Protein AF-L7FPA9-F1 (afdb_monomer_lite)

Sequence (626 aa):
MNSKLDRYSLMIVSKYFKTMNDFINMVHVCKKYGEIPSMFHYNPIPLKNKKKFFPNIETLYLYNKSDKKIPGYFKYFYDYKVSYQQFLSFQTEDTVFNKVIFDGRDWERYHSFKGATQFSCRCFNSRTAYLPRSLDTTGVTKFEELCFIGNAKLEEIILDSRLTHLPLMCFQMCTNLKAIDLRNVKHVANNCFERCLSLTALTFGEELLSVGRSSFYKCTNIINVTTFGLTKLDTLINLSSSKAFAGIKHDILVSAEDVQKYGKDKAREILTLPIDEIDYDAFSNTTDIEDSQIPRSVTKIGNRAFSNCGIKNLDLTNVTQIGCYGNLDSVTAVTLNRKMQFKHFQYLHNLSKIEFGNSYRNKTFNLKAACYMKSILDANNIIYEQGFVFTKADVTHFGGKVPSYCSRIGGQAFHKADITSIEIPKGVTKISDPIKQCDSLEIIETETFLKCFDLFVENCQKLRELAWRGKGKVCIQNCPNLTAVTFTEIPKQFVSSIDFSYCKKLKEMVIEKMPQNGVFKERVSSYVFDLLKDKSKFVNVVFDNVDENDVPVYMVPDGINIIPKGTFQNRKNLQRVVMPTSLKKIERGAFCGCENLMEVVGMNKEVHIENHAFEKCPFLKSKLLK

pLDDT: mean 88.0, std 10.43, range [42.69, 98.69]

Foldseek 3Di:
DPPDQAQVNVLVVCLPDEDPVVLVVQCVVDVNNQCSLCVDLEDSYQCDPPCVSNVNHQEYEDCDPPRDDDPDHQAYEDNDADEQVRCVVPDDPRYAYQHYEAALVNCVVPVDCVNHQEYEACRQELPRPPDAQEEEPANHQYYDACPYHLPCSHQYYHDHLNNQEQYHLPQQNVCNHAEDECQSHQYAAALPNANVQNHAEYEYHPNHPAHYECVCHNNLRHQAYHYDPAQEHAYEDEPNNVVNCPNYHYAYEAALVNCVVVDLVCVLVVLQDLHAEYEACRNALSAPDEQVRRDLNHQEYYEQSQANYQYAEHECQRHQEYYHYDHPQNHQEYEDYPNHDDAHQQPNLNHPEYHYDPDDPAQEDAYEHAPVCVVRCVVVVHHYDPWYEHALSNCVVVLQEDDQRHAEHDPCNQPCRAHAEHEAEQNHAYYDYANENRQNHAEYAYDAAHHADAYHYYQHANHAEYEDRHQFAYAHEQHCNHAEYEYAADRQVPPVGYHHHNNNNHQEYHHNDQPVPQEDQEEDEPVRCNRCVVPHHAANYEYEAYPDPLDQEEEDDANHAEQEACRQAQSQNHAEYEYYLNYAEYYANSNANNQNHQYYHPDDPNHHYYPNSNHNPVNHDPPVPD

Radius of gyration: 38.51 Å; chains: 1; bounding box: 104×80×91 Å

Organism: NCBI:txid370355

Secondary structure (DSSP, 8-state):
------HHHHHHHHTT--SHHHHHHHHHH-GGGTTGGGG-SB-SS--SS-GGGSTT--EEEE-STTS---SS-SEEEE-S-EEHHHHHHH--TTEEES-EEE-HHHHHHHS--TT--EEPTTTT-TT-SS--SEEE-TT--EE-TTTTTT-SS--EEEPPTT--EE-TTTTTT-TT--EEEETT-SEE-TTTTTT-TT--EEEE-TT--EE-TTTBTT-TT--EEEESS--EEEEEEEHHHHGGGTTSEEEEEE-HHHHHHH-GGGHHHHHTS--SEE-TTTTTT-TT--GGGS-TT--EE-TTTTTT---SEEE-TT-SEEPPPS--TT--EEEE-TT-B-TTGGG-TT--EEEE-S--S--EE---EEGGGHHHHHHTT-EESS-EEE-HHHHHHHTTB--TTEEEEPTTTTTT---SEEEE-TT---B-S-EE--TT--EEEESS---S--EEEES-TT--EEEE--SS-EEEES-TT--EEEEEE--TTHHHHEE-TT-TT--EEEEEEPPTT-EE-SEE-HHHHHHHTTT-EE-SEEE----S---SEEEPPTTEEEE-TTTTTT-TT--EEEPPTT--EE-TTTTTT-TT--EEES--TT-EE-TTTTTT-TTS-GGG--

Structure (mmCIF, N/CA/C/O backbone):
data_AF-L7FPA9-F1
#
_entry.id   AF-L7FPA9-F1
#
loop_
_atom_site.group_PDB
_atom_site.id
_atom_site.type_symbol
_atom_site.label_atom_id
_atom_site.label_alt_id
_atom_site.label_comp_id
_atom_site.label_asym_id
_atom_site.label_entity_id
_atom_site.label_seq_id
_atom_site.pdbx_PDB_ins_code
_atom_site.Cartn_x
_atom_site.Cartn_y
_atom_site.Cartn_z
_atom_site.occupancy
_atom_site.B_iso_or_equiv
_atom_site.auth_seq_id
_atom_site.auth_comp_id
_atom_site.auth_asym_id
_atom_site.auth_atom_id
_atom_site.pdbx_PDB_model_num
ATOM 1 N N . MET A 1 1 ? -60.662 4.635 26.317 1.00 42.69 1 MET A N 1
ATOM 2 C CA . MET A 1 1 ? -60.087 5.376 27.463 1.00 42.69 1 MET A CA 1
ATOM 3 C C . MET A 1 1 ? -59.136 6.430 26.918 1.00 42.69 1 MET A C 1
ATOM 5 O O . MET A 1 1 ? -58.122 6.060 26.347 1.00 42.69 1 MET A O 1
ATOM 9 N N . ASN A 1 2 ? -59.463 7.721 27.029 1.00 49.47 2 ASN A N 1
ATOM 10 C CA . ASN A 1 2 ? -58.531 8.792 26.654 1.00 49.47 2 ASN A CA 1
ATOM 11 C C . ASN A 1 2 ? -57.436 8.884 27.723 1.00 49.47 2 ASN A C 1
ATOM 13 O O . ASN A 1 2 ? -57.656 9.482 28.777 1.00 49.47 2 ASN A O 1
ATOM 17 N N . SER A 1 3 ? -56.276 8.274 27.476 1.00 58.59 3 SER A N 1
ATOM 18 C CA . SER A 1 3 ? -55.107 8.395 28.348 1.00 58.59 3 SER A CA 1
ATOM 19 C C . SER A 1 3 ? -54.598 9.839 28.306 1.00 58.59 3 SER A C 1
ATOM 21 O O . SER A 1 3 ? -53.877 10.240 27.393 1.00 58.59 3 SER A O 1
ATOM 23 N N . LYS A 1 4 ? -55.013 10.662 29.273 1.00 73.19 4 LYS A N 1
ATOM 24 C CA . LYS A 1 4 ? -54.449 12.003 29.463 1.00 73.19 4 LYS A CA 1
ATOM 25 C C . LYS A 1 4 ? -53.033 11.848 30.018 1.00 73.19 4 LYS A C 1
ATOM 27 O O . LYS A 1 4 ? -52.856 11.136 30.999 1.00 73.19 4 LYS A O 1
ATOM 32 N N . LEU A 1 5 ? -52.057 12.552 29.442 1.00 79.12 5 LEU A N 1
ATOM 33 C CA . LEU A 1 5 ? -50.681 12.551 29.945 1.00 79.12 5 LEU A CA 1
ATOM 34 C C . LEU A 1 5 ? -50.659 13.060 31.401 1.00 79.12 5 LEU A C 1
ATOM 36 O O . LEU A 1 5 ? -51.049 14.208 31.676 1.00 79.12 5 LEU A O 1
ATOM 40 N N . ASP A 1 6 ? -50.267 12.200 32.338 1.00 87.25 6 ASP A N 1
ATOM 41 C CA . ASP A 1 6 ? -50.097 12.558 33.747 1.00 87.25 6 ASP A CA 1
ATOM 42 C C . ASP A 1 6 ? -48.809 13.382 33.966 1.00 87.25 6 ASP A C 1
ATOM 44 O O . ASP A 1 6 ? -48.024 13.612 33.041 1.00 87.25 6 ASP A O 1
ATOM 48 N N . ARG A 1 7 ? -48.607 13.887 35.190 1.00 87.56 7 ARG A N 1
ATOM 49 C CA . ARG A 1 7 ? -47.466 14.762 35.514 1.00 87.56 7 ARG A CA 1
ATOM 50 C C . ARG A 1 7 ? -46.110 14.047 35.469 1.00 87.56 7 ARG A C 1
ATOM 52 O O . ARG A 1 7 ? -45.124 14.676 35.103 1.00 87.56 7 ARG A O 1
ATOM 59 N N . TYR A 1 8 ? -46.051 12.760 35.812 1.00 89.06 8 TYR A N 1
ATOM 60 C CA . TYR A 1 8 ? -44.812 11.980 35.812 1.00 89.06 8 TYR A CA 1
ATOM 61 C C . TYR A 1 8 ? -44.404 11.629 34.386 1.00 89.06 8 TYR A C 1
ATOM 63 O O . TYR A 1 8 ? -43.250 11.831 34.009 1.00 89.06 8 TYR A O 1
ATOM 71 N N . SER A 1 9 ? -45.374 11.206 33.577 1.00 91.31 9 SER A N 1
ATOM 72 C CA . SER A 1 9 ? -45.202 11.003 32.142 1.00 91.31 9 SER A CA 1
ATOM 73 C C . SER A 1 9 ? -44.692 12.280 31.467 1.00 91.31 9 SER A C 1
ATOM 75 O O . SER A 1 9 ? -43.723 12.234 30.710 1.00 91.31 9 SER A O 1
ATOM 77 N N . LEU A 1 10 ? -45.265 13.448 31.794 1.00 91.88 10 LEU A N 1
ATOM 78 C CA . LEU A 1 10 ? -44.782 14.710 31.231 1.00 91.88 10 LEU A CA 1
ATOM 79 C C . LEU A 1 10 ? -43.404 15.122 31.760 1.00 91.88 10 LEU A C 1
ATOM 81 O O . LEU A 1 10 ? -42.602 15.632 30.985 1.00 91.88 10 LEU A O 1
ATOM 85 N N . MET A 1 11 ? -43.096 14.881 33.038 1.00 92.50 11 MET A N 1
ATOM 86 C CA . MET A 1 11 ? -41.755 15.118 33.582 1.00 92.50 11 MET A CA 1
ATOM 87 C C . MET A 1 11 ? -40.698 14.329 32.797 1.00 92.50 11 MET A C 1
ATOM 89 O O . MET A 1 11 ? -39.689 14.908 32.394 1.00 92.50 11 MET A O 1
ATOM 93 N N . ILE A 1 12 ? -40.953 13.051 32.492 1.00 91.44 12 ILE A N 1
ATOM 94 C CA . ILE A 1 12 ? -40.061 12.227 31.661 1.00 91.44 12 ILE A CA 1
ATOM 95 C C . ILE A 1 12 ? -39.888 12.846 30.269 1.00 91.44 12 ILE A C 1
ATOM 97 O O . ILE A 1 12 ? -38.756 13.003 29.816 1.00 91.44 12 ILE A O 1
ATOM 101 N N . VAL A 1 13 ? -40.982 13.251 29.616 1.00 92.31 13 VAL A N 1
ATOM 102 C CA . VAL A 1 13 ? -40.939 13.900 28.292 1.00 92.31 13 VAL A CA 1
ATOM 103 C C . VAL A 1 13 ? -40.162 15.220 28.337 1.00 92.31 13 VAL A C 1
ATOM 105 O O . VAL A 1 13 ? -39.354 15.496 27.453 1.00 92.31 13 VAL A O 1
ATOM 108 N N . SER A 1 14 ? -40.341 16.021 29.388 1.00 93.62 14 SER A N 1
ATOM 109 C CA . SER A 1 14 ? -39.678 17.321 29.529 1.00 93.62 14 SER A CA 1
ATOM 110 C C . SER A 1 14 ? -38.154 17.232 29.653 1.00 93.62 14 SER A C 1
ATOM 112 O O . SER A 1 14 ? -37.470 18.209 29.369 1.00 93.62 14 SER A O 1
ATOM 114 N N . LYS A 1 15 ? -37.585 16.058 29.978 1.00 92.44 15 LYS A N 1
ATOM 115 C CA . LYS A 1 15 ? -36.124 15.838 29.944 1.00 92.44 15 LYS A CA 1
ATOM 116 C C . LYS A 1 15 ? -35.522 16.027 28.547 1.00 92.44 15 LYS A C 1
ATOM 118 O O . LYS A 1 15 ? -34.322 16.240 28.430 1.00 92.44 15 LYS A O 1
ATOM 123 N N . TYR A 1 16 ? -36.344 15.946 27.500 1.00 92.94 16 TYR A N 1
ATOM 124 C CA . TYR A 1 16 ? -35.931 16.118 26.106 1.00 92.94 16 TYR A CA 1
ATOM 125 C C . TYR A 1 16 ? -36.099 17.555 25.590 1.00 92.94 16 TYR A C 1
ATOM 127 O O . TYR A 1 16 ? -35.780 17.838 24.432 1.00 92.94 16 TYR A O 1
ATOM 135 N N . PHE A 1 17 ? -36.605 18.470 26.419 1.00 94.56 17 PHE A N 1
ATOM 136 C CA . PHE A 1 17 ? -36.726 19.879 26.060 1.00 94.56 17 PHE A CA 1
ATOM 137 C C . PHE A 1 17 ? -35.352 20.535 25.935 1.00 94.56 17 PHE A C 1
ATOM 139 O O . PHE A 1 17 ? -34.426 20.235 26.684 1.00 94.56 17 PHE A O 1
ATOM 146 N N . LYS A 1 18 ? -35.215 21.449 24.972 1.00 91.94 18 LYS A N 1
ATOM 147 C CA . LYS A 1 18 ? -33.918 22.047 24.616 1.00 91.94 18 LYS A CA 1
ATOM 148 C C . LYS A 1 18 ? -33.772 23.462 25.141 1.00 91.94 18 LYS A C 1
ATOM 150 O O . LYS A 1 18 ? -32.659 23.953 25.317 1.00 91.94 18 LYS A O 1
ATOM 155 N N . THR A 1 19 ? -34.892 24.140 25.352 1.00 91.69 19 THR A N 1
ATOM 156 C CA . THR A 1 19 ? -34.922 25.550 25.706 1.00 91.69 19 THR A CA 1
ATOM 157 C C . THR A 1 19 ? -35.768 25.775 26.943 1.00 91.69 19 THR A C 1
ATOM 159 O O . THR A 1 19 ? -36.689 25.026 27.247 1.00 91.69 19 THR A O 1
ATOM 162 N N . MET A 1 20 ? -35.496 26.873 27.643 1.00 91.56 20 MET A N 1
ATOM 163 C CA . MET A 1 20 ? -36.348 27.306 28.750 1.00 91.56 20 MET A CA 1
ATOM 164 C C . MET A 1 20 ? -37.793 27.565 28.294 1.00 91.56 20 MET A C 1
ATOM 166 O O . MET A 1 20 ? -38.726 27.352 29.062 1.00 91.56 20 MET A O 1
ATOM 170 N N . ASN A 1 21 ? -37.983 28.011 27.048 1.00 92.69 21 ASN A N 1
ATOM 171 C CA . ASN A 1 21 ? -39.307 28.313 26.517 1.00 92.69 21 ASN A CA 1
ATOM 172 C C . ASN A 1 21 ? -40.187 27.061 26.434 1.00 92.69 21 ASN A C 1
ATOM 174 O O . ASN A 1 21 ? -41.380 27.142 26.697 1.00 92.69 21 ASN A O 1
ATOM 178 N N . ASP A 1 22 ? -39.594 25.899 26.156 1.00 94.19 22 ASP A N 1
ATOM 179 C CA . ASP A 1 22 ? -40.308 24.620 26.137 1.00 94.19 22 ASP A CA 1
ATOM 180 C C . ASP A 1 22 ? -40.921 24.314 27.516 1.00 94.19 22 ASP A C 1
ATOM 182 O O . ASP A 1 22 ? -42.099 23.970 27.621 1.00 94.19 22 ASP A O 1
ATOM 186 N N . PHE A 1 23 ? -40.154 24.528 28.591 1.00 93.69 23 PHE A N 1
ATOM 187 C CA . PHE A 1 23 ? -40.632 24.340 29.964 1.00 93.69 23 PHE A CA 1
ATOM 188 C C . PHE A 1 23 ? -41.685 25.374 30.369 1.00 93.69 23 PHE A C 1
ATOM 190 O O . PHE A 1 23 ? -42.671 25.022 31.015 1.00 93.69 23 PHE A O 1
ATOM 197 N N . ILE A 1 24 ? -41.499 26.639 29.986 1.00 92.31 24 ILE A N 1
ATOM 198 C CA . ILE A 1 24 ? -42.471 27.707 30.255 1.00 92.31 24 ILE A CA 1
ATOM 199 C C . ILE A 1 24 ? -43.801 27.389 29.561 1.00 92.31 24 ILE A C 1
ATOM 201 O O . ILE A 1 24 ? -44.848 27.378 30.208 1.00 92.31 24 ILE A O 1
ATOM 205 N N . ASN A 1 25 ? -43.758 27.047 28.271 1.00 93.94 25 ASN A N 1
ATOM 206 C CA . ASN A 1 25 ? -44.940 26.668 27.501 1.00 93.94 25 ASN A CA 1
ATOM 207 C C . ASN A 1 25 ? -45.640 25.459 28.123 1.00 93.94 25 ASN A C 1
ATOM 209 O O . ASN A 1 25 ? -46.853 25.480 28.304 1.00 93.94 25 ASN A O 1
ATOM 213 N N . MET A 1 26 ? -44.884 24.433 28.519 1.00 93.12 26 MET A N 1
ATOM 214 C CA . MET A 1 26 ? -45.423 23.245 29.182 1.00 93.12 26 MET A CA 1
ATOM 215 C C . MET A 1 26 ? -46.204 23.589 30.458 1.00 93.12 26 MET A C 1
ATOM 217 O O . MET A 1 26 ? -47.310 23.085 30.654 1.00 93.12 26 MET A O 1
ATOM 221 N N . VAL A 1 27 ? -45.661 24.461 31.312 1.00 93.00 27 VAL A N 1
ATOM 222 C CA . VAL A 1 27 ? -46.337 24.900 32.543 1.00 93.00 27 VAL A CA 1
ATOM 223 C C . VAL A 1 27 ? -47.595 25.723 32.230 1.00 93.00 27 VAL A C 1
ATOM 225 O O . VAL A 1 27 ? -48.597 25.601 32.935 1.00 93.00 27 VAL A O 1
ATOM 228 N N . HIS A 1 28 ? -47.594 26.498 31.141 1.00 92.44 28 HIS A N 1
ATOM 229 C CA . HIS A 1 28 ? -48.766 27.262 30.700 1.00 92.44 28 HIS A CA 1
ATOM 230 C C . HIS A 1 28 ? -49.881 26.411 30.079 1.00 92.44 28 HIS A C 1
ATOM 232 O O . HIS A 1 28 ? -51.041 26.812 30.146 1.00 92.44 28 HIS A O 1
ATOM 238 N N . VAL A 1 29 ? -49.572 25.232 29.526 1.00 89.75 29 VAL A N 1
ATOM 239 C CA . VAL A 1 29 ? -50.580 24.342 28.921 1.00 89.75 29 VAL A CA 1
ATOM 240 C C . VAL A 1 29 ? -51.594 23.837 29.954 1.00 89.75 29 VAL A C 1
ATOM 242 O O . VAL A 1 29 ? -52.780 23.721 29.650 1.00 89.75 29 VAL A O 1
ATOM 245 N N . CYS A 1 30 ? -51.164 23.509 31.178 1.00 85.12 30 CYS A N 1
ATOM 246 C CA . CYS A 1 30 ? -52.074 23.023 32.215 1.00 85.12 30 CYS A CA 1
ATOM 247 C C . CYS A 1 30 ? -51.531 23.285 33.622 1.00 85.12 30 CYS A C 1
ATOM 249 O O . CYS A 1 30 ? -50.401 22.912 33.928 1.00 85.12 30 CYS A O 1
ATOM 251 N N . LYS A 1 31 ? -52.378 23.804 34.525 1.00 85.44 31 LYS A N 1
ATOM 252 C CA . LYS A 1 31 ? -52.007 24.091 35.927 1.00 85.44 31 LYS A CA 1
ATOM 253 C C . LYS A 1 31 ? -51.376 22.893 36.648 1.00 85.44 31 LYS A C 1
ATOM 255 O O . LYS A 1 31 ? -50.459 23.079 37.439 1.00 85.44 31 LYS A O 1
ATOM 260 N N . LYS A 1 32 ? -51.807 21.663 36.331 1.00 87.81 32 LYS A N 1
ATOM 261 C CA . LYS A 1 32 ? -51.261 20.426 36.924 1.00 87.81 32 LYS A CA 1
ATOM 262 C C . LYS A 1 32 ? -49.777 20.174 36.600 1.00 87.81 32 LYS A C 1
ATOM 264 O O . LYS A 1 32 ? -49.165 19.316 37.222 1.00 87.81 32 LYS A O 1
ATOM 269 N N . TYR A 1 33 ? -49.211 20.876 35.616 1.00 92.94 33 TYR A N 1
ATOM 270 C CA . TYR A 1 33 ? -47.801 20.785 35.224 1.00 92.94 33 TYR A CA 1
ATOM 271 C C . TYR A 1 33 ? -46.915 21.834 35.909 1.00 92.94 33 TYR A C 1
ATOM 273 O O . TYR A 1 33 ? -45.697 21.784 35.758 1.00 92.94 33 TYR A O 1
ATOM 281 N N . GLY A 1 34 ? -47.496 22.749 36.695 1.00 90.75 34 GLY A N 1
ATOM 282 C CA . GLY A 1 34 ? -46.760 23.811 37.389 1.00 90.75 34 GLY A CA 1
ATOM 283 C C . GLY A 1 34 ? -45.731 23.316 38.408 1.00 90.75 34 GLY A C 1
ATOM 284 O O . GLY A 1 34 ? -44.747 24.002 38.650 1.00 90.75 34 GLY A O 1
ATOM 285 N N . GLU A 1 35 ? -45.915 22.113 38.957 1.00 91.88 35 GLU A N 1
ATOM 286 C CA . GLU A 1 35 ? -44.981 21.499 39.913 1.00 91.88 35 GLU A CA 1
ATOM 287 C C . GLU A 1 35 ? -43.776 20.820 39.240 1.00 91.88 35 GLU A C 1
ATOM 289 O O . GLU A 1 35 ? -42.782 20.547 39.909 1.00 91.88 35 GLU A O 1
ATOM 294 N N . ILE A 1 36 ? -43.832 20.549 37.927 1.00 94.56 36 ILE A N 1
ATOM 295 C CA . ILE A 1 36 ? -42.798 19.777 37.216 1.00 94.56 36 ILE A CA 1
ATOM 296 C C . ILE A 1 36 ? -41.393 20.389 37.348 1.00 94.56 36 ILE A C 1
ATOM 298 O O . ILE A 1 36 ? -40.459 19.625 37.591 1.00 94.56 36 ILE A O 1
ATOM 302 N N . PRO A 1 37 ? -41.183 21.717 37.250 1.00 93.81 37 PRO A N 1
ATOM 303 C CA . PRO A 1 37 ? -39.851 22.293 37.442 1.00 93.81 37 PRO A CA 1
ATOM 304 C C . PRO A 1 37 ? -39.234 21.984 38.817 1.00 93.81 37 PRO A C 1
ATOM 306 O O . PRO A 1 37 ? -38.021 21.817 38.921 1.00 93.81 37 PRO A O 1
ATOM 309 N N . SER A 1 38 ? -40.055 21.838 39.861 1.00 94.31 38 SER A N 1
ATOM 310 C CA . SER A 1 38 ? -39.610 21.458 41.208 1.00 94.31 38 SER A CA 1
ATOM 311 C C . SER A 1 38 ? -39.274 19.967 41.338 1.00 94.31 38 SER A C 1
ATOM 313 O O . SER A 1 38 ? -38.662 19.569 42.323 1.00 94.31 38 SER A O 1
ATOM 315 N N . MET A 1 39 ? -39.647 19.131 40.363 1.00 94.50 39 MET A N 1
ATOM 316 C CA . MET A 1 39 ? -39.339 17.692 40.351 1.00 94.50 39 MET A CA 1
ATOM 317 C C . MET A 1 39 ? -37.922 17.384 39.836 1.00 94.50 39 MET A C 1
ATOM 319 O O . MET A 1 39 ? -37.484 16.234 39.875 1.00 94.50 39 MET A O 1
ATOM 323 N N . PHE A 1 40 ? -37.203 18.383 39.317 1.00 94.81 40 PHE A N 1
ATOM 324 C CA . PHE A 1 40 ? -35.839 18.228 38.821 1.00 94.81 40 PHE A CA 1
ATOM 325 C C . PHE A 1 40 ? -34.807 18.475 39.928 1.00 94.81 40 PHE A C 1
ATOM 327 O O . PHE A 1 40 ? -34.678 19.593 40.419 1.00 94.81 40 PHE A O 1
ATOM 334 N N . HIS A 1 41 ? -34.011 17.447 40.239 1.00 94.88 41 HIS A N 1
ATOM 335 C CA . HIS A 1 41 ? -32.858 17.540 41.154 1.00 94.88 41 HIS A CA 1
ATOM 336 C C . HIS A 1 41 ? -31.527 17.819 40.434 1.00 94.88 41 HIS A C 1
ATOM 338 O O . HIS A 1 41 ? -30.474 17.955 41.056 1.00 94.88 41 HIS A O 1
ATOM 344 N N . TYR A 1 42 ? -31.568 17.938 39.108 1.00 94.31 42 TYR A N 1
ATOM 345 C CA . TYR A 1 42 ? -30.471 18.405 38.270 1.00 94.31 42 TYR A CA 1
ATOM 346 C C . TYR A 1 42 ? -31.002 19.395 37.239 1.00 94.31 42 TYR A C 1
ATOM 348 O O . TYR A 1 42 ? -32.188 19.361 36.913 1.00 94.31 42 TYR A O 1
ATOM 356 N N . ASN A 1 43 ? -30.159 20.275 36.704 1.00 94.00 43 ASN A N 1
ATOM 357 C CA . ASN A 1 43 ? -30.612 21.183 35.656 1.00 94.00 43 ASN A CA 1
ATOM 358 C C . ASN A 1 43 ? -30.846 20.437 34.340 1.00 94.00 43 ASN A C 1
ATOM 360 O O . ASN A 1 43 ? -29.874 19.951 33.785 1.00 94.00 43 ASN A O 1
ATOM 364 N N . PRO A 1 44 ? -32.069 20.402 33.779 1.00 93.19 44 PRO A N 1
ATOM 365 C CA . PRO A 1 44 ? -32.316 19.708 32.511 1.00 93.19 44 PRO A CA 1
ATOM 366 C C . PRO A 1 44 ? -31.747 20.445 31.287 1.00 93.19 44 PRO A C 1
ATOM 368 O O . PRO A 1 44 ? -31.659 19.880 30.204 1.00 93.19 44 PRO A O 1
ATOM 371 N N . ILE A 1 45 ? -31.375 21.718 31.454 1.00 91.94 45 ILE A N 1
ATOM 372 C CA . ILE A 1 45 ? -30.778 22.594 30.439 1.00 91.94 45 ILE A CA 1
ATOM 373 C C . ILE A 1 45 ? -29.702 23.483 31.091 1.00 91.94 45 ILE A C 1
ATOM 375 O O . ILE A 1 45 ? -29.716 23.652 32.315 1.00 91.94 45 ILE A O 1
ATOM 379 N N . PRO A 1 46 ? -28.772 24.094 30.330 1.00 91.00 46 PRO A N 1
ATOM 380 C CA . PRO A 1 46 ? -27.763 24.995 30.892 1.00 91.00 46 PRO A CA 1
ATOM 381 C C . PRO A 1 46 ? -28.369 26.160 31.700 1.00 91.00 46 PRO A C 1
ATOM 383 O O . PRO A 1 46 ? -29.128 26.985 31.176 1.00 91.00 46 PRO A O 1
ATOM 386 N N . LEU A 1 47 ? -28.008 26.267 32.984 1.00 82.44 47 LEU A N 1
ATOM 387 C CA . LEU A 1 47 ? -28.471 27.346 33.861 1.00 82.44 47 LEU A CA 1
ATOM 388 C C . LEU A 1 47 ? -27.566 28.568 33.724 1.00 82.44 47 LEU A C 1
ATOM 390 O O . LEU A 1 47 ? -26.532 28.662 34.374 1.00 82.44 47 LEU A O 1
ATOM 394 N N . LYS A 1 48 ? -27.977 29.543 32.910 1.00 76.25 48 LYS A N 1
ATOM 395 C CA . LYS A 1 48 ? -27.341 30.871 32.915 1.00 76.25 48 LYS A CA 1
ATOM 396 C C . LYS A 1 48 ? -27.704 31.631 34.205 1.00 76.25 48 LYS A C 1
ATOM 398 O O . LYS A 1 48 ? -26.926 31.648 35.145 1.00 76.25 48 LYS A O 1
ATOM 403 N N . ASN A 1 49 ? -28.926 32.179 34.278 1.00 65.88 49 ASN A N 1
ATOM 404 C CA . ASN A 1 49 ? -29.424 33.006 35.402 1.00 65.88 49 ASN A CA 1
ATOM 405 C C . ASN A 1 49 ? -30.799 32.551 35.941 1.00 65.88 49 ASN A C 1
ATOM 407 O O . ASN A 1 49 ? -31.540 33.329 36.537 1.00 65.88 49 ASN A O 1
ATOM 411 N N . LYS A 1 50 ? -31.209 31.308 35.670 1.00 70.31 50 LYS A N 1
ATOM 412 C CA . LYS A 1 50 ? -32.598 30.846 35.859 1.00 70.31 50 LYS A CA 1
ATOM 413 C C . LYS A 1 50 ? -32.769 29.827 36.993 1.00 70.31 50 LYS A C 1
ATOM 415 O O . LYS A 1 50 ? -33.733 29.072 36.977 1.00 70.31 50 LYS A O 1
ATOM 420 N N . LYS A 1 51 ? -31.885 29.846 38.003 1.00 73.25 51 LYS A N 1
ATOM 421 C CA . LYS A 1 51 ? -31.954 28.954 39.183 1.00 73.25 51 LYS A CA 1
ATOM 422 C C . LYS A 1 51 ? -33.343 28.952 39.836 1.00 73.25 51 LYS A C 1
ATOM 424 O O . LYS A 1 51 ? -33.838 27.907 40.218 1.00 73.25 51 LYS A O 1
ATOM 429 N N . LYS A 1 52 ? -34.014 30.108 39.876 1.00 84.06 52 LYS A N 1
ATOM 430 C CA . LYS A 1 52 ? -35.353 30.248 40.473 1.00 84.06 52 LYS A CA 1
ATOM 431 C C . LYS A 1 52 ? -36.442 29.400 39.804 1.00 84.06 52 LYS A C 1
ATOM 433 O O . LYS A 1 52 ? -37.416 29.078 40.466 1.00 84.06 52 LYS A O 1
ATOM 438 N N . PHE A 1 53 ? -36.311 29.081 38.514 1.00 89.69 53 PHE A N 1
ATOM 439 C CA . PHE A 1 53 ? -37.337 28.311 37.802 1.00 89.69 53 PHE A CA 1
ATOM 440 C C . PHE A 1 53 ? -37.295 26.821 38.164 1.00 89.69 53 PHE A C 1
ATOM 442 O O . PHE A 1 53 ? -38.323 26.163 38.133 1.00 89.69 53 PHE A O 1
ATOM 449 N N . PHE A 1 54 ? -36.125 26.309 38.551 1.00 93.00 54 PHE A N 1
ATOM 450 C CA . PHE A 1 54 ? -35.922 24.927 38.978 1.00 93.00 54 PHE A CA 1
ATOM 451 C C . PHE A 1 54 ? -35.401 24.927 40.428 1.00 93.00 54 PHE A C 1
ATOM 453 O O . PHE A 1 54 ? -34.187 24.899 40.650 1.00 93.00 54 PHE A O 1
ATOM 460 N N . PRO A 1 55 ? -36.296 25.043 41.423 1.00 91.69 55 PRO A N 1
ATOM 461 C CA . PRO A 1 55 ? -35.914 25.391 42.792 1.00 91.69 55 PRO A CA 1
ATOM 462 C C . PRO A 1 55 ? -35.127 24.298 43.529 1.00 91.69 55 PRO A C 1
ATOM 464 O O . PRO A 1 55 ? -34.330 24.629 44.401 1.00 91.69 55 PRO A O 1
ATOM 467 N N . ASN A 1 56 ? -35.303 23.028 43.153 1.00 94.88 56 ASN A N 1
ATOM 468 C CA . ASN A 1 56 ? -34.774 21.868 43.882 1.00 94.88 56 ASN A CA 1
ATOM 469 C C . ASN A 1 56 ? -33.521 21.255 43.235 1.00 94.88 56 ASN A C 1
ATOM 471 O O . ASN A 1 56 ? -33.213 20.087 43.452 1.00 94.88 56 ASN A O 1
ATOM 475 N N . ILE A 1 57 ? -32.792 22.016 42.413 1.00 93.31 57 ILE A N 1
ATOM 476 C CA . ILE A 1 57 ? -31.576 21.506 41.772 1.00 93.31 57 ILE A CA 1
ATOM 477 C C . ILE A 1 57 ? -30.461 21.357 42.802 1.00 93.31 57 ILE A C 1
ATOM 479 O O . ILE A 1 57 ? -29.986 22.332 43.383 1.00 93.31 57 ILE A O 1
ATOM 483 N N . GLU A 1 58 ? -29.985 20.127 42.923 1.00 94.50 58 GLU A N 1
ATOM 484 C CA . GLU A 1 58 ? -28.906 19.706 43.812 1.00 94.50 58 GLU A CA 1
ATOM 485 C C . GLU A 1 58 ? -27.627 19.375 43.035 1.00 94.50 58 GLU A C 1
ATOM 487 O O . GLU A 1 58 ? -26.524 19.556 43.549 1.00 94.50 58 GLU A O 1
ATOM 492 N N . THR A 1 59 ? -27.771 18.927 41.783 1.00 95.38 59 THR A N 1
ATOM 493 C CA . THR A 1 59 ? -26.666 18.570 40.885 1.00 95.38 59 THR A CA 1
ATOM 494 C C . THR A 1 59 ? -26.596 19.520 39.692 1.00 95.38 59 THR A C 1
ATOM 496 O O . THR A 1 59 ? -27.538 19.611 38.905 1.00 95.38 59 THR A O 1
ATOM 499 N N . LEU A 1 60 ? -25.460 20.195 39.515 1.00 94.81 60 LEU A N 1
ATOM 500 C CA . LEU A 1 60 ? -25.220 21.074 38.374 1.00 94.81 60 LEU A CA 1
ATOM 501 C C . LEU A 1 60 ? -24.485 20.329 37.252 1.00 94.81 60 LEU A C 1
ATOM 503 O O . LEU A 1 60 ? -23.297 20.041 37.359 1.00 94.81 60 LEU A O 1
ATOM 507 N N . TYR A 1 61 ? -25.175 20.074 36.150 1.00 95.50 61 TYR A N 1
ATOM 508 C CA . TYR A 1 61 ? -24.609 19.645 34.879 1.00 95.50 61 TYR A CA 1
ATOM 509 C C . TYR A 1 61 ? -24.093 20.848 34.088 1.00 95.50 61 TYR A C 1
ATOM 511 O O . TYR A 1 61 ? -24.834 21.780 33.759 1.00 95.50 61 TYR A O 1
ATOM 519 N N . LEU A 1 62 ? -22.812 20.788 33.752 1.00 94.81 62 LEU A N 1
ATOM 520 C CA . LEU A 1 62 ? -22.135 21.644 32.794 1.00 94.81 62 LEU A CA 1
ATOM 521 C C . LEU A 1 62 ? -22.096 20.874 31.474 1.00 94.81 62 LEU A C 1
ATOM 523 O O . LEU A 1 62 ? -21.341 19.913 31.326 1.00 94.81 62 LEU A O 1
ATOM 527 N N . TYR A 1 63 ? -22.938 21.273 30.528 1.00 93.31 63 TYR A N 1
ATOM 528 C CA . TYR A 1 63 ? -23.107 20.586 29.249 1.00 93.31 63 TYR A CA 1
ATOM 529 C C . TYR A 1 63 ? -22.081 21.039 28.211 1.00 93.31 63 TYR A C 1
ATOM 531 O O . TYR A 1 63 ? -21.767 20.295 27.287 1.00 93.31 63 TYR A O 1
ATOM 539 N N . ASN A 1 64 ? -21.548 22.255 28.362 1.00 93.31 64 ASN A N 1
ATOM 540 C CA . ASN A 1 64 ? -20.583 22.860 27.450 1.00 93.31 64 ASN A CA 1
ATOM 541 C C . ASN A 1 64 ? -19.432 23.526 28.207 1.00 93.31 64 ASN A C 1
ATOM 543 O O . ASN A 1 64 ? -19.601 24.010 29.322 1.00 93.31 64 ASN A O 1
ATOM 547 N N . LYS A 1 65 ? -18.281 23.682 27.541 1.00 92.06 65 LYS A N 1
ATOM 548 C CA . LYS A 1 65 ? -17.101 24.376 28.096 1.00 92.06 65 LYS A CA 1
ATOM 549 C C . LYS A 1 65 ? -17.373 25.835 28.497 1.00 92.06 65 LYS A C 1
ATOM 551 O O . LYS A 1 65 ? -16.661 26.383 29.330 1.00 92.06 65 LYS A O 1
ATOM 556 N N . SER A 1 66 ? -18.369 26.471 27.883 1.00 91.50 66 SER A N 1
ATOM 557 C CA . SER A 1 66 ? -18.790 27.841 28.194 1.00 91.50 66 SER A CA 1
ATOM 558 C C . SER A 1 66 ? -19.715 27.947 29.408 1.00 91.50 66 SER A C 1
ATOM 560 O O . SER A 1 66 ? -19.983 29.063 29.859 1.00 91.50 66 SER A O 1
ATOM 562 N N . ASP A 1 67 ? -20.253 26.829 29.902 1.00 91.25 67 ASP A N 1
ATOM 563 C CA . ASP A 1 67 ? -21.132 26.840 31.066 1.00 91.25 67 ASP A CA 1
ATOM 564 C C . ASP A 1 67 ? -20.314 27.202 32.308 1.00 91.25 67 ASP A C 1
ATOM 566 O O . ASP A 1 67 ? -19.209 26.705 32.530 1.00 91.25 67 ASP A O 1
ATOM 570 N N . LYS A 1 68 ? -20.842 28.118 33.120 1.00 87.50 68 LYS A N 1
ATOM 571 C CA . LYS A 1 68 ? -20.143 28.601 34.311 1.00 87.50 68 LYS A CA 1
ATOM 572 C C . LYS A 1 68 ? -20.423 27.668 35.484 1.00 87.50 68 LYS A C 1
ATOM 574 O O . LYS A 1 68 ? -21.584 27.404 35.790 1.00 87.50 68 LYS A O 1
ATOM 579 N N . LYS A 1 69 ? -19.373 27.240 36.192 1.00 89.94 69 LYS A N 1
ATOM 580 C CA . LYS A 1 69 ? -19.520 26.587 37.501 1.00 89.94 69 LYS A CA 1
ATOM 581 C C . LYS A 1 69 ? -20.060 27.619 38.497 1.00 89.94 69 LYS A C 1
ATOM 583 O O . LYS A 1 69 ? -19.383 28.599 38.795 1.00 89.94 69 LYS A O 1
ATOM 588 N N . ILE A 1 70 ? -21.281 27.414 38.984 1.00 88.56 70 ILE A N 1
ATOM 589 C CA . ILE A 1 70 ? -21.923 28.280 39.984 1.00 88.56 70 ILE A CA 1
ATOM 590 C C . ILE A 1 70 ? -21.820 27.577 41.344 1.00 88.56 70 ILE A C 1
ATOM 592 O O . ILE A 1 70 ? -22.346 26.476 41.445 1.00 88.56 70 ILE A O 1
ATOM 596 N N . PRO A 1 71 ? -21.193 28.162 42.380 1.00 88.38 71 PRO A N 1
ATOM 597 C CA . PRO A 1 71 ? -21.100 27.534 43.701 1.00 88.38 71 PRO A CA 1
ATOM 598 C C . PRO A 1 71 ? -22.467 27.255 44.358 1.00 88.38 71 PRO A C 1
ATOM 600 O O . PRO A 1 71 ? -23.462 27.921 44.061 1.00 88.38 71 PRO A O 1
ATOM 603 N N . GLY A 1 72 ? -22.498 26.313 45.306 1.00 88.69 72 GLY A N 1
ATOM 604 C CA . GLY A 1 72 ? -23.671 26.019 46.143 1.00 88.69 72 GLY A CA 1
ATOM 605 C C . GLY A 1 72 ? -24.548 24.845 45.691 1.00 88.69 72 GLY A C 1
ATOM 606 O O . GLY A 1 72 ? -25.703 24.779 46.103 1.00 88.69 72 GLY A O 1
ATOM 607 N N . TYR A 1 73 ? -24.033 23.953 44.842 1.00 92.19 73 TYR A N 1
ATOM 608 C CA . TYR A 1 73 ? -24.641 22.653 44.528 1.00 92.19 73 TYR A CA 1
ATOM 609 C C . TYR A 1 73 ? -23.868 21.519 45.207 1.00 92.19 73 TYR A C 1
ATOM 611 O O . TYR A 1 73 ? -22.673 21.663 45.462 1.00 92.19 73 TYR A O 1
ATOM 619 N N . PHE A 1 74 ? -24.544 20.398 45.469 1.00 94.19 74 PHE A N 1
ATOM 620 C CA . PHE A 1 74 ? -23.955 19.222 46.114 1.00 94.19 74 PHE A CA 1
ATOM 621 C C . PHE A 1 74 ? -23.012 18.452 45.188 1.00 94.19 74 PHE A C 1
ATOM 623 O O . PHE A 1 74 ? -22.042 17.865 45.657 1.00 94.19 74 PHE A O 1
ATOM 630 N N . LYS A 1 75 ? -23.304 18.431 43.881 1.00 96.69 75 LYS A N 1
ATOM 631 C CA . LYS A 1 75 ? -22.459 17.793 42.863 1.00 96.69 75 LYS A CA 1
ATOM 632 C C . LYS A 1 75 ? -22.380 18.613 41.583 1.00 96.69 75 LYS A C 1
ATOM 634 O O . LYS A 1 75 ? -23.345 19.272 41.194 1.00 96.69 75 LYS A O 1
ATOM 639 N N . TYR A 1 76 ? -21.254 18.495 40.889 1.00 96.19 76 TYR A N 1
ATOM 640 C CA . TYR A 1 76 ? -20.989 19.122 39.598 1.00 96.19 76 TYR A CA 1
ATOM 641 C C . TYR A 1 76 ? -20.625 18.059 38.566 1.00 96.19 76 TYR A C 1
ATOM 643 O O . TYR A 1 76 ? -19.603 17.390 38.695 1.00 96.19 76 TYR A O 1
ATOM 651 N N . PHE A 1 77 ? -21.438 17.920 37.524 1.00 96.62 77 PHE A N 1
ATOM 652 C CA . PHE A 1 77 ? -21.201 16.989 36.424 1.00 96.62 77 PHE A CA 1
ATOM 653 C C . PHE A 1 77 ? -20.681 17.739 35.202 1.00 96.62 77 PHE A C 1
ATOM 655 O O . PHE A 1 77 ? -21.373 18.577 34.633 1.00 96.62 77 PHE A O 1
ATOM 662 N N . TYR A 1 78 ? -19.471 17.412 34.768 1.00 96.88 78 TYR A N 1
ATOM 663 C CA . TYR A 1 78 ? -18.880 17.904 33.531 1.00 96.88 78 TYR A CA 1
ATOM 664 C C . TYR A 1 78 ? -19.217 16.933 32.396 1.00 96.88 78 TYR A C 1
ATOM 666 O O . TYR A 1 78 ? -18.578 15.888 32.246 1.00 96.88 78 TYR A O 1
ATOM 674 N N . ASP A 1 79 ? -20.224 17.279 31.589 1.00 95.00 79 ASP A N 1
ATOM 675 C CA . ASP A 1 79 ? -20.718 16.451 30.479 1.00 95.00 79 ASP A CA 1
ATOM 676 C C . ASP A 1 79 ? -20.230 16.921 29.092 1.00 95.00 79 ASP A C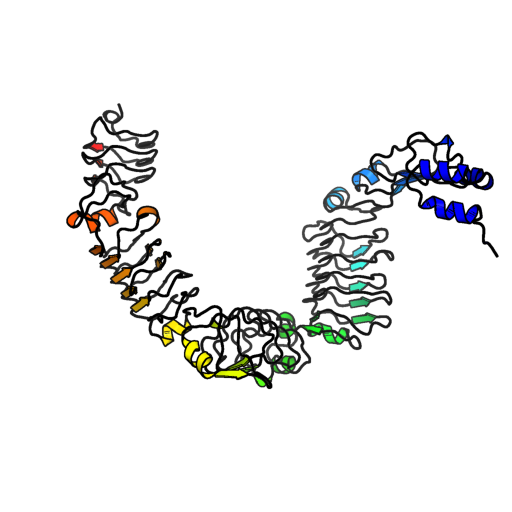 1
ATOM 678 O O . ASP A 1 79 ? -20.799 16.602 28.047 1.00 95.00 79 ASP A O 1
ATOM 682 N N . TYR A 1 80 ? -19.108 17.635 29.055 1.00 95.38 80 TYR A N 1
ATOM 683 C CA . TYR A 1 80 ? -18.372 17.967 27.834 1.00 95.38 80 TYR A CA 1
ATOM 684 C C . TYR A 1 80 ? -16.956 17.392 27.881 1.00 95.38 80 TYR A C 1
ATOM 686 O O . TYR A 1 80 ? -16.492 16.938 28.922 1.00 95.38 80 TYR A O 1
ATOM 694 N N . LYS A 1 81 ? -16.259 17.398 26.739 1.00 96.94 81 LYS A N 1
ATOM 695 C CA . LYS A 1 81 ? -14.870 16.927 26.657 1.00 96.94 81 LYS A CA 1
ATOM 696 C C . LYS A 1 81 ? -13.947 17.804 27.512 1.00 96.94 81 LYS A C 1
ATOM 698 O O . LYS A 1 81 ? -13.837 19.003 27.255 1.00 96.94 81 LYS A O 1
ATOM 703 N N . VAL A 1 82 ? -13.251 17.197 28.465 1.00 97.31 82 VAL A N 1
ATOM 704 C CA . VAL A 1 82 ? -12.277 17.845 29.353 1.00 97.31 82 VAL A CA 1
ATOM 705 C C . VAL A 1 82 ? -10.905 17.232 29.086 1.00 97.31 82 VAL A C 1
ATOM 707 O O . VAL A 1 82 ? -10.796 16.011 29.003 1.00 97.31 82 VAL A O 1
ATOM 710 N N . SER A 1 83 ? -9.861 18.046 28.907 1.00 97.75 83 SER A N 1
ATOM 711 C CA . SER A 1 83 ? -8.502 17.495 28.791 1.00 97.75 83 SER A CA 1
ATOM 712 C C . SER A 1 83 ? -8.036 16.938 30.133 1.00 97.75 83 SER A C 1
ATOM 714 O O . SER A 1 83 ? -8.467 17.415 31.184 1.00 97.75 83 SER A O 1
ATOM 716 N N . TYR A 1 84 ? -7.124 15.972 30.128 1.00 98.25 84 TYR A N 1
ATOM 717 C CA . TYR A 1 84 ? -6.638 15.383 31.373 1.00 98.25 84 TYR A CA 1
ATOM 718 C C . TYR A 1 84 ? -6.013 16.416 32.324 1.00 98.25 84 TYR A C 1
ATOM 720 O O . TYR A 1 84 ? -6.315 16.427 33.514 1.00 98.25 84 TYR A O 1
ATOM 728 N N . GLN A 1 85 ? -5.245 17.377 31.801 1.00 97.25 85 GLN A N 1
ATOM 729 C CA . GLN A 1 85 ? -4.730 18.493 32.603 1.00 97.25 85 GLN A CA 1
ATOM 730 C C . GLN A 1 85 ? -5.850 19.313 33.272 1.00 97.25 85 GLN A C 1
ATOM 732 O O . GLN A 1 85 ? -5.721 19.697 34.434 1.00 97.25 85 GLN A O 1
ATOM 737 N N . GLN A 1 86 ? -6.945 19.593 32.556 1.00 96.00 86 GLN A N 1
ATOM 738 C CA . GLN A 1 86 ? -8.084 20.316 33.127 1.00 96.00 86 GLN A CA 1
ATOM 739 C C . GLN A 1 86 ? -8.786 19.488 34.200 1.00 96.00 86 GLN A C 1
ATOM 741 O O . GLN A 1 86 ? -9.119 20.026 35.251 1.00 96.00 86 GLN A O 1
ATOM 746 N N . PHE A 1 87 ? -8.965 18.190 33.959 1.00 97.62 87 PHE A N 1
ATOM 747 C CA . PHE A 1 87 ? -9.496 17.255 34.944 1.00 97.62 87 PHE A CA 1
ATOM 748 C C . PHE A 1 87 ? -8.677 17.300 36.240 1.00 97.62 87 PHE A C 1
ATOM 750 O O . PHE A 1 87 ? -9.236 17.582 37.294 1.00 97.62 87 PHE A O 1
ATOM 757 N N . LEU A 1 88 ? -7.350 17.169 36.154 1.00 97.19 88 LEU A N 1
ATOM 758 C CA . LEU A 1 88 ? -6.468 17.257 37.322 1.00 97.19 88 LEU A CA 1
ATOM 759 C C . LEU A 1 88 ? -6.577 18.602 38.057 1.00 97.19 88 LEU A C 1
ATOM 761 O O . LEU A 1 88 ? -6.438 18.639 39.275 1.00 97.19 88 LEU A O 1
ATOM 765 N N . SER A 1 89 ? -6.829 19.699 37.334 1.00 95.19 89 SER A N 1
ATOM 766 C CA . SER A 1 89 ? -6.977 21.032 37.933 1.00 95.19 89 SER A CA 1
ATOM 767 C C . SER A 1 89 ? -8.352 21.298 38.551 1.00 95.19 89 SER A C 1
ATOM 769 O O . SER A 1 89 ? -8.468 22.136 39.440 1.00 95.19 89 SER A O 1
ATOM 771 N N . PHE A 1 90 ? -9.400 20.637 38.054 1.00 93.25 90 PHE A N 1
ATOM 772 C CA . PHE A 1 90 ? -10.787 20.897 38.447 1.00 93.25 90 PHE A CA 1
ATOM 773 C C . PHE A 1 90 ? -11.355 19.834 39.382 1.00 93.25 90 PHE A C 1
ATOM 775 O O . PHE A 1 90 ? -12.414 20.070 39.958 1.00 93.25 90 PHE A O 1
ATOM 782 N N . GLN A 1 91 ? -10.696 18.680 39.507 1.00 95.00 91 GLN A N 1
ATOM 783 C CA . GLN A 1 91 ? -11.186 17.581 40.326 1.00 95.00 91 GLN A CA 1
ATOM 784 C C . GLN A 1 91 ? -11.242 17.957 41.809 1.00 95.00 91 GLN A C 1
ATOM 786 O O . GLN A 1 91 ? -10.267 18.400 42.415 1.00 95.00 91 GLN A O 1
ATOM 791 N N . THR A 1 92 ? -12.412 17.736 42.383 1.00 94.31 92 THR A N 1
ATOM 792 C CA . THR A 1 92 ? -12.739 17.827 43.806 1.00 94.31 92 THR A CA 1
ATOM 793 C C . THR A 1 92 ? -13.743 16.714 44.145 1.00 94.31 92 THR A C 1
ATOM 795 O O . THR A 1 92 ? -14.302 16.084 43.242 1.00 94.31 92 THR A O 1
ATOM 798 N N . GLU A 1 93 ? -13.986 16.441 45.429 1.00 94.38 93 GLU A N 1
ATOM 799 C CA . GLU A 1 93 ? -14.872 15.344 45.878 1.00 94.38 93 GLU A CA 1
ATOM 800 C C . GLU A 1 93 ? -16.322 15.457 45.362 1.00 94.38 93 GLU A C 1
ATOM 802 O O . GLU A 1 93 ? -17.009 14.455 45.171 1.00 94.38 93 GLU A O 1
ATOM 807 N N . ASP A 1 94 ? -16.780 16.678 45.088 1.00 95.62 94 ASP A N 1
ATOM 808 C CA . ASP A 1 94 ? -18.106 17.024 44.570 1.00 95.62 94 ASP A CA 1
ATOM 809 C C . ASP A 1 94 ? -18.187 17.028 43.031 1.00 95.62 94 ASP A C 1
ATOM 811 O O . ASP A 1 94 ? -19.246 17.316 42.469 1.00 95.62 94 ASP A O 1
ATOM 815 N N . THR A 1 95 ? -17.101 16.716 42.317 1.00 96.31 95 THR A N 1
ATOM 816 C CA . THR A 1 95 ? -17.063 16.768 40.843 1.00 96.31 95 THR A CA 1
ATOM 817 C C . THR A 1 95 ? -17.059 15.391 40.193 1.00 96.31 95 THR A C 1
ATOM 819 O O . THR A 1 95 ? -16.422 14.453 40.662 1.00 96.31 95 THR A O 1
ATOM 822 N N . VAL A 1 96 ? -17.750 15.282 39.060 1.00 96.56 96 VAL A N 1
ATOM 823 C CA . VAL A 1 96 ? -17.790 14.086 38.215 1.00 96.56 96 VAL A CA 1
ATOM 824 C C . VAL A 1 96 ? -17.539 14.499 36.772 1.00 96.56 96 VAL A C 1
ATOM 826 O O . VAL A 1 96 ? -18.131 15.460 36.282 1.00 96.56 96 VAL A O 1
ATOM 829 N N . PHE A 1 97 ? -16.673 13.768 36.075 1.00 97.31 97 PHE A N 1
ATOM 830 C CA . PHE A 1 97 ? -16.308 14.048 34.690 1.00 97.31 97 PHE A CA 1
ATOM 831 C C . PHE A 1 97 ? -16.666 12.858 33.808 1.00 97.31 97 PHE A C 1
ATOM 833 O O . PHE A 1 97 ? -16.138 11.766 33.993 1.00 97.31 97 PHE A O 1
ATOM 840 N N . ASN A 1 98 ? -17.534 13.073 32.819 1.00 94.56 98 ASN A N 1
ATOM 841 C CA . ASN A 1 98 ? -17.992 11.986 31.948 1.00 94.56 98 ASN A CA 1
ATOM 842 C C . ASN A 1 98 ? -17.067 11.743 30.746 1.00 94.56 98 ASN A C 1
ATOM 844 O O . ASN A 1 98 ? -17.142 10.689 30.120 1.00 94.56 98 ASN A O 1
ATOM 848 N N . LYS A 1 99 ? -16.271 12.750 30.353 1.00 96.81 99 LYS A N 1
ATOM 849 C CA . LYS A 1 99 ? -15.520 12.776 29.082 1.00 96.81 99 LYS A CA 1
ATOM 850 C C . LYS A 1 99 ? -14.119 13.369 29.270 1.00 96.81 99 LYS A C 1
ATOM 852 O O . LYS A 1 99 ? -13.767 14.369 28.642 1.00 96.81 99 LYS A O 1
ATOM 857 N N . VAL A 1 100 ? -13.329 12.768 30.154 1.00 98.38 100 VAL A N 1
ATOM 858 C CA . VAL A 1 100 ? -11.902 13.075 30.329 1.00 98.38 100 VAL A CA 1
ATOM 859 C C . VAL A 1 100 ? -11.097 12.420 29.207 1.00 98.38 100 VAL A C 1
ATOM 861 O O . VAL A 1 100 ? -11.051 11.188 29.118 1.00 98.38 100 VAL A O 1
ATOM 864 N N . ILE A 1 101 ? -10.493 13.252 28.358 1.00 98.50 101 ILE A N 1
ATOM 865 C CA . ILE A 1 101 ? -9.663 12.853 27.220 1.00 98.50 101 ILE A CA 1
ATOM 866 C C . ILE A 1 101 ? -8.202 12.816 27.655 1.00 98.50 101 ILE A C 1
ATOM 868 O O . ILE A 1 101 ? -7.682 13.826 28.131 1.00 98.50 101 ILE A O 1
ATOM 872 N N . PHE A 1 102 ? -7.562 11.670 27.450 1.00 98.69 102 PHE A N 1
ATOM 873 C CA . PHE A 1 102 ? -6.159 11.431 27.760 1.00 98.69 102 PHE A CA 1
ATOM 874 C C . PHE A 1 102 ? -5.367 11.172 26.471 1.00 98.69 102 PHE A C 1
ATOM 876 O O . PHE A 1 102 ? -5.810 10.420 25.591 1.00 98.69 102 PHE A O 1
ATOM 883 N N . ASP A 1 103 ? -4.227 11.842 26.323 1.00 98.00 103 ASP A N 1
ATOM 884 C CA . ASP A 1 103 ? -3.349 11.722 25.159 1.00 98.00 103 ASP A CA 1
ATOM 885 C C . ASP A 1 103 ? -1.925 11.259 25.499 1.00 98.00 103 ASP A C 1
ATOM 887 O O . ASP A 1 103 ? -1.551 11.083 26.658 1.00 98.00 103 ASP A O 1
ATOM 891 N N . GLY A 1 104 ? -1.115 11.007 24.468 1.00 96.88 104 GLY A N 1
ATOM 892 C CA . GLY A 1 104 ? 0.248 10.505 24.665 1.00 96.88 104 GLY A CA 1
ATOM 893 C C . GLY A 1 104 ? 1.164 11.480 25.417 1.00 96.88 104 GLY A C 1
ATOM 894 O O . GLY A 1 104 ? 2.059 11.037 26.131 1.00 96.88 104 GLY A O 1
ATOM 895 N N . ARG A 1 105 ? 0.915 12.794 25.328 1.00 96.75 105 ARG A N 1
ATOM 896 C CA . ARG A 1 105 ? 1.670 13.809 26.084 1.00 96.75 105 ARG A CA 1
ATOM 897 C C . ARG A 1 105 ? 1.274 13.787 27.554 1.00 96.75 105 ARG A C 1
ATOM 899 O O . ARG A 1 105 ? 2.117 14.018 28.418 1.00 96.75 105 ARG A O 1
ATOM 906 N N . ASP A 1 106 ? 0.009 13.484 27.848 1.00 97.75 106 ASP A N 1
ATOM 907 C CA . ASP A 1 106 ? -0.433 13.249 29.221 1.00 97.75 106 ASP A CA 1
ATOM 908 C C . ASP A 1 106 ? 0.291 12.033 29.822 1.00 97.75 106 ASP A C 1
ATOM 910 O O . ASP A 1 106 ? 0.740 12.097 30.966 1.00 97.75 106 ASP A O 1
ATOM 914 N N . TRP A 1 107 ? 0.494 10.955 29.055 1.00 97.06 107 TRP A N 1
ATOM 915 C CA . TRP A 1 107 ? 1.294 9.815 29.520 1.00 97.06 107 TRP A CA 1
ATOM 916 C C . TRP A 1 107 ? 2.746 10.196 29.810 1.00 97.06 107 TRP A C 1
ATOM 918 O O . TRP A 1 107 ? 3.239 9.898 30.895 1.00 97.06 107 TRP A O 1
ATOM 928 N N . GLU A 1 108 ? 3.408 10.898 28.888 1.00 95.31 108 GLU A N 1
ATOM 929 C CA . GLU A 1 108 ? 4.791 11.368 29.069 1.00 95.31 108 GLU A CA 1
ATOM 930 C C . GLU A 1 108 ? 4.953 12.256 30.310 1.00 95.31 108 GLU A C 1
ATOM 932 O O . GLU A 1 108 ? 5.991 12.234 30.971 1.00 95.31 108 GLU A O 1
ATOM 937 N N . ARG A 1 109 ? 3.923 13.039 30.641 1.00 96.38 109 ARG A N 1
ATOM 938 C CA . ARG A 1 109 ? 3.959 13.965 31.772 1.00 96.38 109 ARG A CA 1
ATOM 939 C C . ARG A 1 109 ? 3.598 13.308 33.098 1.00 96.38 109 ARG A C 1
ATOM 941 O O . ARG A 1 109 ? 4.231 13.601 34.110 1.00 96.38 109 ARG A O 1
ATOM 948 N N . TYR A 1 110 ? 2.558 12.481 33.116 1.00 95.56 110 TYR A N 1
ATOM 949 C CA . TYR A 1 110 ? 1.921 12.028 34.353 1.00 95.56 110 TYR A CA 1
ATOM 950 C C . TYR A 1 110 ? 2.131 10.542 34.648 1.00 95.56 110 TYR A C 1
ATOM 952 O O . TYR A 1 110 ? 1.974 10.148 35.800 1.00 95.56 110 TYR A O 1
ATOM 960 N N . HIS A 1 111 ? 2.462 9.717 33.645 1.00 94.75 111 HIS A N 1
ATOM 961 C CA . HIS A 1 111 ? 2.637 8.259 33.768 1.00 94.75 111 HIS A CA 1
ATOM 962 C C . HIS A 1 111 ? 1.453 7.534 34.440 1.00 94.75 111 HIS A C 1
ATOM 964 O O . HIS A 1 111 ? 1.593 6.463 35.026 1.00 94.75 111 HIS A O 1
ATOM 970 N N . SER A 1 112 ? 0.269 8.143 34.384 1.00 95.12 112 SER A N 1
ATOM 971 C CA . SER A 1 112 ? -0.963 7.653 34.988 1.00 95.12 112 SER A CA 1
ATOM 972 C C . SER A 1 112 ? -2.148 8.289 34.282 1.00 95.12 112 SER A C 1
ATOM 974 O O . SER A 1 112 ? -2.149 9.497 34.043 1.00 95.12 112 SER A O 1
ATOM 976 N N . PHE A 1 113 ? -3.163 7.480 33.995 1.00 97.19 113 PHE A N 1
ATOM 977 C CA . PHE A 1 113 ? -4.427 7.891 33.381 1.00 97.19 113 PHE A CA 1
ATOM 978 C C . PHE A 1 113 ? -5.615 7.723 34.341 1.00 97.19 113 PHE A C 1
ATOM 980 O O . PHE A 1 113 ? -6.758 7.602 33.904 1.00 97.19 113 PHE A O 1
ATOM 987 N N . LYS A 1 114 ? -5.382 7.685 35.661 1.00 96.62 114 LYS A N 1
ATOM 988 C CA . LYS A 1 114 ? -6.459 7.545 36.653 1.00 96.62 114 LYS A CA 1
ATOM 989 C C . LYS A 1 114 ? -7.494 8.667 36.487 1.00 96.62 114 LYS A C 1
ATOM 991 O O . LYS A 1 114 ? -7.161 9.842 36.576 1.00 96.62 114 LYS A O 1
ATOM 996 N N . GLY A 1 115 ? -8.755 8.293 36.277 1.00 96.38 115 GLY A N 1
ATOM 997 C CA . GLY A 1 115 ? -9.853 9.235 36.025 1.00 96.38 115 GLY A CA 1
ATOM 998 C C . GLY A 1 115 ? -10.039 9.616 34.552 1.00 96.38 115 GLY A C 1
ATOM 999 O O . GLY A 1 115 ? -11.025 10.269 34.217 1.00 96.38 115 GLY A O 1
ATOM 1000 N N . ALA A 1 116 ? -9.152 9.175 33.653 1.00 98.25 116 ALA A N 1
ATOM 1001 C CA . ALA A 1 116 ? -9.412 9.234 32.223 1.00 98.25 116 ALA A CA 1
ATOM 1002 C C . ALA A 1 116 ? -10.604 8.338 31.862 1.00 98.25 116 ALA A C 1
ATOM 1004 O O . ALA A 1 116 ? -10.783 7.254 32.410 1.00 98.25 116 ALA A O 1
ATOM 1005 N N . THR A 1 117 ? -11.401 8.790 30.898 1.00 98.19 117 THR A N 1
ATOM 1006 C CA . THR A 1 117 ? -12.569 8.040 30.396 1.00 98.19 117 THR A CA 1
ATOM 1007 C C . THR A 1 117 ? -12.425 7.661 28.928 1.00 98.19 117 THR A C 1
ATOM 1009 O O . THR A 1 117 ? -13.159 6.806 28.432 1.00 98.19 117 THR A O 1
ATOM 1012 N N . GLN A 1 118 ? -11.489 8.308 28.227 1.00 98.50 118 GLN A N 1
ATOM 1013 C CA . GLN A 1 118 ? -11.241 8.113 26.811 1.00 98.50 118 GLN A CA 1
ATOM 1014 C C . GLN A 1 118 ? -9.753 8.301 26.485 1.00 98.50 118 GLN A C 1
ATOM 1016 O O . GLN A 1 118 ? -9.152 9.294 26.898 1.00 98.50 118 GLN A O 1
ATOM 1021 N N . PHE A 1 119 ? -9.199 7.408 25.664 1.00 98.62 119 PHE A N 1
ATOM 1022 C CA . PHE A 1 119 ? -7.887 7.590 25.040 1.00 98.62 119 PHE A CA 1
ATOM 1023 C C . PHE A 1 119 ? -8.017 8.185 23.640 1.00 98.62 119 PHE A C 1
ATOM 1025 O O . PHE A 1 119 ? -8.888 7.795 22.858 1.00 98.62 119 PHE A O 1
ATOM 1032 N N . SER A 1 120 ? -7.156 9.151 23.337 1.00 98.25 120 SER A N 1
ATOM 1033 C CA . SER A 1 120 ? -7.104 9.820 22.035 1.00 98.25 120 SER A CA 1
ATOM 1034 C C . SER A 1 120 ? -6.292 9.044 20.992 1.00 98.25 120 SER A C 1
ATOM 1036 O O . SER A 1 120 ? -5.653 8.026 21.280 1.00 98.25 120 SER A O 1
ATOM 1038 N N . CYS A 1 121 ? -6.331 9.528 19.748 1.00 97.88 121 CYS A N 1
ATOM 1039 C CA . CYS A 1 121 ? -5.604 8.924 18.641 1.00 97.88 121 CYS A CA 1
ATOM 1040 C C . CYS A 1 121 ? -4.103 8.783 18.952 1.00 97.88 121 CYS A C 1
ATOM 1042 O O . CYS A 1 121 ? -3.450 9.751 19.341 1.00 97.88 121 CYS A O 1
ATOM 1044 N N . ARG A 1 122 ? -3.541 7.584 18.734 1.00 97.69 122 ARG A N 1
ATOM 1045 C CA . ARG A 1 122 ? -2.114 7.269 18.972 1.00 97.69 122 ARG A CA 1
ATOM 1046 C C . ARG A 1 122 ? -1.613 7.505 20.408 1.00 97.69 122 ARG A C 1
ATOM 1048 O O . ARG A 1 122 ? -0.407 7.690 20.585 1.00 97.69 122 ARG A O 1
ATOM 1055 N N . CYS A 1 123 ? -2.495 7.477 21.410 1.00 97.88 123 CYS A N 1
ATOM 1056 C CA . CYS A 1 123 ? -2.154 7.723 22.817 1.00 97.88 123 CYS A CA 1
ATOM 1057 C C . CYS A 1 123 ? -0.981 6.864 23.336 1.00 97.88 123 CYS A C 1
ATOM 1059 O O . CYS A 1 123 ? -0.071 7.376 23.981 1.00 97.88 123 CYS A O 1
ATOM 1061 N N . PHE A 1 124 ? -0.963 5.576 22.998 1.00 97.94 124 PHE A N 1
ATOM 1062 C CA . PHE A 1 124 ? 0.025 4.587 23.432 1.00 97.94 124 PHE A CA 1
ATOM 1063 C C . PHE A 1 124 ? 0.729 3.910 22.243 1.00 97.94 124 PHE A C 1
ATOM 1065 O O . PHE A 1 124 ? 0.851 2.685 22.193 1.00 97.94 124 PHE A O 1
ATOM 1072 N N . ASN A 1 125 ? 1.157 4.696 21.253 1.00 96.62 125 ASN A N 1
ATOM 1073 C CA . ASN A 1 125 ? 1.793 4.192 20.031 1.00 96.62 125 ASN A CA 1
ATOM 1074 C C . ASN A 1 125 ? 3.213 3.604 20.247 1.00 96.62 125 ASN A C 1
ATOM 1076 O O . ASN A 1 125 ? 3.733 3.539 21.359 1.00 96.62 125 ASN A O 1
ATOM 1080 N N . SER A 1 126 ? 3.879 3.206 19.158 1.00 95.56 126 SER A N 1
ATOM 1081 C CA . SER A 1 126 ? 5.224 2.602 19.156 1.00 95.56 126 SER A CA 1
ATOM 1082 C C . SER A 1 126 ? 6.328 3.409 19.850 1.00 95.56 126 SER A C 1
ATOM 1084 O O . SER A 1 126 ? 7.350 2.840 20.229 1.00 95.56 126 SER A O 1
ATOM 1086 N N . ARG A 1 127 ? 6.147 4.721 20.033 1.00 94.25 127 ARG A N 1
ATOM 1087 C CA . ARG A 1 127 ? 7.112 5.616 20.689 1.00 94.25 127 ARG A CA 1
ATOM 1088 C C . ARG A 1 127 ? 6.886 5.753 22.191 1.00 94.25 127 ARG A C 1
ATOM 1090 O O . ARG A 1 127 ? 7.703 6.376 22.861 1.00 94.25 127 ARG A O 1
ATOM 1097 N N . THR A 1 128 ? 5.811 5.184 22.735 1.00 93.50 128 THR A N 1
ATOM 1098 C CA . THR A 1 128 ? 5.463 5.353 24.145 1.00 93.50 128 THR A CA 1
ATOM 1099 C C . THR A 1 128 ? 6.531 4.747 25.064 1.00 93.50 128 THR A C 1
ATOM 1101 O O . THR A 1 128 ? 6.774 3.531 25.127 1.00 93.50 128 THR A O 1
ATOM 1104 N N . ALA A 1 129 ? 7.184 5.625 25.821 1.00 88.75 129 ALA A N 1
ATOM 1105 C CA . ALA A 1 129 ? 8.129 5.244 26.855 1.00 88.75 129 ALA A CA 1
ATOM 1106 C C . ALA A 1 129 ? 7.392 4.728 28.105 1.00 88.75 129 ALA A C 1
ATOM 1108 O O . ALA A 1 129 ? 6.245 5.084 28.356 1.00 88.75 129 ALA A O 1
ATOM 1109 N N . TYR A 1 130 ? 8.053 3.857 28.870 1.00 88.81 130 TYR A N 1
ATOM 1110 C CA . TYR A 1 130 ? 7.597 3.403 30.197 1.00 88.81 130 TYR A CA 1
ATOM 1111 C C . TYR A 1 130 ? 6.212 2.736 30.299 1.00 88.81 130 TYR A C 1
ATOM 1113 O O . TYR A 1 130 ? 5.748 2.509 31.412 1.00 88.81 130 TYR A O 1
ATOM 1121 N N . LEU A 1 131 ? 5.556 2.378 29.187 1.00 93.75 131 LEU A N 1
ATOM 1122 C CA . LEU A 1 131 ? 4.312 1.607 29.262 1.00 93.75 131 LEU A CA 1
ATOM 1123 C C . LEU A 1 131 ? 4.586 0.229 29.899 1.00 93.75 131 LEU A C 1
ATOM 1125 O O . LEU A 1 131 ? 5.521 -0.452 29.451 1.00 93.75 131 LEU A O 1
ATOM 1129 N N . PRO A 1 132 ? 3.808 -0.189 30.917 1.00 94.75 132 PRO A N 1
ATOM 1130 C CA . PRO A 1 132 ? 3.915 -1.529 31.476 1.00 94.75 132 PRO A CA 1
ATOM 1131 C C . PRO A 1 132 ? 3.522 -2.592 30.443 1.00 94.75 132 PRO A C 1
ATOM 1133 O O . PRO A 1 132 ? 2.855 -2.315 29.447 1.00 94.75 132 PRO A O 1
ATOM 1136 N N . ARG A 1 133 ? 3.938 -3.836 30.699 1.00 97.06 133 ARG A N 1
ATOM 1137 C CA . ARG A 1 133 ? 3.594 -4.985 29.848 1.00 97.06 133 ARG A CA 1
ATOM 1138 C C . ARG A 1 133 ? 2.122 -5.384 29.967 1.00 97.06 133 ARG A C 1
ATOM 1140 O O . ARG A 1 133 ? 1.558 -5.854 28.989 1.00 97.06 133 ARG A O 1
ATOM 1147 N N . SER A 1 134 ? 1.515 -5.183 31.134 1.00 97.75 134 SER A N 1
ATOM 1148 C CA . SER A 1 134 ? 0.084 -5.397 31.368 1.00 97.75 134 SER A CA 1
ATOM 1149 C C . SER A 1 134 ? -0.577 -4.061 31.697 1.00 97.75 134 SER A C 1
ATOM 1151 O O . SER A 1 134 ? -0.024 -3.277 32.475 1.00 97.75 134 SER A O 1
ATOM 1153 N N . LEU A 1 135 ? -1.716 -3.776 31.065 1.00 97.50 135 LEU A N 1
ATOM 1154 C CA . LEU A 1 135 ? -2.429 -2.508 31.196 1.00 97.50 135 LEU A CA 1
ATOM 1155 C C . LEU A 1 135 ? -3.904 -2.740 31.538 1.00 97.50 135 LEU A C 1
ATOM 1157 O O . LEU A 1 135 ? -4.654 -3.284 30.732 1.00 97.50 135 LEU A O 1
ATOM 1161 N N . ASP A 1 136 ? -4.341 -2.266 32.703 1.00 98.00 136 ASP A N 1
ATOM 1162 C CA . ASP A 1 136 ? -5.757 -2.244 33.076 1.00 98.00 136 ASP A CA 1
ATOM 1163 C C . ASP A 1 136 ? -6.392 -0.913 32.665 1.00 98.00 136 ASP A C 1
ATOM 1165 O O . ASP A 1 136 ? -6.002 0.152 33.146 1.00 98.00 136 ASP A O 1
ATOM 1169 N N . THR A 1 137 ? -7.362 -0.970 31.753 1.00 97.69 137 THR A N 1
ATOM 1170 C CA . THR A 1 137 ? -8.068 0.211 31.238 1.00 97.69 137 THR A CA 1
ATOM 1171 C C . THR A 1 137 ? -9.441 0.419 31.874 1.00 97.69 137 THR A C 1
ATOM 1173 O O . THR A 1 137 ? -10.244 1.192 31.355 1.00 97.69 137 THR A O 1
ATOM 1176 N N . THR A 1 138 ? -9.721 -0.218 33.014 1.00 96.88 138 THR A N 1
ATOM 1177 C CA . THR A 1 138 ? -10.954 -0.008 33.784 1.00 96.88 138 THR A CA 1
ATOM 1178 C C . THR A 1 138 ? -11.189 1.484 34.050 1.00 96.88 138 THR A C 1
ATOM 1180 O O . THR A 1 138 ? -10.315 2.210 34.522 1.00 96.88 138 THR A O 1
ATOM 1183 N N . GLY A 1 139 ? -12.390 1.961 33.725 1.00 96.56 139 GLY A N 1
ATOM 1184 C CA . GLY A 1 139 ? -12.759 3.377 33.715 1.00 96.56 139 GLY A CA 1
ATOM 1185 C C . GLY A 1 139 ? -12.704 4.029 32.329 1.00 96.56 139 GLY A C 1
ATOM 1186 O O . GLY A 1 139 ? -13.424 5.002 32.096 1.00 96.56 139 GLY A O 1
ATOM 1187 N N . VAL A 1 140 ? -11.930 3.478 31.387 1.00 98.44 140 VAL A N 1
ATOM 1188 C CA . VAL A 1 140 ? -11.745 4.021 30.035 1.00 98.44 140 VAL A CA 1
ATOM 1189 C C . VAL A 1 140 ? -12.698 3.337 29.060 1.00 98.44 140 VAL A C 1
ATOM 1191 O O . VAL A 1 140 ? -12.469 2.240 28.565 1.00 98.44 140 VAL A O 1
ATOM 1194 N N . THR A 1 141 ? -13.793 4.023 28.755 1.00 97.62 141 THR A N 1
ATOM 1195 C CA . THR A 1 141 ? -14.922 3.474 27.983 1.00 97.62 141 THR A CA 1
ATOM 1196 C C . THR A 1 141 ? -14.818 3.705 26.478 1.00 97.62 141 THR A C 1
ATOM 1198 O O . THR A 1 141 ? -15.686 3.268 25.721 1.00 97.62 141 THR A O 1
ATOM 1201 N N . LYS A 1 142 ? -13.780 4.414 26.019 1.00 98.44 142 LYS A N 1
ATOM 1202 C CA . LYS A 1 142 ? -13.599 4.739 24.603 1.00 98.44 142 LYS A CA 1
ATOM 1203 C C . LYS A 1 142 ? -12.132 4.861 24.212 1.00 98.44 142 LYS A C 1
ATOM 1205 O O . LYS A 1 142 ? -11.372 5.579 24.856 1.00 98.44 142 LYS A O 1
ATOM 1210 N N . PHE A 1 143 ? -11.775 4.263 23.082 1.00 98.62 143 PHE A N 1
ATOM 1211 C CA . PHE A 1 143 ? -10.512 4.514 22.387 1.00 98.62 143 PHE A CA 1
ATOM 1212 C C . PHE A 1 143 ? -10.776 5.237 21.062 1.00 98.62 143 PHE A C 1
ATOM 1214 O O . PHE A 1 143 ? -11.814 5.038 20.426 1.00 98.62 143 PHE A O 1
ATOM 1221 N N . GLU A 1 144 ? -9.838 6.078 20.638 1.00 98.50 144 GLU A N 1
ATOM 1222 C CA . GLU A 1 144 ? -9.785 6.622 19.277 1.00 98.50 144 GLU A CA 1
ATOM 1223 C C . GLU A 1 144 ? -8.819 5.823 18.391 1.00 98.50 144 GLU A C 1
ATOM 1225 O O . GLU A 1 144 ? -8.076 4.958 18.858 1.00 98.50 144 GLU A O 1
ATOM 1230 N N . GLU A 1 145 ? -8.863 6.084 17.084 1.00 98.50 145 GLU A N 1
ATOM 1231 C CA . GLU A 1 145 ? -8.102 5.346 16.072 1.00 98.50 145 GLU A CA 1
ATOM 1232 C C . GLU A 1 145 ? -6.614 5.254 16.418 1.00 98.50 145 GLU A C 1
ATOM 1234 O O . GLU A 1 145 ? -6.015 6.202 16.932 1.00 98.50 145 GLU A O 1
ATOM 1239 N N . LEU A 1 146 ? -5.994 4.116 16.101 1.00 98.56 146 LEU A N 1
ATOM 1240 C CA . LEU A 1 146 ? -4.550 3.915 16.252 1.00 98.56 146 LEU A CA 1
ATOM 1241 C C . LEU A 1 146 ? -4.042 4.034 17.702 1.00 98.56 146 LEU A C 1
ATOM 1243 O O . LEU A 1 146 ? -2.847 4.245 17.892 1.00 98.56 146 LEU A O 1
ATOM 1247 N N . CYS A 1 147 ? -4.911 3.943 18.719 1.00 98.25 147 CYS A N 1
ATOM 1248 C CA . CYS A 1 147 ? -4.564 4.200 20.123 1.00 98.25 147 CYS A CA 1
ATOM 1249 C C . CYS A 1 147 ? -3.280 3.486 20.578 1.00 98.25 147 CYS A C 1
ATOM 1251 O O . CYS A 1 147 ? -2.424 4.133 21.171 1.00 98.25 147 CYS A O 1
ATOM 1253 N N . PHE A 1 148 ? -3.103 2.208 20.241 1.00 98.56 148 PHE A N 1
ATOM 1254 C CA . PHE A 1 148 ? -1.950 1.383 20.618 1.00 98.56 148 PHE A CA 1
ATOM 1255 C C . PHE A 1 148 ? -1.056 0.994 19.424 1.00 98.56 148 PHE A C 1
ATOM 1257 O O . PHE A 1 148 ? -0.265 0.060 19.530 1.00 98.56 148 PHE A O 1
ATOM 1264 N N . ILE A 1 149 ? -1.143 1.690 18.280 1.00 98.44 149 ILE A N 1
ATOM 1265 C CA . ILE A 1 149 ? -0.438 1.272 17.055 1.00 98.44 149 ILE A CA 1
ATOM 1266 C C . ILE A 1 149 ? 1.069 1.066 17.273 1.00 98.44 149 ILE A C 1
ATOM 1268 O O . ILE A 1 149 ? 1.791 1.960 17.716 1.00 98.44 149 ILE A O 1
ATOM 1272 N N . GLY A 1 150 ? 1.560 -0.110 16.893 1.00 98.06 150 GLY A N 1
ATOM 1273 C CA . GLY A 1 150 ? 2.965 -0.487 16.932 1.00 98.06 150 GLY A CA 1
ATOM 1274 C C . GLY A 1 150 ? 3.522 -0.641 18.343 1.00 98.06 150 GLY A C 1
ATOM 1275 O O . GLY A 1 150 ? 4.742 -0.635 18.506 1.00 98.06 150 GLY A O 1
ATOM 1276 N N . ASN A 1 151 ? 2.671 -0.731 19.371 1.00 97.00 151 ASN A N 1
ATOM 1277 C CA . ASN A 1 151 ? 3.144 -0.882 20.737 1.00 97.00 151 ASN A CA 1
ATOM 1278 C C . ASN A 1 151 ? 3.695 -2.293 20.971 1.00 97.00 151 ASN A C 1
ATOM 1280 O O . ASN A 1 151 ? 2.963 -3.230 21.280 1.00 97.00 151 ASN A O 1
ATOM 1284 N N . ALA A 1 152 ? 5.011 -2.429 20.843 1.00 95.38 152 ALA A N 1
ATOM 1285 C CA . ALA A 1 152 ? 5.717 -3.688 21.041 1.00 95.38 152 ALA A CA 1
ATOM 1286 C C . ALA A 1 152 ? 6.009 -4.010 22.522 1.00 95.38 152 ALA A C 1
ATOM 1288 O O . ALA A 1 152 ? 6.717 -4.970 22.796 1.00 95.38 152 ALA A O 1
ATOM 1289 N N . LYS A 1 153 ? 5.522 -3.229 23.497 1.00 96.44 153 LYS A N 1
ATOM 1290 C CA . LYS A 1 153 ? 5.709 -3.520 24.935 1.00 96.44 153 LYS A CA 1
ATOM 1291 C C . LYS A 1 153 ? 4.488 -4.173 25.568 1.00 96.44 153 LYS A C 1
ATOM 1293 O O . LYS A 1 153 ? 4.651 -4.949 26.503 1.00 96.44 153 LYS A O 1
ATOM 1298 N N . LEU A 1 154 ? 3.298 -3.838 25.075 1.00 97.88 154 LEU A N 1
ATOM 1299 C CA . LEU A 1 154 ? 2.033 -4.346 25.584 1.00 97.88 154 LEU A CA 1
ATOM 1300 C C . LEU A 1 154 ? 1.921 -5.855 25.317 1.00 97.88 154 LEU A C 1
ATOM 1302 O O . LEU A 1 154 ? 1.860 -6.281 24.165 1.00 97.88 154 LEU A O 1
ATOM 1306 N N . GLU A 1 155 ? 1.907 -6.646 26.386 1.00 98.19 155 GLU A N 1
ATOM 1307 C CA . GLU A 1 155 ? 1.709 -8.098 26.383 1.00 98.19 155 GLU A CA 1
ATOM 1308 C C . GLU A 1 155 ? 0.269 -8.483 26.752 1.00 98.19 155 GLU A C 1
ATOM 1310 O O . GLU A 1 155 ? -0.250 -9.475 26.241 1.00 98.19 155 GLU A O 1
ATOM 1315 N N . GLU A 1 156 ? -0.384 -7.690 27.604 1.00 98.38 156 GLU A N 1
ATOM 1316 C CA . GLU A 1 156 ? -1.735 -7.925 28.114 1.00 98.38 156 GLU A CA 1
ATOM 1317 C C . GLU A 1 156 ? -2.485 -6.599 28.284 1.00 98.38 156 GLU A C 1
ATOM 1319 O O . GLU A 1 156 ? -1.905 -5.583 28.673 1.00 98.38 156 GLU A O 1
ATOM 1324 N N . ILE A 1 157 ? -3.790 -6.608 28.013 1.00 98.31 157 ILE A N 1
ATOM 1325 C CA . ILE A 1 157 ? -4.665 -5.470 28.278 1.00 98.31 157 ILE A CA 1
ATOM 1326 C C . ILE A 1 157 ? -6.028 -5.945 28.783 1.00 98.31 157 ILE A C 1
ATOM 1328 O O . ILE A 1 157 ? -6.655 -6.815 28.180 1.00 98.31 157 ILE A O 1
ATOM 1332 N N . ILE A 1 158 ? -6.494 -5.339 29.874 1.00 98.31 158 ILE A N 1
ATOM 1333 C CA . ILE A 1 158 ? -7.841 -5.539 30.412 1.00 98.31 158 ILE A CA 1
ATOM 1334 C C . ILE A 1 158 ? -8.706 -4.381 29.921 1.00 98.31 158 ILE A C 1
ATOM 1336 O O . ILE A 1 158 ? -8.405 -3.211 30.178 1.00 98.31 158 ILE A O 1
ATOM 1340 N N . LEU A 1 159 ? -9.763 -4.706 29.176 1.00 98.31 159 LEU A N 1
ATOM 1341 C CA . LEU A 1 159 ? -10.708 -3.734 28.630 1.00 98.31 159 LEU A CA 1
ATOM 1342 C C . LEU A 1 159 ? -11.837 -3.451 29.630 1.00 98.31 159 LEU A C 1
ATOM 1344 O O . LEU A 1 159 ? -12.376 -4.378 30.235 1.00 98.31 159 LEU A O 1
ATOM 1348 N N . ASP A 1 160 ? -12.241 -2.184 29.759 1.00 98.00 160 ASP A N 1
ATOM 1349 C CA . ASP A 1 160 ? -13.447 -1.820 30.515 1.00 98.00 160 ASP A CA 1
ATOM 1350 C C . ASP A 1 160 ? -14.685 -2.510 29.916 1.00 98.00 160 ASP A C 1
ATOM 1352 O O . ASP A 1 160 ? -14.861 -2.564 28.697 1.00 98.00 160 ASP A O 1
ATOM 1356 N N . SER A 1 161 ? -15.586 -3.000 30.767 1.00 96.69 161 SER A N 1
ATOM 1357 C CA . SER A 1 161 ? -16.787 -3.723 30.329 1.00 96.69 161 SER A CA 1
ATOM 1358 C C . SER A 1 161 ? -17.775 -2.878 29.519 1.00 96.69 161 SER A C 1
ATOM 1360 O O . SER A 1 161 ? -18.639 -3.428 28.843 1.00 96.69 161 SER A O 1
ATOM 1362 N N . ARG A 1 162 ? -17.657 -1.547 29.544 1.00 97.44 162 ARG A N 1
ATOM 1363 C CA . ARG A 1 162 ? -18.484 -0.619 28.759 1.00 97.44 162 ARG A CA 1
ATOM 1364 C C . ARG A 1 162 ? -17.824 -0.220 27.434 1.00 97.44 162 ARG A C 1
ATOM 1366 O O . ARG A 1 162 ? -18.455 0.480 26.638 1.00 97.44 162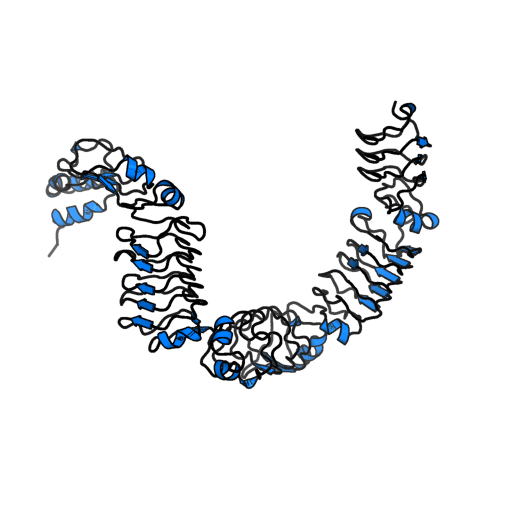 ARG A O 1
ATOM 1373 N N . LEU A 1 163 ? -16.582 -0.643 27.173 1.00 98.06 163 LEU A N 1
ATOM 1374 C CA . LEU A 1 163 ? -15.896 -0.414 25.901 1.00 98.06 163 LEU A CA 1
ATOM 1375 C C . LEU A 1 163 ? -16.488 -1.328 24.818 1.00 98.06 163 LEU A C 1
ATOM 1377 O O . LEU A 1 163 ? -16.049 -2.450 24.594 1.00 98.06 163 LEU A O 1
ATOM 1381 N N . THR A 1 164 ? -17.493 -0.820 24.112 1.00 97.81 164 THR A N 1
ATOM 1382 C CA . THR A 1 164 ? -18.246 -1.595 23.110 1.00 97.81 164 THR A CA 1
ATOM 1383 C C . THR A 1 164 ? -17.654 -1.539 21.700 1.00 97.81 164 THR A C 1
ATOM 1385 O O . THR A 1 164 ? -18.117 -2.261 20.819 1.00 97.81 164 THR A O 1
ATOM 1388 N N . HIS A 1 165 ? -16.664 -0.679 21.452 1.00 98.38 165 HIS A N 1
ATOM 1389 C CA . HIS A 1 165 ? -16.114 -0.437 20.117 1.00 98.38 165 HIS A CA 1
ATOM 1390 C C . HIS A 1 165 ? -14.588 -0.341 20.156 1.00 98.38 165 HIS A C 1
ATOM 1392 O O . HIS A 1 165 ? -14.038 0.478 20.894 1.00 98.38 165 HIS A O 1
ATOM 1398 N N . LEU A 1 166 ? -13.917 -1.112 19.298 1.00 98.56 166 LEU A N 1
ATOM 1399 C CA . LEU A 1 166 ? -12.493 -0.963 19.014 1.00 98.56 166 LEU A CA 1
ATOM 1400 C C . LEU A 1 166 ? -12.290 -0.265 17.659 1.00 98.56 166 LEU A C 1
ATOM 1402 O O . LEU A 1 166 ? -12.789 -0.757 16.643 1.00 98.56 166 LEU A O 1
ATOM 1406 N N . PRO A 1 167 ? -11.585 0.880 17.623 1.00 98.50 167 PRO A N 1
ATOM 1407 C CA . PRO A 1 167 ? -11.472 1.721 16.434 1.00 98.50 167 PRO A CA 1
ATOM 1408 C C . PRO A 1 167 ? -10.421 1.214 15.434 1.00 98.50 167 PRO A C 1
ATOM 1410 O O . PRO A 1 167 ? -9.712 0.234 15.679 1.00 98.50 167 PRO A O 1
ATOM 1413 N N . LEU A 1 168 ? -10.334 1.891 14.280 1.00 98.62 168 LEU A N 1
ATOM 1414 C CA . LEU A 1 168 ? -9.440 1.541 13.172 1.00 98.62 168 LEU A CA 1
ATOM 1415 C C . LEU A 1 168 ? -7.998 1.352 13.666 1.00 98.62 168 LEU A C 1
ATOM 1417 O O . LEU A 1 168 ? -7.450 2.239 14.329 1.00 98.62 168 LEU A O 1
ATOM 1421 N N . MET A 1 169 ? -7.395 0.205 13.322 1.00 98.62 169 MET A N 1
ATOM 1422 C CA . MET A 1 169 ? -5.977 -0.102 13.577 1.00 98.62 169 MET A CA 1
ATOM 1423 C C . MET A 1 169 ? -5.546 0.063 15.052 1.00 98.62 169 MET A C 1
ATOM 1425 O O . MET A 1 169 ? -4.381 0.351 15.326 1.00 98.62 169 MET A O 1
ATOM 1429 N N . CYS A 1 170 ? -6.472 -0.089 16.011 1.00 98.50 170 CYS A N 1
ATOM 1430 C CA . CYS A 1 170 ? -6.238 0.227 17.424 1.00 98.50 170 CYS A CA 1
ATOM 1431 C C . CYS A 1 170 ? -5.002 -0.472 18.010 1.00 98.50 170 CYS A C 1
ATOM 1433 O O . CYS A 1 170 ? -4.203 0.194 18.657 1.00 98.50 170 CYS A O 1
ATOM 1435 N N . PHE A 1 171 ? -4.825 -1.766 17.746 1.00 98.69 171 PHE A N 1
ATOM 1436 C CA . PHE A 1 171 ? -3.711 -2.604 18.205 1.00 98.69 171 PHE A CA 1
ATOM 1437 C C . PHE A 1 171 ? -2.830 -3.098 17.046 1.00 98.69 171 PHE A C 1
ATOM 1439 O O . PHE A 1 171 ? -2.100 -4.078 17.194 1.00 98.69 171 PHE A O 1
ATOM 1446 N N . GLN A 1 172 ? -2.884 -2.449 15.877 1.00 98.62 172 GLN A N 1
ATOM 1447 C CA . GLN A 1 172 ? -2.074 -2.864 14.732 1.00 98.62 172 GLN A CA 1
ATOM 1448 C C . GLN A 1 172 ? -0.594 -2.884 15.137 1.00 98.62 172 GLN A C 1
ATOM 1450 O O . GLN A 1 172 ? -0.103 -1.921 15.714 1.00 98.62 172 GLN A O 1
ATOM 1455 N N . MET A 1 173 ? 0.132 -3.953 14.811 1.00 98.25 173 MET A N 1
ATOM 1456 C CA . MET A 1 173 ? 1.546 -4.153 15.139 1.00 98.25 173 MET A CA 1
ATOM 1457 C C . MET A 1 173 ? 1.861 -4.133 16.648 1.00 98.25 173 MET A C 1
ATOM 1459 O O . MET A 1 173 ? 3.010 -3.907 17.028 1.00 98.25 173 MET A O 1
ATOM 1463 N N . CYS A 1 174 ? 0.894 -4.425 17.526 1.00 98.19 174 CYS A N 1
ATOM 1464 C CA . CYS A 1 174 ? 1.184 -4.810 18.910 1.00 98.19 174 CYS A CA 1
ATOM 1465 C C . CYS A 1 174 ? 1.784 -6.223 18.936 1.00 98.19 174 CYS A C 1
ATOM 1467 O O . CYS A 1 174 ? 1.105 -7.202 19.243 1.00 98.19 174 CYS A O 1
ATOM 1469 N N . THR A 1 175 ? 3.055 -6.351 18.545 1.00 97.69 175 THR A N 1
ATOM 1470 C CA . THR A 1 175 ? 3.693 -7.645 18.250 1.00 97.69 175 THR A CA 1
ATOM 1471 C C . THR A 1 175 ? 3.833 -8.563 19.458 1.00 97.69 175 THR A C 1
ATOM 1473 O O . THR A 1 175 ? 3.976 -9.765 19.258 1.00 97.69 175 THR A O 1
ATOM 1476 N N . ASN A 1 176 ? 3.772 -8.021 20.677 1.00 98.00 176 ASN A N 1
ATOM 1477 C CA . ASN A 1 176 ? 3.918 -8.770 21.925 1.00 98.00 176 ASN A CA 1
ATOM 1478 C C . ASN A 1 176 ? 2.590 -9.061 22.636 1.00 98.00 176 ASN A C 1
ATOM 1480 O O . ASN A 1 176 ? 2.607 -9.811 23.607 1.00 98.00 176 ASN A O 1
ATOM 1484 N N . LEU A 1 177 ? 1.457 -8.539 22.146 1.00 98.56 177 LEU A N 1
ATOM 1485 C CA . LEU A 1 177 ? 0.142 -8.789 22.740 1.00 98.56 177 LEU A CA 1
ATOM 1486 C C . LEU A 1 177 ? -0.195 -10.281 22.630 1.00 98.56 177 LEU A C 1
ATOM 1488 O O . LEU A 1 177 ? -0.251 -10.813 21.522 1.00 98.56 177 LEU A O 1
ATOM 1492 N N . LYS A 1 178 ? -0.400 -10.950 23.771 1.00 98.44 178 LYS A N 1
ATOM 1493 C CA . LYS A 1 178 ? -0.542 -12.414 23.859 1.00 98.44 178 LYS A CA 1
ATOM 1494 C C . LYS A 1 178 ? -1.982 -12.894 23.785 1.00 98.44 178 LYS A C 1
ATOM 1496 O O . LYS A 1 178 ? -2.248 -13.943 23.197 1.00 98.44 178 LYS A O 1
ATOM 1501 N N . ALA A 1 179 ? -2.896 -12.145 24.385 1.00 98.38 179 ALA A N 1
ATOM 1502 C CA . ALA A 1 179 ? -4.310 -12.472 24.457 1.00 98.38 179 ALA A CA 1
ATOM 1503 C C . ALA A 1 179 ? -5.152 -11.194 24.461 1.00 98.38 179 ALA A C 1
ATOM 1505 O O . ALA A 1 179 ? -4.689 -10.149 24.923 1.00 98.38 179 ALA A O 1
ATOM 1506 N N . ILE A 1 180 ? -6.385 -11.280 23.962 1.00 98.25 180 ILE A N 1
ATOM 1507 C CA . ILE A 1 180 ? -7.369 -10.205 24.102 1.00 98.25 180 ILE A CA 1
ATOM 1508 C C . ILE A 1 180 ? -8.765 -10.774 24.369 1.00 98.25 180 ILE A C 1
ATOM 1510 O O . ILE A 1 180 ? -9.225 -11.708 23.705 1.00 98.25 180 ILE A O 1
ATOM 1514 N N . ASP A 1 181 ? -9.437 -10.189 25.356 1.00 98.00 181 ASP A N 1
ATOM 1515 C CA . ASP A 1 181 ? -10.818 -10.501 25.702 1.00 98.00 181 ASP A CA 1
ATOM 1516 C C . ASP A 1 181 ? -11.762 -9.456 25.097 1.00 98.00 181 ASP A C 1
ATOM 1518 O O . ASP A 1 181 ? -11.736 -8.282 25.466 1.00 98.00 181 ASP A O 1
ATOM 1522 N N . LEU A 1 182 ? -12.587 -9.886 24.144 1.00 97.56 182 LEU A N 1
ATOM 1523 C CA . LEU A 1 182 ? -13.542 -9.061 23.410 1.00 97.56 182 LEU A CA 1
ATOM 1524 C C . LEU A 1 182 ? -14.990 -9.366 23.809 1.00 97.56 182 LEU A C 1
ATOM 1526 O O . LEU A 1 182 ? -15.906 -9.016 23.067 1.00 97.56 182 LEU A O 1
ATOM 1530 N N . ARG A 1 183 ? -15.235 -9.997 24.969 1.00 96.31 183 ARG A N 1
ATOM 1531 C CA . ARG A 1 183 ? -16.590 -10.425 25.365 1.00 96.31 183 ARG A CA 1
ATOM 1532 C C . ARG A 1 183 ? -17.625 -9.297 25.428 1.00 96.31 183 ARG A C 1
ATOM 1534 O O . ARG A 1 183 ? -18.802 -9.544 25.204 1.00 96.31 183 ARG A O 1
ATOM 1541 N N . ASN A 1 184 ? -17.186 -8.071 25.712 1.00 96.31 184 ASN A N 1
ATOM 1542 C CA . ASN A 1 184 ? -18.054 -6.893 25.817 1.00 96.31 184 ASN A CA 1
ATOM 1543 C C . ASN A 1 184 ? -17.990 -5.979 24.576 1.00 96.31 184 ASN A C 1
ATOM 1545 O O . ASN A 1 184 ? -18.634 -4.929 24.532 1.00 96.31 184 ASN A O 1
ATOM 1549 N N . VAL A 1 185 ? -17.197 -6.349 23.564 1.00 98.00 185 VAL A N 1
ATOM 1550 C CA . VAL A 1 185 ? -16.993 -5.543 22.357 1.00 98.00 185 VAL A CA 1
ATOM 1551 C C . VAL A 1 185 ? -18.020 -5.943 21.299 1.00 98.00 185 VAL A C 1
ATOM 1553 O O . VAL A 1 185 ? -18.083 -7.094 20.880 1.00 98.00 185 VAL A O 1
ATOM 1556 N N . LYS A 1 186 ? -18.795 -4.966 20.820 1.00 97.81 186 LYS A N 1
ATOM 1557 C CA . LYS A 1 186 ? -19.812 -5.137 19.769 1.00 97.81 186 LYS A CA 1
ATOM 1558 C C . LYS A 1 186 ? -19.236 -4.952 18.373 1.00 97.81 186 LYS A C 1
ATOM 1560 O O . LYS A 1 186 ? -19.660 -5.615 17.431 1.00 97.81 186 LYS A O 1
ATOM 1565 N N . HIS A 1 187 ? -18.270 -4.046 18.235 1.00 98.25 187 HIS A N 1
ATOM 1566 C CA . HIS A 1 187 ? -17.681 -3.697 16.947 1.00 98.25 187 HIS A CA 1
ATOM 1567 C C . HIS A 1 187 ? -16.160 -3.641 17.033 1.00 98.25 187 HIS A C 1
ATOM 1569 O O . HIS A 1 187 ? -15.598 -2.897 17.836 1.00 98.25 187 HIS A O 1
ATOM 1575 N N . VAL A 1 188 ? -15.493 -4.376 16.150 1.00 98.50 188 VAL A N 1
ATOM 1576 C CA . VAL A 1 188 ? -14.048 -4.285 15.927 1.00 98.50 188 VAL A CA 1
ATOM 1577 C C . VAL A 1 188 ? -13.833 -3.693 14.542 1.00 98.50 188 VAL A C 1
ATOM 1579 O O . VAL A 1 188 ? -14.294 -4.262 13.562 1.00 98.50 188 VAL A O 1
ATOM 1582 N N . ALA A 1 189 ? -13.155 -2.556 14.424 1.00 98.31 189 ALA A N 1
ATOM 1583 C CA . ALA A 1 189 ? -12.899 -1.935 13.125 1.00 98.31 189 ALA A CA 1
ATOM 1584 C C . ALA A 1 189 ? -11.807 -2.668 12.318 1.00 98.31 189 ALA A C 1
ATOM 1586 O O . ALA A 1 189 ? -11.137 -3.580 12.815 1.00 98.31 189 ALA A O 1
ATOM 1587 N N . ASN A 1 190 ? -11.622 -2.253 11.059 1.00 98.12 190 ASN A N 1
ATOM 1588 C CA . ASN A 1 190 ? -10.634 -2.836 10.144 1.00 98.12 190 ASN A CA 1
ATOM 1589 C C . ASN A 1 190 ? -9.214 -2.787 10.732 1.00 98.12 190 ASN A C 1
ATOM 1591 O O . ASN A 1 190 ? -8.848 -1.840 11.438 1.00 98.12 190 ASN A O 1
ATOM 1595 N N . ASN A 1 191 ? -8.415 -3.811 10.422 1.00 98.00 191 ASN A N 1
ATOM 1596 C CA . ASN A 1 191 ? -6.988 -3.889 10.766 1.00 98.00 191 ASN A CA 1
ATOM 1597 C C . ASN A 1 191 ? -6.677 -3.756 12.275 1.00 98.00 191 ASN A C 1
ATOM 1599 O O . ASN A 1 191 ? -5.540 -3.476 12.645 1.00 98.00 191 ASN A O 1
ATOM 1603 N N . CYS A 1 192 ? -7.669 -3.937 13.158 1.00 98.38 192 CYS A N 1
ATOM 1604 C CA . CYS A 1 192 ? -7.538 -3.647 14.589 1.00 98.38 192 CYS A CA 1
ATOM 1605 C C . CYS A 1 192 ? -6.374 -4.393 15.258 1.00 98.38 192 CYS A C 1
ATOM 1607 O O . CYS A 1 192 ? -5.638 -3.768 16.006 1.00 98.38 192 CYS A O 1
ATOM 1609 N N . PHE A 1 193 ? -6.176 -5.678 14.954 1.00 98.62 193 PHE A N 1
ATOM 1610 C CA . PHE A 1 193 ? -5.103 -6.522 15.495 1.00 98.62 193 PHE A CA 1
ATOM 1611 C C . PHE A 1 193 ? -4.107 -6.955 14.415 1.00 98.62 193 PHE A C 1
ATOM 1613 O O . PHE A 1 193 ? -3.384 -7.931 14.589 1.00 98.62 193 PHE A O 1
ATOM 1620 N N . GLU A 1 194 ? -4.063 -6.261 13.275 1.00 98.12 194 GLU A N 1
ATOM 1621 C CA . GLU A 1 194 ? -3.177 -6.643 12.177 1.00 98.12 194 GLU A CA 1
ATOM 1622 C C . GLU A 1 194 ? -1.720 -6.746 12.664 1.00 98.12 194 GLU A C 1
ATOM 1624 O O . GLU A 1 194 ? -1.208 -5.835 13.312 1.00 98.12 194 GLU A O 1
ATOM 1629 N N . ARG A 1 195 ? -1.028 -7.838 12.316 1.00 97.38 195 ARG A N 1
ATOM 1630 C CA . ARG A 1 195 ? 0.361 -8.129 12.716 1.00 97.38 195 ARG A CA 1
ATOM 1631 C C . ARG A 1 195 ? 0.580 -8.178 14.239 1.00 97.38 195 ARG A C 1
ATOM 1633 O O . ARG A 1 195 ? 1.696 -7.929 14.703 1.00 97.38 195 ARG A O 1
ATOM 1640 N N . CYS A 1 196 ? -0.428 -8.545 15.032 1.00 98.06 196 CYS A N 1
ATOM 1641 C CA . CYS A 1 196 ? -0.227 -8.987 16.417 1.00 98.06 196 CYS A CA 1
ATOM 1642 C C . CYS A 1 196 ? 0.395 -10.392 16.436 1.00 98.06 196 CYS A C 1
ATOM 1644 O O . CYS A 1 196 ? -0.296 -11.398 16.582 1.00 98.06 196 CYS A O 1
ATOM 1646 N N . LEU A 1 197 ? 1.712 -10.459 16.224 1.00 96.38 197 LEU A N 1
ATOM 1647 C CA . LEU A 1 197 ? 2.434 -11.713 15.986 1.00 96.38 197 LEU A CA 1
ATOM 1648 C C . LEU A 1 197 ? 2.459 -12.660 17.195 1.00 96.38 197 LEU A C 1
ATOM 1650 O O . LEU A 1 197 ? 2.557 -13.861 16.990 1.00 96.38 197 LEU A O 1
ATOM 1654 N N . SER A 1 198 ? 2.348 -12.164 18.428 1.00 98.00 198 SER A N 1
ATOM 1655 C CA . SER A 1 198 ? 2.314 -13.010 19.636 1.00 98.00 198 SER A CA 1
ATOM 1656 C C . SER A 1 198 ? 0.902 -13.383 20.092 1.00 98.00 198 SER A C 1
ATOM 1658 O O . SER A 1 198 ? 0.758 -14.039 21.121 1.00 98.00 198 SER A O 1
ATOM 1660 N N . LEU A 1 199 ? -0.138 -12.977 19.358 1.00 98.62 199 LEU A N 1
ATOM 1661 C CA . LEU A 1 199 ? -1.520 -13.190 19.774 1.00 98.62 199 LEU A CA 1
ATOM 1662 C C . LEU A 1 199 ? -1.896 -14.664 19.622 1.00 98.62 199 LEU A C 1
ATOM 1664 O O . LEU A 1 199 ? -1.970 -15.176 18.507 1.00 98.62 199 LEU A O 1
ATOM 1668 N N . THR A 1 200 ? -2.128 -15.327 20.753 1.00 98.62 200 THR A N 1
ATOM 1669 C CA . THR A 1 200 ? -2.402 -16.770 20.848 1.00 98.62 200 THR A CA 1
ATOM 1670 C C . THR A 1 200 ? -3.834 -17.087 21.257 1.00 98.62 200 THR A C 1
ATOM 1672 O O . THR A 1 200 ? -4.342 -18.147 20.884 1.00 98.62 200 THR A O 1
ATOM 1675 N N . ALA A 1 201 ? -4.494 -16.179 21.983 1.00 98.56 201 ALA A N 1
ATOM 1676 C CA . ALA A 1 201 ? -5.831 -16.397 22.519 1.00 98.56 201 ALA A CA 1
ATOM 1677 C C . ALA A 1 201 ? -6.786 -15.222 22.261 1.00 98.56 201 ALA A C 1
ATOM 1679 O O . ALA A 1 201 ? -6.427 -14.056 22.442 1.00 98.56 201 ALA A O 1
ATOM 1680 N N . LEU A 1 202 ? -8.021 -15.551 21.881 1.00 97.88 202 LEU A N 1
ATOM 1681 C CA . LEU A 1 202 ? -9.127 -14.620 21.661 1.00 97.88 202 LEU A CA 1
ATOM 1682 C C . LEU A 1 202 ? -10.379 -15.092 22.393 1.00 97.88 202 LEU A C 1
ATOM 1684 O O . LEU A 1 202 ? -10.686 -16.282 22.395 1.00 97.88 202 LEU A O 1
ATOM 1688 N N . THR A 1 203 ? -11.139 -14.155 22.955 1.00 98.06 203 THR A N 1
ATOM 1689 C CA . THR A 1 203 ? -12.495 -14.421 23.458 1.00 98.06 203 THR A CA 1
ATOM 1690 C C . THR A 1 203 ? -13.483 -13.478 22.787 1.00 98.06 203 THR A C 1
ATOM 1692 O O . THR A 1 203 ? -13.308 -12.269 22.878 1.00 98.06 203 THR A O 1
ATOM 1695 N N . PHE A 1 204 ? -14.515 -14.006 22.130 1.00 97.50 204 PHE A N 1
ATOM 1696 C CA . PHE A 1 204 ? -15.618 -13.233 21.550 1.00 97.50 204 PHE A CA 1
ATOM 1697 C C . PHE A 1 204 ? -16.890 -13.395 22.379 1.00 97.50 204 PHE A C 1
ATOM 1699 O O . PHE A 1 204 ? -17.181 -14.497 22.838 1.00 97.50 204 PHE A O 1
ATOM 1706 N N . GLY A 1 205 ? -17.655 -12.315 22.536 1.00 94.94 205 GLY A N 1
ATOM 1707 C CA . GLY A 1 205 ? -18.940 -12.320 23.242 1.00 94.94 205 GLY A CA 1
ATOM 1708 C C . GLY A 1 205 ? -20.144 -12.582 22.339 1.00 94.94 205 GLY A C 1
ATOM 1709 O O . GLY A 1 205 ? -20.032 -12.531 21.115 1.00 94.94 205 GLY A O 1
ATOM 1710 N N . GLU A 1 206 ? -21.304 -12.799 22.962 1.00 93.19 206 GLU A N 1
ATOM 1711 C CA . GLU A 1 206 ? -22.594 -13.003 22.277 1.00 93.19 206 GLU A CA 1
ATOM 1712 C C . GLU A 1 206 ? -23.083 -11.739 21.549 1.00 93.19 206 GLU A C 1
ATOM 1714 O O . GLU A 1 206 ? -23.795 -11.823 20.553 1.00 93.19 206 GLU A O 1
ATOM 1719 N N . GLU A 1 207 ? -22.681 -10.553 22.022 1.00 93.50 207 GLU A N 1
ATOM 1720 C CA . GLU A 1 207 ? -23.115 -9.263 21.468 1.00 93.50 207 GLU A CA 1
ATOM 1721 C C . GLU A 1 207 ? -22.229 -8.743 20.318 1.00 93.50 207 GLU A C 1
ATOM 1723 O O . GLU A 1 207 ? -22.374 -7.589 19.905 1.00 93.50 207 GLU A O 1
ATOM 1728 N N . LEU A 1 208 ? -21.290 -9.548 19.806 1.00 96.75 208 LEU A N 1
ATOM 1729 C CA . LEU A 1 208 ? -20.424 -9.147 18.697 1.00 96.75 208 LEU A CA 1
ATOM 1730 C C . LEU A 1 208 ? -21.242 -9.014 17.403 1.00 96.75 208 LEU A C 1
ATOM 1732 O O . LEU A 1 208 ? -21.752 -9.993 16.865 1.00 96.75 208 LEU A O 1
ATOM 1736 N N . LEU A 1 209 ? -21.325 -7.794 16.873 1.00 95.69 209 LEU A N 1
ATOM 1737 C CA . LEU A 1 209 ? -22.103 -7.465 15.679 1.00 95.69 209 LEU A CA 1
ATOM 1738 C C . LEU A 1 209 ? -21.247 -7.418 14.414 1.00 95.69 209 LEU A C 1
ATOM 1740 O O . LEU A 1 209 ? -21.718 -7.780 13.337 1.00 95.69 209 LEU A O 1
ATOM 1744 N N . SER A 1 210 ? -20.003 -6.938 14.510 1.00 96.38 210 SER A N 1
ATOM 1745 C CA . SER A 1 210 ? -19.109 -6.889 13.353 1.00 96.38 210 SER A CA 1
ATOM 1746 C C . SER A 1 210 ? -17.626 -6.910 13.710 1.00 96.38 210 SER A C 1
ATOM 1748 O O . SER A 1 210 ? -17.178 -6.315 14.694 1.00 96.38 210 SER A O 1
ATOM 1750 N N . VAL A 1 211 ? -16.852 -7.555 12.837 1.00 97.56 211 VAL A N 1
ATOM 1751 C CA . VAL A 1 211 ? -15.390 -7.504 12.819 1.00 97.56 211 VAL A CA 1
ATOM 1752 C C . VAL A 1 211 ? -14.956 -6.982 11.462 1.00 97.56 211 VAL A C 1
ATOM 1754 O O . VAL A 1 211 ? -15.403 -7.462 10.424 1.00 97.56 211 VAL A O 1
ATOM 1757 N N . GLY A 1 212 ? -14.102 -5.969 11.478 1.00 96.50 212 GLY A N 1
ATOM 1758 C CA . GLY A 1 212 ? -13.593 -5.330 10.286 1.00 96.50 212 GLY A CA 1
ATOM 1759 C C . GLY A 1 212 ? -12.798 -6.291 9.414 1.00 96.50 212 GLY A C 1
ATOM 1760 O O . GLY A 1 212 ? -12.254 -7.308 9.859 1.00 96.50 212 GLY A O 1
ATOM 1761 N N . ARG A 1 213 ? -12.697 -5.942 8.135 1.00 92.38 213 ARG A N 1
ATOM 1762 C CA . ARG A 1 213 ? -11.860 -6.682 7.199 1.00 92.38 213 ARG A CA 1
ATOM 1763 C C . ARG A 1 213 ? -10.406 -6.623 7.674 1.00 92.38 213 ARG A C 1
ATOM 1765 O O . ARG A 1 213 ? -9.937 -5.578 8.131 1.00 92.38 213 ARG A O 1
ATOM 1772 N N . SER A 1 214 ? -9.695 -7.742 7.550 1.00 94.88 214 SER A N 1
ATOM 1773 C CA . SER A 1 214 ? -8.267 -7.847 7.881 1.00 94.88 214 SER A CA 1
ATOM 1774 C C . SER A 1 214 ? -7.925 -7.540 9.347 1.00 94.88 214 SER A C 1
ATOM 1776 O O . SER A 1 214 ? -6.761 -7.299 9.655 1.00 94.88 214 SER A O 1
ATOM 1778 N N . SER A 1 215 ? -8.890 -7.555 10.277 1.00 96.94 215 SER A N 1
ATOM 1779 C CA . SER A 1 215 ? -8.607 -7.268 11.691 1.00 96.94 215 SER A CA 1
ATOM 1780 C C . SER A 1 215 ? -7.610 -8.242 12.310 1.00 96.94 215 SER A C 1
ATOM 1782 O O . SER A 1 215 ? -6.888 -7.825 13.203 1.00 96.94 215 SER A O 1
ATOM 1784 N N . PHE A 1 216 ? -7.513 -9.472 11.800 1.00 97.44 216 PHE A N 1
ATOM 1785 C CA . PHE A 1 216 ? -6.524 -10.477 12.209 1.00 97.44 216 PHE A CA 1
ATOM 1786 C C . PHE A 1 216 ? -5.509 -10.799 11.098 1.00 97.44 216 PHE A C 1
ATOM 1788 O O . PHE A 1 216 ? -4.913 -11.874 11.079 1.00 97.44 216 PHE A O 1
ATOM 1795 N N . TYR A 1 217 ? -5.308 -9.879 10.148 1.00 95.94 217 TYR A N 1
ATOM 1796 C CA . TYR A 1 217 ? -4.341 -10.057 9.065 1.00 95.94 217 TYR A CA 1
ATOM 1797 C C . TYR A 1 217 ? -2.916 -10.177 9.618 1.00 95.94 217 TYR A C 1
ATOM 1799 O O . TYR A 1 217 ? -2.468 -9.352 10.414 1.00 95.94 217 TYR A O 1
ATOM 1807 N N . LYS A 1 218 ? -2.202 -11.218 9.188 1.00 95.69 218 LYS A N 1
ATOM 1808 C CA . LYS A 1 218 ? -0.886 -11.652 9.683 1.00 95.69 218 LYS A CA 1
ATOM 1809 C C . LYS A 1 218 ? -0.844 -11.990 11.180 1.00 95.69 218 LYS A C 1
ATOM 1811 O O . LYS A 1 218 ? 0.228 -11.964 11.780 1.00 95.69 218 LYS A O 1
ATOM 1816 N N . CYS A 1 219 ? -1.971 -12.352 11.790 1.00 97.12 219 CYS A N 1
ATOM 1817 C CA . CYS A 1 219 ? -1.993 -12.998 13.106 1.00 97.12 219 CYS A CA 1
ATOM 1818 C C . CYS A 1 219 ? -1.858 -14.510 12.924 1.00 97.12 219 CYS A C 1
ATOM 1820 O O . CYS A 1 219 ? -2.858 -15.218 12.879 1.00 97.12 219 CYS A O 1
ATOM 1822 N N . THR A 1 220 ? -0.634 -15.021 12.795 1.00 96.62 220 THR A N 1
ATOM 1823 C CA . THR A 1 220 ? -0.357 -16.428 12.434 1.00 96.62 220 THR A CA 1
ATOM 1824 C C . THR A 1 220 ? -0.213 -17.381 13.630 1.00 96.62 220 THR A C 1
ATOM 1826 O O . THR A 1 220 ? 0.101 -18.560 13.444 1.00 96.62 220 THR A O 1
ATOM 1829 N N . ASN A 1 221 ? -0.411 -16.891 14.859 1.00 97.75 221 ASN A N 1
ATOM 1830 C CA . ASN A 1 221 ? -0.168 -17.637 16.100 1.00 97.75 221 ASN A CA 1
ATOM 1831 C C . ASN A 1 221 ? -1.411 -17.840 16.980 1.00 97.75 221 ASN A C 1
ATOM 1833 O O . ASN A 1 221 ? -1.267 -18.350 18.089 1.00 97.75 221 ASN A O 1
ATOM 1837 N N . ILE A 1 222 ? -2.614 -17.510 16.498 1.00 98.38 222 ILE A N 1
ATOM 1838 C CA . ILE A 1 222 ? -3.846 -17.736 17.263 1.00 98.38 222 ILE A CA 1
ATOM 1839 C C . ILE A 1 222 ? -4.114 -19.240 17.289 1.00 98.38 222 ILE A C 1
ATOM 1841 O O . ILE A 1 222 ? -4.270 -19.868 16.245 1.00 98.38 222 ILE A O 1
ATOM 1845 N N . ILE A 1 223 ? -4.164 -19.807 18.490 1.00 98.06 223 ILE A N 1
ATOM 1846 C CA . ILE A 1 223 ? -4.383 -21.240 18.723 1.00 98.06 223 ILE A CA 1
ATOM 1847 C C . ILE A 1 223 ? -5.657 -21.505 19.525 1.00 98.06 223 ILE A C 1
ATOM 1849 O O . ILE A 1 223 ? -6.243 -22.572 19.383 1.00 98.06 223 ILE A O 1
ATOM 1853 N N . ASN A 1 224 ? -6.116 -20.523 20.309 1.00 98.06 224 ASN A N 1
ATOM 1854 C CA . ASN A 1 224 ? -7.294 -20.640 21.160 1.00 98.06 224 ASN A CA 1
ATOM 1855 C C . ASN A 1 224 ? -8.297 -19.526 20.836 1.00 98.06 224 ASN A C 1
ATOM 1857 O O . ASN A 1 224 ? -8.007 -18.346 21.036 1.00 98.06 224 ASN A O 1
ATOM 1861 N N . VAL A 1 225 ? -9.495 -19.892 20.383 1.00 98.19 225 VAL A N 1
ATOM 1862 C CA . VAL A 1 225 ? -10.627 -18.964 20.255 1.00 98.19 225 VAL A CA 1
ATOM 1863 C C . VAL A 1 225 ? -11.770 -19.481 21.112 1.00 98.19 225 VAL A C 1
ATOM 1865 O O . VAL A 1 225 ? -12.248 -20.594 20.923 1.00 98.19 225 VAL A O 1
ATOM 1868 N N . THR A 1 226 ? -12.211 -18.658 22.058 1.00 97.50 226 THR A N 1
ATOM 1869 C CA . THR A 1 226 ? -13.421 -18.899 22.847 1.00 97.50 226 THR A CA 1
ATOM 1870 C C . THR A 1 226 ? -14.546 -18.033 22.298 1.00 97.50 226 THR A C 1
ATOM 1872 O O . THR A 1 226 ? -14.350 -16.847 22.027 1.00 97.50 226 THR A O 1
ATOM 1875 N N . THR A 1 227 ? -15.731 -18.608 22.127 1.00 94.75 227 THR A N 1
ATOM 1876 C CA . THR A 1 227 ? -16.921 -17.880 21.687 1.00 94.75 227 THR A CA 1
ATOM 1877 C C . THR A 1 227 ? -18.181 -18.443 22.335 1.00 94.75 227 THR A C 1
ATOM 1879 O O . THR A 1 227 ? -18.213 -19.607 22.730 1.00 94.75 227 THR A O 1
ATOM 1882 N N . PHE A 1 228 ? -19.220 -17.619 22.417 1.00 92.75 228 PHE A N 1
ATOM 1883 C CA . PHE A 1 228 ? -20.527 -17.957 22.964 1.00 92.75 228 PHE A CA 1
ATOM 1884 C C . PHE A 1 228 ? -21.566 -17.875 21.830 1.00 92.75 228 PHE A C 1
ATOM 1886 O O . PHE A 1 228 ? -22.232 -16.869 21.633 1.00 92.75 228 PHE A O 1
ATOM 1893 N N . GLY A 1 229 ? -21.634 -18.906 20.981 1.00 88.31 229 GLY A N 1
ATOM 1894 C CA . GLY A 1 229 ? -22.650 -19.002 19.918 1.00 88.31 229 GLY A CA 1
ATOM 1895 C C . GLY A 1 229 ? -22.345 -18.289 18.591 1.00 88.31 229 GLY A C 1
ATOM 1896 O O . GLY A 1 229 ? -23.197 -18.287 17.700 1.00 88.31 229 GLY A O 1
ATOM 1897 N N . LEU A 1 230 ? -21.147 -17.727 18.397 1.00 94.06 230 LEU A N 1
ATOM 1898 C CA . LEU A 1 230 ? -20.756 -17.161 17.102 1.00 94.06 230 LEU A CA 1
ATOM 1899 C C . LEU A 1 230 ? -20.541 -18.275 16.072 1.00 94.06 230 LEU A C 1
ATOM 1901 O O . LEU A 1 230 ? -19.711 -19.157 16.265 1.00 94.06 230 LEU A O 1
ATOM 1905 N N . THR A 1 231 ? -21.256 -18.211 14.951 1.00 93.38 231 THR A N 1
ATOM 1906 C CA . THR A 1 231 ? -21.173 -19.222 13.878 1.00 93.38 231 THR A CA 1
ATOM 1907 C C . THR A 1 231 ? -20.537 -18.696 12.594 1.00 93.38 231 THR A C 1
ATOM 1909 O O . THR A 1 231 ? -20.216 -19.474 11.695 1.00 93.38 231 THR A O 1
ATOM 1912 N N . LYS A 1 232 ? -20.334 -17.378 12.479 1.00 95.31 232 LYS A N 1
ATOM 1913 C CA . LYS A 1 232 ? -19.788 -16.734 11.281 1.00 95.31 232 LYS A CA 1
ATOM 1914 C C . LYS A 1 232 ? -18.997 -15.476 11.632 1.00 95.31 232 LYS A C 1
ATOM 1916 O O . LYS A 1 232 ? -19.423 -14.691 12.472 1.00 95.31 232 LYS A O 1
ATOM 1921 N N . LEU A 1 233 ? -17.889 -15.268 10.929 1.00 94.19 233 LEU A N 1
ATOM 1922 C CA . LEU A 1 233 ? -17.078 -14.058 10.947 1.00 94.19 233 LEU A CA 1
ATOM 1923 C C . LEU A 1 233 ? -16.778 -13.615 9.515 1.00 94.19 233 LEU A C 1
ATOM 1925 O O . LEU A 1 233 ? -16.102 -14.313 8.767 1.00 94.19 233 LEU A O 1
ATOM 1929 N N . ASP A 1 234 ? -17.232 -12.419 9.152 1.00 92.06 234 ASP A N 1
ATOM 1930 C CA . ASP A 1 234 ? -16.966 -11.807 7.845 1.00 92.06 234 ASP A CA 1
ATOM 1931 C C . ASP A 1 234 ? -15.594 -11.095 7.823 1.00 92.06 234 ASP A C 1
ATOM 1933 O O . ASP A 1 234 ? -15.487 -9.898 7.553 1.00 92.06 234 ASP A O 1
ATOM 1937 N N . THR A 1 235 ? -14.526 -11.827 8.159 1.00 94.44 235 THR A N 1
ATOM 1938 C CA . THR A 1 235 ? -13.139 -11.331 8.149 1.00 94.44 235 THR A CA 1
ATOM 1939 C C . THR A 1 235 ? -12.152 -12.402 7.681 1.00 94.44 235 THR A C 1
ATOM 1941 O O . THR A 1 235 ? -12.461 -13.591 7.691 1.00 94.44 235 THR A O 1
ATOM 1944 N N . LEU A 1 236 ? -10.954 -11.960 7.284 1.00 95.00 236 LEU A N 1
ATOM 1945 C CA . LEU A 1 236 ? -9.869 -12.834 6.839 1.00 95.00 236 LEU A CA 1
ATOM 1946 C C . LEU A 1 236 ? -9.076 -13.346 8.038 1.00 95.00 236 LEU A C 1
ATOM 1948 O O . LEU A 1 236 ? -8.586 -12.546 8.841 1.00 95.00 236 LEU A O 1
ATOM 1952 N N . ILE A 1 237 ? -8.893 -14.661 8.099 1.00 97.31 237 ILE A N 1
ATOM 1953 C CA . ILE A 1 237 ? -8.056 -15.338 9.089 1.00 97.31 237 ILE A CA 1
ATOM 1954 C C . ILE A 1 237 ? -6.879 -16.003 8.376 1.00 97.31 237 ILE A C 1
ATOM 1956 O O . ILE A 1 237 ? -7.053 -16.668 7.356 1.00 97.31 237 ILE A O 1
ATOM 1960 N N . ASN A 1 238 ? -5.667 -15.834 8.908 1.00 97.19 238 ASN A N 1
ATOM 1961 C CA . ASN A 1 238 ? -4.491 -16.522 8.378 1.00 97.19 238 ASN A CA 1
ATOM 1962 C C . ASN A 1 238 ? -4.631 -18.039 8.476 1.00 97.19 238 ASN A C 1
ATOM 1964 O O . ASN A 1 238 ? -5.115 -18.563 9.482 1.00 97.19 238 ASN A O 1
ATOM 1968 N N . LEU A 1 239 ? -4.116 -18.750 7.476 1.00 96.62 239 LEU A N 1
ATOM 1969 C CA . LEU A 1 239 ? -4.179 -20.203 7.405 1.00 96.62 239 LEU A CA 1
ATOM 1970 C C . LEU A 1 239 ? -3.647 -20.876 8.675 1.00 96.62 239 LEU A C 1
ATOM 1972 O O . LEU A 1 239 ? -4.276 -21.809 9.176 1.00 96.62 239 LEU A O 1
ATOM 1976 N N . SER A 1 240 ? -2.532 -20.395 9.231 1.00 96.25 240 SER A N 1
ATOM 1977 C CA . SER A 1 240 ? -1.943 -20.956 10.458 1.00 96.25 240 SER A CA 1
ATOM 1978 C C . SER A 1 240 ? -2.837 -20.825 11.691 1.00 96.25 240 SER A C 1
ATOM 1980 O O . SER A 1 240 ? -2.677 -21.598 12.632 1.00 96.25 240 SER A O 1
ATOM 1982 N N . SER A 1 241 ? -3.771 -19.875 11.678 1.00 97.31 241 SER A N 1
ATOM 1983 C CA . SER A 1 241 ? -4.697 -19.590 12.777 1.00 97.31 241 SER A CA 1
ATOM 1984 C C . SER A 1 241 ? -6.108 -20.122 12.526 1.00 97.31 241 SER A C 1
ATOM 1986 O O . SER A 1 241 ? -6.876 -20.266 13.470 1.00 97.31 241 SER A O 1
ATOM 1988 N N . SER A 1 242 ? -6.458 -20.448 11.277 1.00 96.31 242 SER A N 1
ATOM 1989 C CA . SER A 1 242 ? -7.807 -20.877 10.866 1.00 96.31 242 SER A CA 1
ATOM 1990 C C . SER A 1 242 ? -8.373 -22.031 11.704 1.00 96.31 242 SER A C 1
ATOM 1992 O O . SER A 1 242 ? -9.546 -22.019 12.070 1.00 96.31 242 SER A O 1
ATOM 1994 N N . LYS A 1 243 ? -7.526 -22.993 12.102 1.00 95.69 243 LYS A N 1
ATOM 1995 C CA . LYS A 1 243 ? -7.924 -24.132 12.948 1.00 95.69 243 LYS A CA 1
ATOM 1996 C C . LYS A 1 243 ? -8.467 -23.708 14.314 1.00 95.69 243 LYS A C 1
ATOM 1998 O O . LYS A 1 243 ? -9.342 -24.386 14.839 1.00 95.69 243 LYS A O 1
ATOM 2003 N N . ALA A 1 244 ? -7.985 -22.597 14.874 1.00 97.50 244 ALA A N 1
ATOM 2004 C CA . ALA A 1 244 ? -8.479 -22.080 16.147 1.00 97.50 244 ALA A CA 1
ATOM 2005 C C . ALA A 1 244 ? -9.927 -21.571 16.043 1.00 97.50 244 ALA A C 1
ATOM 2007 O O . ALA A 1 244 ? -10.634 -21.541 17.040 1.00 97.50 244 ALA A O 1
ATOM 2008 N N . PHE A 1 245 ? -10.385 -21.224 14.836 1.00 96.50 245 PHE A N 1
ATOM 2009 C CA . PHE A 1 245 ? -11.740 -20.749 14.541 1.00 96.50 245 PHE A CA 1
ATOM 2010 C C . PHE A 1 245 ? -12.672 -21.888 14.084 1.00 96.50 245 PHE A C 1
ATOM 2012 O O . PHE A 1 245 ? -13.639 -21.655 13.357 1.00 96.50 245 PHE A O 1
ATOM 2019 N N . ALA A 1 246 ? -12.389 -23.136 14.474 1.00 93.56 246 ALA A N 1
ATOM 2020 C CA . ALA A 1 246 ? -13.225 -24.285 14.132 1.00 93.56 246 ALA A CA 1
ATOM 2021 C C . ALA A 1 246 ? -14.690 -24.065 14.562 1.00 93.56 246 ALA A C 1
ATOM 2023 O O . ALA A 1 246 ? -14.967 -23.623 15.674 1.00 93.56 246 ALA A O 1
ATOM 2024 N N . GLY A 1 247 ? -15.637 -24.364 13.666 1.00 93.25 247 GLY A N 1
ATOM 2025 C CA . GLY A 1 247 ? -17.072 -24.132 13.891 1.00 93.25 247 GLY A CA 1
ATOM 2026 C C . GLY A 1 247 ? -17.559 -22.710 13.576 1.00 93.25 247 GLY A C 1
ATOM 2027 O O . GLY A 1 247 ? -18.766 -22.487 13.522 1.00 93.25 247 GLY A O 1
ATOM 2028 N N . ILE A 1 248 ? -16.653 -21.770 13.292 1.00 95.88 248 ILE A N 1
ATOM 2029 C CA . ILE A 1 248 ? -16.980 -20.407 12.863 1.00 95.88 248 ILE A CA 1
ATOM 2030 C C . ILE A 1 248 ? -16.681 -20.301 11.369 1.00 95.88 248 ILE A C 1
ATOM 2032 O O . ILE A 1 248 ? -15.536 -20.449 10.958 1.00 95.88 248 ILE A O 1
ATOM 2036 N N . LYS A 1 249 ? -17.675 -20.022 10.526 1.00 95.81 249 LYS A N 1
ATOM 2037 C CA . LYS A 1 249 ? -17.443 -19.793 9.091 1.00 95.81 249 LYS A CA 1
ATOM 2038 C C . LYS A 1 249 ? -16.670 -18.485 8.878 1.00 95.81 249 LYS A C 1
ATOM 2040 O O . LYS A 1 249 ? -17.140 -17.442 9.322 1.00 95.81 249 LYS A O 1
ATOM 2045 N N . HIS A 1 250 ? -15.538 -18.537 8.181 1.00 95.25 250 HIS A N 1
ATOM 2046 C CA . HIS A 1 250 ? -14.675 -17.387 7.887 1.00 95.25 250 HIS A CA 1
ATOM 2047 C C . HIS A 1 250 ? -13.914 -17.593 6.571 1.00 95.25 250 HIS A C 1
ATOM 2049 O O . HIS A 1 250 ? -13.821 -18.726 6.099 1.00 95.25 250 HIS A O 1
ATOM 2055 N N . ASP A 1 251 ? -13.368 -16.507 6.020 1.00 95.69 251 ASP A N 1
ATOM 2056 C CA . ASP A 1 251 ? -12.525 -16.550 4.822 1.00 95.69 251 ASP A CA 1
ATOM 2057 C C . ASP A 1 251 ? -11.056 -16.773 5.226 1.00 95.69 251 ASP A C 1
ATOM 2059 O O . ASP A 1 251 ? -10.556 -16.168 6.186 1.00 95.69 251 ASP A O 1
ATOM 2063 N N . ILE A 1 252 ? -10.341 -17.620 4.486 1.00 96.50 252 ILE A N 1
ATOM 2064 C CA . ILE A 1 252 ? -8.953 -17.995 4.772 1.00 96.50 252 ILE A CA 1
ATOM 2065 C C . ILE A 1 252 ? -7.985 -17.252 3.850 1.00 96.50 252 ILE A C 1
ATOM 2067 O O . ILE A 1 252 ? -8.096 -17.287 2.623 1.00 96.50 252 ILE A O 1
ATOM 2071 N N . LEU A 1 253 ? -6.978 -16.631 4.462 1.00 96.56 253 LEU A N 1
ATOM 2072 C CA . LEU A 1 253 ? -5.841 -16.006 3.794 1.00 96.56 253 LEU A CA 1
ATOM 2073 C C . LEU A 1 253 ? -4.573 -16.842 3.996 1.00 96.56 253 LEU A C 1
ATOM 2075 O O . LEU A 1 253 ? -4.250 -17.201 5.126 1.00 96.56 253 LEU A O 1
ATOM 2079 N N . VAL A 1 254 ? -3.790 -17.051 2.940 1.00 96.56 254 VAL A N 1
ATOM 2080 C CA . VAL A 1 254 ? -2.420 -17.583 3.052 1.00 96.56 254 VAL A CA 1
ATOM 2081 C C . VAL A 1 254 ? -1.402 -16.474 2.846 1.00 96.56 254 VAL A C 1
ATOM 2083 O O . VAL A 1 254 ? -1.360 -15.877 1.771 1.00 96.56 254 VAL A O 1
ATOM 2086 N N . SER A 1 255 ? -0.551 -16.228 3.843 1.00 95.56 255 SER A N 1
ATOM 2087 C CA . SER A 1 255 ? 0.584 -15.308 3.732 1.00 95.56 255 SER A CA 1
ATOM 2088 C C . SER A 1 255 ? 1.937 -16.014 3.613 1.00 95.56 255 SER A C 1
ATOM 2090 O O . SER A 1 255 ? 2.055 -17.217 3.836 1.00 95.56 255 SER A O 1
ATOM 2092 N N . ALA A 1 256 ? 2.990 -15.258 3.285 1.00 94.25 256 ALA A N 1
ATOM 2093 C CA . ALA A 1 256 ? 4.358 -15.786 3.251 1.00 94.25 256 ALA A CA 1
ATOM 2094 C C . ALA A 1 256 ? 4.797 -16.343 4.617 1.00 94.25 256 ALA A C 1
ATOM 2096 O O . ALA A 1 256 ? 5.514 -17.338 4.687 1.00 94.25 256 ALA A O 1
ATOM 2097 N N . GLU A 1 257 ? 4.330 -15.726 5.706 1.00 93.56 257 GLU A N 1
ATOM 2098 C CA . GLU A 1 257 ? 4.555 -16.208 7.067 1.00 93.56 257 GLU A CA 1
ATOM 2099 C C . GLU A 1 257 ? 3.841 -17.545 7.334 1.00 93.56 257 GLU A C 1
ATOM 2101 O O . GLU A 1 257 ? 4.399 -18.396 8.026 1.00 93.56 257 GLU A O 1
ATOM 2106 N N . ASP A 1 258 ? 2.650 -17.767 6.759 1.00 95.44 258 ASP A N 1
ATOM 2107 C CA . ASP A 1 258 ? 1.978 -19.072 6.820 1.00 95.44 258 ASP A CA 1
ATOM 2108 C C . ASP A 1 258 ? 2.799 -20.137 6.082 1.00 95.44 258 ASP A C 1
ATOM 2110 O O . ASP A 1 258 ? 3.119 -21.176 6.655 1.00 95.44 258 ASP A O 1
ATOM 2114 N N . VAL A 1 259 ? 3.215 -19.863 4.841 1.00 94.25 259 VAL A N 1
ATOM 2115 C CA . VAL A 1 259 ? 4.026 -20.805 4.047 1.00 94.25 259 VAL A CA 1
ATOM 2116 C C . VAL A 1 259 ? 5.355 -21.119 4.739 1.00 94.25 259 VAL A C 1
ATOM 2118 O O . VAL A 1 259 ? 5.768 -22.276 4.794 1.00 94.25 259 VAL A O 1
ATOM 2121 N N . GLN A 1 260 ? 6.007 -20.122 5.344 1.00 93.06 260 GLN A N 1
ATOM 2122 C CA . GLN A 1 260 ? 7.219 -20.335 6.136 1.00 93.06 260 GLN A CA 1
ATOM 2123 C C . GLN A 1 260 ? 6.966 -21.236 7.355 1.00 93.06 260 GLN A C 1
ATOM 2125 O O . GLN A 1 260 ? 7.800 -22.085 7.660 1.00 93.06 260 GLN A O 1
ATOM 2130 N N . LYS A 1 261 ? 5.836 -21.056 8.050 1.00 92.38 261 LYS A N 1
ATOM 2131 C CA . LYS A 1 261 ? 5.490 -21.816 9.259 1.00 92.38 261 LYS A CA 1
ATOM 2132 C C . LYS A 1 261 ? 5.119 -23.270 8.962 1.00 92.38 261 LYS A C 1
ATOM 2134 O O . LYS A 1 261 ? 5.460 -24.147 9.750 1.00 92.38 261 LYS A O 1
ATOM 2139 N N . TYR A 1 262 ? 4.437 -23.527 7.848 1.00 91.00 262 TYR A N 1
ATOM 2140 C CA . TYR A 1 262 ? 4.130 -24.888 7.394 1.00 91.00 262 TYR A CA 1
ATOM 2141 C C . TYR A 1 262 ? 5.352 -25.602 6.798 1.00 91.00 262 TYR A C 1
ATOM 2143 O O . TYR A 1 262 ? 5.451 -26.823 6.918 1.00 91.00 262 TYR A O 1
ATOM 2151 N N . GLY A 1 263 ? 6.273 -24.845 6.197 1.00 90.31 263 GLY A N 1
ATOM 2152 C CA . GLY A 1 263 ? 7.392 -25.355 5.409 1.00 90.31 263 GLY A CA 1
ATOM 2153 C C . GLY A 1 263 ? 7.135 -25.154 3.916 1.00 90.31 263 GLY A C 1
ATOM 2154 O O . GLY A 1 263 ? 6.057 -25.469 3.409 1.00 90.31 263 GLY A O 1
ATOM 2155 N N . LYS A 1 264 ? 8.123 -24.608 3.192 1.00 86.88 264 LYS A N 1
ATOM 2156 C CA . LYS A 1 264 ? 8.002 -24.350 1.743 1.00 86.88 264 LYS A CA 1
ATOM 2157 C C . LYS A 1 264 ? 7.819 -25.636 0.930 1.00 86.88 264 LYS A C 1
ATOM 2159 O O . LYS A 1 264 ? 7.142 -25.615 -0.091 1.00 86.88 264 LYS A O 1
ATOM 2164 N N . ASP A 1 265 ? 8.373 -26.741 1.414 1.00 88.25 265 ASP A N 1
ATOM 2165 C CA . ASP A 1 265 ? 8.209 -28.101 0.893 1.00 88.25 265 ASP A CA 1
ATOM 2166 C C . ASP A 1 265 ? 6.744 -28.577 0.915 1.00 88.25 265 ASP A C 1
ATOM 2168 O O . ASP A 1 265 ? 6.336 -29.377 0.076 1.00 88.25 265 ASP A O 1
ATOM 2172 N N . LYS A 1 266 ? 5.914 -28.015 1.804 1.00 90.12 266 LYS A N 1
ATOM 2173 C CA . LYS A 1 266 ? 4.482 -28.330 1.921 1.00 90.12 266 LYS A CA 1
ATOM 2174 C C . LYS A 1 266 ? 3.566 -27.397 1.140 1.00 90.12 266 LYS A C 1
ATOM 2176 O O . LYS A 1 266 ? 2.348 -27.467 1.288 1.00 90.12 266 LYS A O 1
ATOM 2181 N N . ALA A 1 267 ? 4.102 -26.526 0.286 1.00 89.62 267 ALA A N 1
ATOM 2182 C CA . ALA A 1 267 ? 3.285 -25.576 -0.469 1.00 89.62 267 ALA A CA 1
ATOM 2183 C C . ALA A 1 267 ? 2.183 -26.246 -1.308 1.00 89.62 267 ALA A C 1
ATOM 2185 O O . ALA A 1 267 ? 1.081 -25.708 -1.411 1.00 89.62 267 ALA A O 1
ATOM 2186 N N . ARG A 1 268 ? 2.450 -27.446 -1.841 1.00 87.50 268 ARG A N 1
ATOM 2187 C CA . ARG A 1 268 ? 1.450 -28.259 -2.551 1.00 87.50 268 ARG A CA 1
ATOM 2188 C C . ARG A 1 268 ? 0.278 -28.633 -1.647 1.00 87.50 268 ARG A C 1
ATOM 2190 O O . ARG A 1 268 ? -0.867 -28.467 -2.042 1.00 87.50 268 ARG A O 1
ATOM 2197 N N . GLU A 1 269 ? 0.564 -29.099 -0.431 1.00 89.81 269 GLU A N 1
ATOM 2198 C CA . GLU A 1 269 ? -0.456 -29.461 0.560 1.00 89.81 269 GLU A CA 1
ATOM 2199 C C . GLU A 1 269 ? -1.285 -28.240 0.957 1.00 89.81 269 GLU A C 1
ATOM 2201 O O . GLU A 1 269 ? -2.511 -28.321 0.997 1.00 89.81 269 GLU A O 1
ATOM 2206 N N . ILE A 1 270 ? -0.633 -27.093 1.179 1.00 91.75 270 ILE A N 1
ATOM 2207 C CA . ILE A 1 270 ? -1.311 -25.832 1.498 1.00 91.75 270 ILE A CA 1
ATOM 2208 C C . ILE A 1 270 ? -2.351 -25.501 0.426 1.00 91.75 270 ILE A C 1
ATOM 2210 O O . ILE A 1 270 ? -3.493 -25.201 0.753 1.00 91.75 270 ILE A O 1
ATOM 2214 N N . LEU A 1 271 ? -1.982 -25.605 -0.849 1.00 89.75 271 LEU A N 1
ATOM 2215 C CA . LEU A 1 271 ? -2.865 -25.299 -1.972 1.00 89.75 271 LEU A CA 1
ATOM 2216 C C . LEU A 1 271 ? -4.023 -26.305 -2.151 1.00 89.75 271 LEU A C 1
ATOM 2218 O O . LEU A 1 271 ? -4.964 -26.021 -2.882 1.00 89.75 271 LEU A O 1
ATOM 2222 N N . THR A 1 272 ? -4.036 -27.436 -1.438 1.00 88.44 272 THR A N 1
ATOM 2223 C CA . THR A 1 272 ? -5.220 -28.321 -1.385 1.00 88.44 272 THR A CA 1
ATOM 2224 C C . THR A 1 272 ? -6.278 -27.876 -0.369 1.00 88.44 272 THR A C 1
ATOM 2226 O O . THR A 1 272 ? -7.386 -28.414 -0.350 1.00 88.44 272 THR A O 1
ATOM 2229 N N . LEU A 1 273 ? -5.957 -26.899 0.484 1.00 90.12 273 LEU A N 1
ATOM 2230 C CA . LEU A 1 273 ? -6.850 -26.397 1.525 1.00 90.12 273 LEU A CA 1
ATOM 2231 C C . LEU A 1 273 ? -7.867 -25.390 0.952 1.00 90.12 273 LEU A C 1
ATOM 2233 O O . LEU A 1 273 ? -7.601 -24.750 -0.070 1.00 90.12 273 LEU A O 1
ATOM 2237 N N . PRO A 1 274 ? -9.035 -25.213 1.601 1.00 90.31 274 PRO A N 1
ATOM 2238 C CA . PRO A 1 274 ? -10.060 -24.265 1.163 1.00 90.31 274 PRO A CA 1
ATOM 2239 C C . PRO A 1 274 ? -9.627 -22.817 1.447 1.00 90.31 274 PRO A C 1
ATOM 2241 O O . PRO A 1 274 ? -10.023 -22.223 2.441 1.00 90.31 274 PRO A O 1
ATOM 2244 N N . ILE A 1 275 ? -8.762 -22.270 0.593 1.00 94.25 275 ILE A N 1
ATOM 2245 C CA . ILE A 1 275 ? -8.199 -20.918 0.713 1.00 94.25 275 ILE A CA 1
ATOM 2246 C C . ILE A 1 275 ? -9.003 -19.943 -0.146 1.00 94.25 275 ILE A C 1
ATOM 2248 O O . ILE A 1 275 ? -9.296 -20.244 -1.304 1.00 94.25 275 ILE A O 1
ATOM 2252 N N . ASP A 1 276 ? -9.297 -18.756 0.378 1.00 94.56 276 ASP A N 1
ATOM 2253 C CA . ASP A 1 276 ? -10.066 -17.718 -0.319 1.00 94.56 276 ASP A CA 1
ATOM 2254 C C . ASP A 1 276 ? -9.171 -16.613 -0.895 1.00 94.56 276 ASP A C 1
ATOM 2256 O O . ASP A 1 276 ? -9.435 -16.086 -1.983 1.00 94.56 276 ASP A O 1
ATOM 2260 N N . GLU A 1 277 ? -8.090 -16.260 -0.192 1.00 95.06 277 GLU A N 1
ATOM 2261 C CA . GLU A 1 277 ? -7.144 -15.222 -0.609 1.00 95.06 277 GLU A CA 1
ATOM 2262 C C . GLU A 1 277 ? -5.681 -15.673 -0.441 1.00 95.06 277 GLU A C 1
ATOM 2264 O O . GLU A 1 277 ? -5.307 -16.330 0.531 1.00 95.06 277 GLU A O 1
ATOM 2269 N N . ILE A 1 278 ? -4.825 -15.286 -1.388 1.00 94.19 278 ILE A N 1
ATOM 2270 C CA . ILE A 1 278 ? -3.373 -15.496 -1.335 1.00 94.19 278 ILE A CA 1
ATOM 2271 C C . ILE A 1 278 ? -2.703 -14.128 -1.237 1.00 94.19 278 ILE A C 1
ATOM 2273 O O . ILE A 1 278 ? -2.949 -13.255 -2.066 1.00 94.19 278 ILE A O 1
ATOM 2277 N N . ASP A 1 279 ? -1.869 -13.930 -0.223 1.00 94.69 279 ASP A N 1
ATOM 2278 C CA . ASP A 1 279 ? -1.228 -12.651 0.073 1.00 94.69 279 ASP A CA 1
ATOM 2279 C C . ASP A 1 279 ? -0.043 -12.339 -0.858 1.00 94.69 279 ASP A C 1
ATOM 2281 O O . ASP A 1 279 ? 0.393 -13.157 -1.673 1.00 94.69 279 ASP A O 1
ATOM 2285 N N . TYR A 1 280 ? 0.514 -11.134 -0.717 1.00 91.94 280 TYR A N 1
ATOM 2286 C CA . TYR A 1 280 ? 1.745 -10.755 -1.400 1.00 91.94 280 TYR A CA 1
ATOM 2287 C C . TYR A 1 280 ? 2.903 -11.710 -1.060 1.00 91.94 280 TYR A C 1
ATOM 2289 O O . TYR A 1 280 ? 3.075 -12.114 0.090 1.00 91.94 280 TYR A O 1
ATOM 2297 N N . ASP A 1 281 ? 3.707 -12.048 -2.072 1.00 92.06 281 ASP A N 1
ATOM 2298 C CA . ASP A 1 281 ? 4.894 -12.913 -1.973 1.00 92.06 281 ASP A CA 1
ATOM 2299 C C . ASP A 1 281 ? 4.666 -14.293 -1.303 1.00 92.06 281 ASP A C 1
ATOM 2301 O O . ASP A 1 281 ? 5.645 -14.981 -1.013 1.00 92.06 281 ASP A O 1
ATOM 2305 N N . ALA A 1 282 ? 3.414 -14.729 -1.084 1.00 93.69 282 ALA A N 1
ATOM 2306 C CA . ALA A 1 282 ? 3.093 -15.883 -0.238 1.00 93.69 282 ALA A CA 1
ATOM 2307 C C . ALA A 1 282 ? 3.850 -17.161 -0.626 1.00 93.69 282 ALA A C 1
ATOM 2309 O O . ALA A 1 282 ? 4.457 -17.807 0.225 1.00 93.69 282 ALA A O 1
ATOM 2310 N N . PHE A 1 283 ? 3.884 -17.470 -1.920 1.00 92.19 283 PHE A N 1
ATOM 2311 C CA . PHE A 1 283 ? 4.578 -18.622 -2.485 1.00 92.19 283 PHE A CA 1
ATOM 2312 C C . PHE A 1 283 ? 5.812 -18.224 -3.304 1.00 92.19 283 PHE A C 1
ATOM 2314 O O . PHE A 1 283 ? 6.323 -19.023 -4.085 1.00 92.19 283 PHE A O 1
ATOM 2321 N N . SER A 1 284 ? 6.342 -17.013 -3.131 1.00 90.44 284 SER A N 1
ATOM 2322 C CA . SER A 1 284 ? 7.484 -16.530 -3.912 1.00 90.44 284 SER A CA 1
ATOM 2323 C C . SER A 1 284 ? 8.713 -17.447 -3.772 1.00 90.44 284 SER A C 1
ATOM 2325 O O . SER A 1 284 ? 9.144 -17.791 -2.662 1.00 90.44 284 SER A O 1
ATOM 2327 N N . ASN A 1 285 ? 9.309 -17.809 -4.912 1.00 88.94 285 ASN A N 1
ATOM 2328 C CA . ASN A 1 285 ? 10.407 -18.775 -5.045 1.00 88.94 285 ASN A CA 1
ATOM 2329 C C . ASN A 1 285 ? 10.044 -20.198 -4.589 1.00 88.94 285 ASN A C 1
ATOM 2331 O O . ASN A 1 285 ? 10.874 -20.879 -3.986 1.00 88.94 285 ASN A O 1
ATOM 2335 N N . THR A 1 286 ? 8.809 -20.634 -4.840 1.00 88.44 286 THR A N 1
ATOM 2336 C CA . THR A 1 286 ? 8.379 -22.015 -4.585 1.00 88.44 286 THR A CA 1
ATOM 2337 C C . THR A 1 286 ? 8.237 -22.753 -5.913 1.00 88.44 286 THR A C 1
ATOM 2339 O O . THR A 1 286 ? 7.203 -22.699 -6.577 1.00 88.44 286 THR A O 1
ATOM 2342 N N . THR A 1 287 ? 9.315 -23.411 -6.336 1.00 84.31 287 THR A N 1
ATOM 2343 C CA . THR A 1 287 ? 9.438 -24.029 -7.669 1.00 84.31 287 THR A CA 1
ATOM 2344 C C . THR A 1 287 ? 8.522 -25.222 -7.879 1.00 84.31 287 THR A C 1
ATOM 2346 O O . THR A 1 287 ? 8.166 -25.518 -9.015 1.00 84.31 287 THR A O 1
ATOM 2349 N N . ASP A 1 288 ? 8.107 -25.867 -6.794 1.00 81.75 288 ASP A N 1
ATOM 2350 C CA . ASP A 1 288 ? 7.424 -27.155 -6.854 1.00 81.75 288 ASP A CA 1
ATOM 2351 C C . ASP A 1 288 ? 5.910 -27.007 -7.054 1.00 81.75 288 ASP A C 1
ATOM 2353 O O . ASP A 1 288 ? 5.210 -28.008 -7.145 1.00 81.75 288 ASP A O 1
ATOM 2357 N N . ILE A 1 289 ? 5.370 -25.788 -7.120 1.00 84.00 289 ILE A N 1
ATOM 2358 C CA . ILE A 1 289 ? 3.933 -25.563 -7.331 1.00 84.00 289 ILE A CA 1
ATOM 2359 C C . ILE A 1 289 ? 3.575 -25.784 -8.801 1.00 84.00 289 ILE A C 1
ATOM 2361 O O . ILE A 1 289 ? 4.169 -25.171 -9.691 1.00 84.00 289 ILE A O 1
ATOM 2365 N N . GLU A 1 290 ? 2.561 -26.617 -9.029 1.00 74.31 290 GLU A N 1
ATOM 2366 C CA . GLU A 1 290 ? 1.984 -26.894 -10.344 1.00 74.31 290 GLU A CA 1
ATOM 2367 C C . GLU A 1 290 ? 0.593 -26.258 -10.502 1.00 74.31 290 GLU A C 1
ATOM 2369 O O . GLU A 1 290 ? -0.112 -25.955 -9.541 1.00 74.31 290 GLU A O 1
ATOM 2374 N N . ASP A 1 291 ? 0.184 -26.099 -11.755 1.00 68.88 291 ASP A N 1
ATOM 2375 C CA . ASP A 1 291 ? -1.025 -25.402 -12.214 1.00 68.88 291 ASP A CA 1
ATOM 2376 C C . ASP A 1 291 ? -2.334 -25.860 -11.574 1.00 68.88 291 ASP A C 1
ATOM 2378 O O . ASP A 1 291 ? -3.167 -25.054 -11.163 1.00 68.88 291 ASP A O 1
ATOM 2382 N N . SER A 1 292 ? -2.515 -27.177 -11.492 1.00 63.91 292 SER A N 1
ATOM 2383 C CA . SER A 1 292 ? -3.751 -27.832 -11.053 1.00 63.91 292 SER A CA 1
ATOM 2384 C C . SER A 1 292 ? -4.054 -27.628 -9.569 1.00 63.91 292 SER A C 1
ATOM 2386 O O . SER A 1 292 ? -5.119 -28.028 -9.099 1.00 63.91 292 SER A O 1
ATOM 2388 N N . GLN A 1 293 ? -3.120 -27.028 -8.830 1.00 71.69 293 GLN A N 1
ATOM 2389 C CA . GLN A 1 293 ? -3.160 -26.957 -7.381 1.00 71.69 293 GLN A CA 1
ATOM 2390 C C . GLN A 1 293 ? -3.801 -25.672 -6.866 1.00 71.69 293 GLN A C 1
ATOM 2392 O O . GLN A 1 293 ? -4.213 -25.671 -5.718 1.00 71.69 293 GLN A O 1
ATOM 2397 N N . ILE A 1 294 ? -3.936 -24.596 -7.657 1.00 80.12 294 ILE A N 1
ATOM 2398 C CA . ILE A 1 294 ? -4.562 -23.362 -7.149 1.00 80.12 294 ILE A CA 1
ATOM 2399 C C . ILE A 1 294 ? -6.035 -23.646 -6.797 1.00 80.12 294 ILE A C 1
ATOM 2401 O O . ILE A 1 294 ? -6.819 -23.988 -7.690 1.00 80.12 294 ILE A O 1
ATOM 2405 N N . PRO A 1 295 ? -6.449 -23.496 -5.522 1.00 84.81 295 PRO A N 1
ATOM 2406 C CA . PRO A 1 295 ? -7.800 -23.849 -5.119 1.00 84.81 295 PRO A CA 1
ATOM 2407 C C . PRO A 1 295 ? -8.847 -22.999 -5.841 1.00 84.81 295 PRO A C 1
ATOM 2409 O O . PRO A 1 295 ? -8.734 -21.777 -5.944 1.00 84.81 295 PRO A O 1
ATOM 2412 N N . ARG A 1 296 ? -9.942 -23.637 -6.269 1.00 84.44 296 ARG A N 1
ATOM 2413 C CA . ARG A 1 296 ? -11.068 -22.952 -6.928 1.00 84.44 296 ARG A CA 1
ATOM 2414 C C . ARG A 1 296 ? -11.753 -21.911 -6.039 1.00 84.44 296 ARG A C 1
ATOM 2416 O O . ARG A 1 296 ? -12.438 -21.049 -6.578 1.00 84.44 296 ARG A O 1
ATOM 2423 N N . SER A 1 297 ? -11.608 -21.992 -4.719 1.00 89.38 297 SER A N 1
ATOM 2424 C CA . SER A 1 297 ? -12.120 -20.991 -3.777 1.00 89.38 297 SER A CA 1
ATOM 2425 C C . SER A 1 297 ? -11.347 -19.670 -3.825 1.00 89.38 297 SER A C 1
ATOM 2427 O O . SER A 1 297 ? -11.887 -18.651 -3.406 1.00 89.38 297 SER A O 1
ATOM 2429 N N . VAL A 1 298 ? -10.127 -19.642 -4.378 1.00 91.69 298 VAL A N 1
ATOM 2430 C CA . VAL A 1 298 ? -9.301 -18.431 -4.399 1.00 91.69 298 VAL A CA 1
ATOM 2431 C C . VAL A 1 298 ? -9.940 -17.365 -5.285 1.00 91.69 298 VAL A C 1
ATOM 2433 O O . VAL A 1 298 ? -10.077 -17.521 -6.499 1.00 91.69 298 VAL A O 1
ATOM 2436 N N . THR A 1 299 ? -10.284 -16.233 -4.675 1.00 90.81 299 THR A N 1
ATOM 2437 C CA . THR A 1 299 ? -10.872 -15.079 -5.366 1.00 90.81 299 THR A CA 1
ATOM 2438 C C . THR A 1 299 ? -9.909 -13.904 -5.491 1.00 90.81 299 THR A C 1
ATOM 2440 O O . THR A 1 299 ? -10.139 -13.028 -6.337 1.00 90.81 299 THR A O 1
ATOM 2443 N N . LYS A 1 300 ? -8.832 -13.869 -4.689 1.00 91.00 300 LYS A N 1
ATOM 2444 C CA . LYS A 1 300 ? -7.803 -12.819 -4.736 1.00 91.00 300 LYS A CA 1
ATOM 2445 C C . LYS A 1 300 ? -6.389 -13.367 -4.597 1.00 91.00 300 LYS A C 1
ATOM 2447 O O . LYS A 1 300 ? -6.124 -14.199 -3.737 1.00 91.00 300 LYS A O 1
ATOM 2452 N N . ILE A 1 301 ? -5.479 -12.837 -5.410 1.00 90.12 301 ILE A N 1
ATOM 2453 C CA . ILE A 1 301 ? -4.051 -13.175 -5.394 1.00 90.12 301 ILE A CA 1
ATOM 2454 C C . ILE A 1 301 ? -3.233 -11.882 -5.271 1.00 90.12 301 ILE A C 1
ATOM 2456 O O . ILE A 1 301 ? -3.417 -10.943 -6.044 1.00 90.12 301 ILE A O 1
ATOM 2460 N N . GLY A 1 302 ? -2.335 -11.811 -4.293 1.00 90.06 302 GLY A N 1
ATOM 2461 C CA . GLY A 1 302 ? -1.499 -10.651 -4.002 1.00 90.06 302 GLY A CA 1
ATOM 2462 C C . GLY A 1 302 ? -0.349 -10.448 -4.991 1.00 90.06 302 GLY A C 1
ATOM 2463 O O . GLY A 1 302 ? -0.067 -11.276 -5.858 1.00 90.06 302 GLY A O 1
ATOM 2464 N N . ASN A 1 303 ? 0.344 -9.313 -4.863 1.00 86.88 303 ASN A N 1
ATOM 2465 C CA . ASN A 1 303 ? 1.506 -8.997 -5.701 1.00 86.88 303 ASN A CA 1
ATOM 2466 C C . ASN A 1 303 ? 2.594 -10.062 -5.524 1.00 86.88 303 ASN A C 1
ATOM 2468 O O . ASN A 1 303 ? 2.903 -10.422 -4.389 1.00 86.88 303 ASN A O 1
ATOM 2472 N N . ARG A 1 304 ? 3.209 -10.519 -6.623 1.00 87.38 304 ARG A N 1
ATOM 2473 C CA . ARG A 1 304 ? 4.319 -11.498 -6.599 1.00 87.38 304 ARG A CA 1
ATOM 2474 C C . ARG A 1 304 ? 4.022 -12.806 -5.845 1.00 87.38 304 ARG A C 1
ATOM 2476 O O . ARG A 1 304 ? 4.956 -13.547 -5.555 1.00 87.38 304 ARG A O 1
ATOM 2483 N N . ALA A 1 305 ? 2.753 -13.116 -5.559 1.00 89.94 305 ALA A N 1
ATOM 2484 C CA . ALA A 1 305 ? 2.362 -14.290 -4.778 1.00 89.94 305 ALA A CA 1
ATOM 2485 C C . ALA A 1 305 ? 2.995 -15.584 -5.306 1.00 89.94 305 ALA A C 1
ATOM 2487 O O . ALA A 1 305 ? 3.453 -16.395 -4.514 1.00 89.94 305 ALA A O 1
ATOM 2488 N N . PHE A 1 306 ? 3.090 -15.715 -6.631 1.00 88.56 306 PHE A N 1
ATOM 2489 C CA . PHE A 1 306 ? 3.695 -16.853 -7.324 1.00 88.56 306 PHE A CA 1
ATOM 2490 C C . PHE A 1 306 ? 4.962 -16.485 -8.119 1.00 88.56 306 PHE A C 1
ATOM 2492 O O . PHE A 1 306 ? 5.298 -17.145 -9.101 1.00 88.56 306 PHE A O 1
ATOM 2499 N N . SER A 1 307 ? 5.670 -15.415 -7.737 1.00 87.19 307 SER A N 1
ATOM 2500 C CA . SER A 1 307 ? 6.923 -15.024 -8.405 1.00 87.19 307 SER A CA 1
ATOM 2501 C C . SER A 1 307 ? 7.932 -16.173 -8.354 1.00 87.19 307 SER A C 1
ATOM 2503 O O . SER A 1 307 ? 8.129 -16.766 -7.294 1.00 87.19 307 SER A O 1
ATOM 2505 N N . ASN A 1 308 ? 8.602 -16.461 -9.471 1.00 85.56 308 ASN A N 1
ATOM 2506 C CA . ASN A 1 308 ? 9.585 -17.548 -9.592 1.00 85.56 308 ASN A CA 1
ATOM 2507 C C . ASN A 1 308 ? 9.031 -18.945 -9.219 1.00 85.56 308 ASN A C 1
ATOM 2509 O O . ASN A 1 308 ? 9.772 -19.776 -8.696 1.00 85.56 308 ASN A O 1
ATOM 2513 N N . CYS A 1 309 ? 7.736 -19.201 -9.434 1.00 86.25 309 CYS A N 1
ATOM 2514 C CA . CYS A 1 309 ? 7.137 -20.535 -9.270 1.00 86.25 309 CYS A CA 1
ATOM 2515 C C . CYS A 1 309 ? 7.148 -21.327 -10.587 1.00 86.25 309 CYS A C 1
ATOM 2517 O O . CYS A 1 309 ? 7.240 -20.741 -11.663 1.00 86.25 309 CYS A O 1
ATOM 2519 N N . GLY A 1 310 ? 6.998 -22.653 -10.525 1.00 84.38 310 GLY A N 1
ATOM 2520 C CA . GLY A 1 310 ? 6.967 -23.552 -11.692 1.00 84.38 310 GLY A CA 1
ATOM 2521 C C . GLY A 1 310 ? 5.655 -23.577 -12.496 1.00 84.38 310 GLY A C 1
ATOM 2522 O O . GLY A 1 310 ? 5.467 -24.482 -13.307 1.00 84.38 310 GLY A O 1
ATOM 2523 N N . ILE A 1 311 ? 4.757 -22.609 -12.284 1.00 86.75 311 ILE A N 1
ATOM 2524 C CA . ILE A 1 311 ? 3.397 -22.573 -12.850 1.00 86.75 311 ILE A CA 1
ATOM 2525 C C . ILE A 1 311 ? 3.449 -22.289 -14.358 1.00 86.75 311 ILE A C 1
ATOM 2527 O O . ILE A 1 311 ? 3.935 -21.242 -14.773 1.00 86.75 311 ILE A O 1
ATOM 2531 N N . LYS A 1 312 ? 2.909 -23.192 -15.178 1.00 88.12 312 LYS A N 1
ATOM 2532 C CA . LYS A 1 312 ? 2.822 -23.079 -16.643 1.00 88.12 312 LYS A CA 1
ATOM 2533 C C . LYS A 1 312 ? 1.444 -22.628 -17.126 1.00 88.12 312 LYS A C 1
ATOM 2535 O O . LYS A 1 312 ? 1.371 -21.795 -18.024 1.00 88.12 312 LYS A O 1
ATOM 2540 N N . ASN A 1 313 ? 0.372 -23.146 -16.547 1.00 88.12 313 ASN A N 1
ATOM 2541 C CA . ASN A 1 313 ? -1.030 -22.876 -16.855 1.00 88.12 313 ASN A CA 1
ATOM 2542 C C . ASN A 1 313 ? -1.711 -22.249 -15.632 1.00 88.12 313 ASN A C 1
ATOM 2544 O O . ASN A 1 313 ? -2.152 -22.929 -14.710 1.00 88.12 313 ASN A O 1
ATOM 2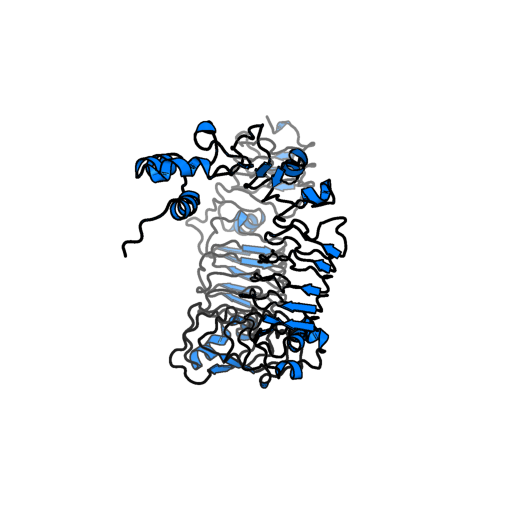548 N N . LEU A 1 314 ? -1.816 -20.927 -15.620 1.00 86.06 314 LEU A N 1
ATOM 2549 C CA . LEU A 1 314 ? -2.417 -20.210 -14.504 1.00 86.06 314 LEU A CA 1
ATOM 2550 C C . LEU A 1 314 ? -3.951 -20.182 -14.643 1.00 86.06 314 LEU A C 1
ATOM 2552 O O . LEU A 1 314 ? -4.486 -19.429 -15.460 1.00 86.06 314 LEU A O 1
ATOM 2556 N N . ASP A 1 315 ? -4.668 -20.976 -13.843 1.00 84.19 315 ASP A N 1
ATOM 2557 C CA . ASP A 1 315 ? -6.138 -20.953 -13.813 1.00 84.19 315 ASP A CA 1
ATOM 2558 C C . ASP A 1 315 ? -6.662 -19.803 -12.934 1.00 84.19 315 ASP A C 1
ATOM 2560 O O . ASP A 1 315 ? -6.510 -19.800 -11.713 1.00 84.19 315 ASP A O 1
ATOM 2564 N N . LEU A 1 316 ? -7.303 -18.812 -13.561 1.00 83.31 316 LEU A N 1
ATOM 2565 C CA . LEU A 1 316 ? -7.907 -17.648 -12.904 1.00 83.31 316 LEU A CA 1
ATOM 2566 C C . LEU A 1 316 ? -9.435 -17.649 -13.012 1.00 83.31 316 LEU A C 1
ATOM 2568 O O . LEU A 1 316 ? -10.071 -16.606 -12.835 1.00 83.31 316 LEU A O 1
ATOM 2572 N N . THR A 1 317 ? -10.056 -18.804 -13.270 1.00 82.25 317 THR A N 1
ATOM 2573 C CA . THR A 1 317 ? -11.505 -18.917 -13.502 1.00 82.25 317 THR A CA 1
ATOM 2574 C C . THR A 1 317 ? -12.339 -18.297 -12.372 1.00 82.25 317 THR A C 1
ATOM 2576 O O . THR A 1 317 ? -13.355 -17.657 -12.646 1.00 82.25 317 THR A O 1
ATOM 2579 N N . ASN A 1 318 ? -11.884 -18.373 -11.116 1.00 84.56 318 ASN A N 1
ATOM 2580 C CA . ASN A 1 318 ? -12.593 -17.819 -9.950 1.00 84.56 318 ASN A CA 1
ATOM 2581 C C . ASN A 1 318 ? -11.948 -16.555 -9.352 1.00 84.56 318 ASN A C 1
ATOM 2583 O O . ASN A 1 318 ? -12.519 -15.925 -8.460 1.00 84.56 318 ASN A O 1
ATOM 2587 N N . VAL A 1 319 ? -10.805 -16.121 -9.889 1.00 86.19 319 VAL A N 1
ATOM 2588 C CA . VAL A 1 319 ? -10.046 -14.982 -9.366 1.00 86.19 319 VAL A CA 1
ATOM 2589 C C . VAL A 1 319 ? -10.639 -13.669 -9.874 1.00 86.19 319 VAL A C 1
ATOM 2591 O O . VAL A 1 319 ? -10.754 -13.425 -11.071 1.00 86.19 319 VAL A O 1
ATOM 2594 N N . THR A 1 320 ? -11.024 -12.791 -8.957 1.00 84.75 320 THR A N 1
ATOM 2595 C CA . THR A 1 320 ? -11.598 -11.468 -9.264 1.00 84.75 320 THR A CA 1
ATOM 2596 C C . THR A 1 320 ? -10.548 -10.358 -9.241 1.00 84.75 320 THR A C 1
ATOM 2598 O O . THR A 1 320 ? -10.668 -9.362 -9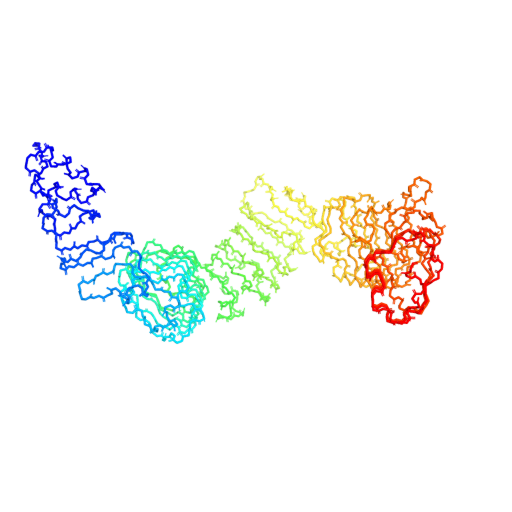.959 1.00 84.75 320 THR A O 1
ATOM 2601 N N . GLN A 1 321 ? -9.491 -10.539 -8.448 1.00 85.12 321 GLN A N 1
ATOM 2602 C CA . GLN A 1 321 ? -8.416 -9.570 -8.282 1.00 85.12 321 GLN A CA 1
ATOM 2603 C C . GLN A 1 321 ? -7.060 -10.274 -8.232 1.00 85.12 321 GLN A C 1
ATOM 2605 O O . GLN A 1 321 ? -6.873 -11.221 -7.474 1.00 85.12 321 GLN A O 1
ATOM 2610 N N . ILE A 1 322 ? -6.096 -9.756 -8.990 1.00 81.88 322 ILE A N 1
ATOM 2611 C CA . ILE A 1 322 ? -4.716 -10.234 -8.974 1.00 81.88 322 ILE A CA 1
ATOM 2612 C C . ILE A 1 322 ? -3.734 -9.058 -8.940 1.00 81.88 322 ILE A C 1
ATOM 2614 O O . ILE A 1 322 ? -3.927 -8.041 -9.615 1.00 81.88 322 ILE A O 1
ATOM 2618 N N . GLY A 1 323 ? -2.729 -9.167 -8.075 1.00 72.88 323 GLY A N 1
ATOM 2619 C CA . GLY A 1 323 ? -1.699 -8.164 -7.849 1.00 72.88 323 GLY A CA 1
ATOM 2620 C C . GLY A 1 323 ? -0.670 -8.052 -8.979 1.00 72.88 323 GLY A C 1
ATOM 2621 O O . GLY A 1 323 ? -0.647 -8.837 -9.921 1.00 72.88 323 GLY A O 1
ATOM 2622 N N . CYS A 1 324 ? 0.198 -7.044 -8.893 1.00 61.84 324 CYS A N 1
ATOM 2623 C CA . CYS A 1 324 ? 1.304 -6.805 -9.816 1.00 61.84 324 CYS A CA 1
ATOM 2624 C C . CYS A 1 324 ? 2.323 -7.951 -9.782 1.00 61.84 324 CYS A C 1
ATOM 2626 O O . CYS A 1 324 ? 2.742 -8.401 -8.710 1.00 61.84 324 CYS A O 1
ATOM 2628 N N . TYR A 1 325 ? 2.764 -8.369 -10.965 1.00 62.47 325 TYR A N 1
ATOM 2629 C CA . TYR A 1 325 ? 3.694 -9.475 -11.137 1.00 62.47 325 TYR A CA 1
ATOM 2630 C C . TYR A 1 325 ? 5.140 -9.026 -10.989 1.00 62.47 325 TYR A C 1
ATOM 2632 O O . TYR A 1 325 ? 5.587 -8.065 -11.609 1.00 62.47 325 TYR A O 1
ATOM 2640 N N . GLY A 1 326 ? 5.867 -9.779 -10.181 1.00 55.88 326 GLY A N 1
ATOM 2641 C CA . GLY A 1 326 ? 7.277 -10.046 -10.394 1.00 55.88 326 GLY A CA 1
ATOM 2642 C C . GLY A 1 326 ? 7.348 -11.455 -10.965 1.00 55.88 326 GLY A C 1
ATOM 2643 O O . GLY A 1 326 ? 6.662 -12.338 -10.458 1.00 55.88 326 GLY A O 1
ATOM 2644 N N . ASN A 1 327 ? 8.098 -11.603 -12.052 1.00 59.25 327 ASN A N 1
ATOM 2645 C CA . ASN A 1 327 ? 8.584 -12.858 -12.617 1.00 59.25 327 ASN A CA 1
ATOM 2646 C C . ASN A 1 327 ? 7.601 -14.055 -12.604 1.00 59.25 327 ASN A C 1
ATOM 2648 O O . ASN A 1 327 ? 7.747 -14.988 -11.812 1.00 59.25 327 ASN A O 1
ATOM 2652 N N . LEU A 1 328 ? 6.612 -14.023 -13.506 1.00 74.94 328 LEU A N 1
ATOM 2653 C CA . LEU A 1 328 ? 5.813 -15.192 -13.907 1.00 74.94 328 LEU A CA 1
ATOM 2654 C C . LEU A 1 328 ? 6.315 -15.754 -15.249 1.00 74.94 328 LEU A C 1
ATOM 2656 O O . LEU A 1 328 ? 5.521 -16.125 -16.109 1.00 74.94 328 LEU A O 1
ATOM 2660 N N . ASP A 1 329 ? 7.632 -15.776 -15.461 1.00 77.38 329 ASP A N 1
ATOM 2661 C CA . ASP A 1 329 ? 8.218 -16.178 -16.745 1.00 77.38 329 ASP A CA 1
ATOM 2662 C C . ASP A 1 329 ? 7.926 -17.653 -17.093 1.00 77.38 329 ASP A C 1
ATOM 2664 O O . ASP A 1 329 ? 7.985 -18.039 -18.255 1.00 77.38 329 ASP A O 1
ATOM 2668 N N . SER A 1 330 ? 7.565 -18.489 -16.120 1.00 83.12 330 SER A N 1
ATOM 2669 C CA . SER A 1 330 ? 7.132 -19.875 -16.341 1.00 83.12 330 SER A CA 1
ATOM 2670 C C . SER A 1 330 ? 5.736 -20.001 -16.961 1.00 83.12 330 SER A C 1
ATOM 2672 O O . SER A 1 330 ? 5.448 -21.020 -17.594 1.00 83.12 330 SER A O 1
ATOM 2674 N N . VAL A 1 331 ? 4.878 -18.983 -16.819 1.00 88.12 331 VAL A N 1
ATOM 2675 C CA . VAL A 1 331 ? 3.479 -19.041 -17.255 1.00 88.12 331 VAL A CA 1
ATOM 2676 C C . VAL A 1 331 ? 3.398 -18.910 -18.775 1.00 88.12 331 VAL A C 1
ATOM 2678 O O . VAL A 1 331 ? 3.721 -17.872 -19.354 1.00 88.12 331 VAL A O 1
ATOM 2681 N N . THR A 1 332 ? 2.904 -19.967 -19.416 1.00 90.50 332 THR A N 1
ATOM 2682 C CA . THR A 1 332 ? 2.732 -20.094 -20.872 1.00 90.50 332 THR A CA 1
ATOM 2683 C C . THR A 1 332 ? 1.268 -20.172 -21.299 1.00 90.50 332 THR A C 1
ATOM 2685 O O . THR A 1 332 ? 0.968 -19.887 -22.461 1.00 90.50 332 THR A O 1
ATOM 2688 N N . ALA A 1 333 ? 0.346 -20.477 -20.383 1.00 90.44 333 ALA A N 1
ATOM 2689 C CA . ALA A 1 333 ? -1.091 -20.384 -20.604 1.00 90.44 333 ALA A CA 1
ATOM 2690 C C . ALA A 1 333 ? -1.819 -19.753 -19.414 1.00 90.44 333 ALA A C 1
ATOM 2692 O O . ALA A 1 333 ? -1.378 -19.852 -18.269 1.00 90.44 333 ALA A O 1
ATOM 2693 N N . VAL A 1 334 ? -2.963 -19.123 -19.678 1.00 87.75 334 VAL A N 1
ATOM 2694 C CA . VAL A 1 334 ? -3.831 -18.567 -18.634 1.00 87.75 334 VAL A CA 1
ATOM 2695 C C . VAL A 1 334 ? -5.299 -18.827 -18.953 1.00 87.75 334 VAL A C 1
ATOM 2697 O O . VAL A 1 334 ? -5.728 -18.624 -20.090 1.00 87.75 334 VAL A O 1
ATOM 2700 N N . THR A 1 335 ? -6.077 -19.216 -17.945 1.00 86.31 335 THR A N 1
ATOM 2701 C CA . THR A 1 335 ? -7.538 -19.340 -18.051 1.00 86.31 335 THR A CA 1
ATOM 2702 C C . THR A 1 335 ? -8.188 -18.130 -17.397 1.00 86.31 335 THR A C 1
ATOM 2704 O O . THR A 1 335 ? -8.026 -17.911 -16.201 1.00 86.31 335 THR A O 1
ATOM 2707 N N . LEU A 1 336 ? -8.899 -17.305 -18.169 1.00 81.12 336 LEU A N 1
ATOM 2708 C CA . LEU A 1 336 ? -9.416 -16.008 -17.711 1.00 81.12 336 LEU A CA 1
ATOM 2709 C C . LEU A 1 336 ? -10.899 -16.057 -17.314 1.00 81.12 336 LEU A C 1
ATOM 2711 O O . LEU A 1 336 ? -11.666 -16.882 -17.820 1.00 81.12 336 LEU A O 1
ATOM 2715 N N . ASN A 1 337 ? -11.318 -15.089 -16.482 1.00 77.56 337 ASN A N 1
ATOM 2716 C CA . ASN A 1 337 ? -12.727 -14.812 -16.187 1.00 77.56 337 ASN A CA 1
ATOM 2717 C C . ASN A 1 337 ? -13.170 -13.367 -16.491 1.00 77.56 337 ASN A C 1
ATOM 2719 O O . ASN A 1 337 ? -12.352 -12.451 -16.570 1.00 77.56 337 ASN A O 1
ATOM 2723 N N . ARG A 1 338 ? -14.489 -13.146 -16.640 1.00 73.06 338 ARG A N 1
ATOM 2724 C CA . ARG A 1 338 ? -15.073 -11.823 -16.970 1.00 73.06 338 ARG A CA 1
ATOM 2725 C C . ARG A 1 338 ? -15.029 -10.811 -15.814 1.00 73.06 338 ARG A C 1
ATOM 2727 O O . ARG A 1 338 ? -15.144 -9.614 -16.049 1.00 73.06 338 ARG A O 1
ATOM 2734 N N . LYS A 1 339 ? -14.922 -11.270 -14.564 1.00 69.31 339 LYS A N 1
ATOM 2735 C CA . LYS A 1 339 ? -14.926 -10.404 -13.368 1.00 69.31 339 LYS A CA 1
ATOM 2736 C C . LYS A 1 339 ? -13.547 -9.802 -13.072 1.00 69.31 339 LYS A C 1
ATOM 2738 O O . LYS A 1 339 ? -13.439 -8.934 -12.210 1.00 69.31 339 LYS A O 1
ATOM 2743 N N . MET A 1 340 ? -12.510 -10.271 -13.756 1.00 69.25 340 MET A N 1
ATOM 2744 C CA . MET A 1 340 ? -11.124 -10.007 -13.413 1.00 69.25 340 MET A CA 1
ATOM 2745 C C . MET A 1 340 ? -10.658 -8.606 -13.824 1.00 69.25 340 MET A C 1
ATOM 2747 O O . MET A 1 340 ? -10.742 -8.212 -14.986 1.00 69.25 340 MET A O 1
ATOM 2751 N N . GLN A 1 341 ? -10.076 -7.870 -12.875 1.00 67.75 341 GLN A N 1
ATOM 2752 C CA . GLN A 1 341 ? -9.367 -6.615 -13.146 1.00 67.75 341 GLN A CA 1
ATOM 2753 C C . GLN A 1 341 ? -7.864 -6.873 -13.327 1.00 67.75 341 GLN A C 1
ATOM 2755 O O . GLN A 1 341 ? -7.081 -6.751 -12.383 1.00 67.75 341 GLN A O 1
ATOM 2760 N N . PHE A 1 342 ? -7.439 -7.234 -14.539 1.00 70.94 342 PHE A N 1
ATOM 2761 C CA . PHE A 1 342 ? -6.045 -7.606 -14.809 1.00 70.94 342 PHE A CA 1
ATOM 2762 C C . PHE A 1 342 ? -5.177 -6.395 -15.192 1.00 70.94 342 PHE A C 1
ATOM 2764 O O . PHE A 1 342 ? -4.979 -6.079 -16.363 1.00 70.94 342 PHE A O 1
ATOM 2771 N N . LYS A 1 343 ? -4.637 -5.691 -14.191 1.00 69.38 343 LYS A N 1
ATOM 2772 C CA . LYS A 1 343 ? -3.914 -4.414 -14.386 1.00 69.38 343 LYS A CA 1
ATOM 2773 C C . LYS A 1 343 ? -2.522 -4.540 -15.037 1.00 69.38 343 LYS A C 1
ATOM 2775 O O . LYS A 1 343 ? -1.954 -3.523 -15.430 1.00 69.38 343 LYS A O 1
ATOM 2780 N N . HIS A 1 344 ? -1.979 -5.755 -15.148 1.00 75.00 344 HIS A N 1
ATOM 2781 C CA . HIS A 1 344 ? -0.572 -6.013 -15.492 1.00 75.00 344 HIS A CA 1
ATOM 2782 C C . HIS A 1 344 ? -0.382 -7.173 -16.492 1.00 75.00 344 HIS A C 1
ATOM 2784 O O . HIS A 1 344 ? 0.567 -7.944 -16.377 1.00 75.00 344 HIS A O 1
ATOM 2790 N N . PHE A 1 345 ? -1.299 -7.311 -17.458 1.00 79.75 345 PHE A N 1
ATOM 2791 C CA . PHE A 1 345 ? -1.321 -8.400 -18.455 1.00 79.75 345 PHE A CA 1
ATOM 2792 C C . PHE A 1 345 ? -0.049 -8.473 -19.286 1.00 79.75 345 PHE A C 1
ATOM 2794 O O . PHE A 1 345 ? 0.465 -9.558 -19.522 1.00 79.75 345 PHE A O 1
ATOM 2801 N N . GLN A 1 346 ? 0.536 -7.322 -19.598 1.00 80.69 346 GLN A N 1
ATOM 2802 C CA . GLN A 1 346 ? 1.755 -7.197 -20.382 1.00 80.69 346 GLN A CA 1
ATOM 2803 C C . GLN A 1 346 ? 3.023 -7.839 -19.775 1.00 80.69 346 GLN A C 1
ATOM 2805 O O . GLN A 1 346 ? 4.031 -7.900 -20.467 1.00 80.69 346 GLN A O 1
ATOM 2810 N N . TYR A 1 347 ? 3.019 -8.284 -18.511 1.00 79.25 347 TYR A N 1
ATOM 2811 C CA . TYR A 1 347 ? 4.208 -8.855 -17.847 1.00 79.25 347 TYR A CA 1
ATOM 2812 C C . TYR A 1 347 ? 4.228 -10.386 -17.764 1.00 79.25 347 TYR A C 1
ATOM 2814 O O . TYR A 1 347 ? 5.135 -10.954 -17.163 1.00 79.25 347 TYR A O 1
ATOM 2822 N N . LEU A 1 348 ? 3.255 -11.072 -18.364 1.00 84.44 348 LEU A N 1
ATOM 2823 C CA . LEU A 1 348 ? 3.410 -12.494 -18.665 1.00 84.44 348 LEU A CA 1
ATOM 2824 C C . LEU A 1 348 ? 4.346 -12.570 -19.871 1.00 84.44 348 LEU A C 1
ATOM 2826 O O . LEU A 1 348 ? 3.906 -12.277 -20.971 1.00 84.44 348 LEU A O 1
ATOM 2830 N N . HIS A 1 349 ? 5.641 -12.829 -19.693 1.00 84.50 349 HIS A N 1
ATOM 2831 C CA . HIS A 1 349 ? 6.620 -12.665 -20.780 1.00 84.50 349 HIS A CA 1
ATOM 2832 C C . HIS A 1 349 ? 6.632 -13.812 -21.801 1.00 84.50 349 HIS A C 1
ATOM 2834 O O . HIS A 1 349 ? 7.037 -13.593 -22.936 1.00 84.50 349 HIS A O 1
ATOM 2840 N N . ASN A 1 350 ? 6.151 -14.996 -21.415 1.00 87.25 350 ASN A N 1
ATOM 2841 C CA . ASN A 1 350 ? 6.199 -16.216 -22.228 1.00 87.25 350 ASN A CA 1
ATOM 2842 C C . ASN A 1 350 ? 4.802 -16.786 -22.531 1.00 87.25 350 ASN A C 1
ATOM 2844 O O . ASN A 1 350 ? 4.652 -17.976 -22.812 1.00 87.25 350 ASN A O 1
ATOM 2848 N N . LEU A 1 351 ? 3.761 -15.951 -22.464 1.00 89.75 351 LEU A N 1
ATOM 2849 C CA . LEU A 1 351 ? 2.390 -16.388 -22.699 1.00 89.75 351 LEU A CA 1
ATOM 2850 C C . LEU A 1 351 ? 2.216 -16.819 -24.160 1.00 89.75 351 LEU A C 1
ATOM 2852 O O . LEU A 1 351 ? 2.504 -16.062 -25.075 1.00 89.75 351 LEU A O 1
ATOM 2856 N N . SER A 1 352 ? 1.688 -18.015 -24.384 1.00 90.94 352 SER A N 1
ATOM 2857 C CA . SER A 1 352 ? 1.436 -18.572 -25.721 1.00 90.94 352 SER A CA 1
ATOM 2858 C C . SER A 1 352 ? -0.035 -18.918 -25.954 1.00 90.94 352 SER A C 1
ATOM 2860 O O . SER A 1 352 ? -0.489 -18.977 -27.097 1.00 90.94 352 SER A O 1
ATOM 2862 N N . LYS A 1 353 ? -0.802 -19.115 -24.874 1.00 91.44 353 LYS A N 1
ATOM 2863 C CA . LYS A 1 353 ? -2.185 -19.592 -24.927 1.00 91.44 353 LYS A CA 1
ATOM 2864 C C . LYS A 1 353 ? -3.075 -18.848 -23.933 1.00 91.44 353 LYS A C 1
ATOM 2866 O O . LYS A 1 353 ? -2.679 -18.575 -22.804 1.00 91.44 353 LYS A O 1
ATOM 2871 N N . ILE A 1 354 ? -4.301 -18.542 -24.346 1.00 88.44 354 ILE A N 1
ATOM 2872 C CA . ILE A 1 354 ? -5.352 -18.016 -23.471 1.00 88.44 354 ILE A CA 1
ATOM 2873 C C . ILE A 1 354 ? -6.560 -18.931 -23.600 1.00 88.44 354 ILE A C 1
ATOM 2875 O O . ILE A 1 354 ? -6.991 -19.243 -24.708 1.00 88.44 354 ILE A O 1
ATOM 2879 N N . GLU A 1 355 ? -7.104 -19.337 -22.463 1.00 86.88 355 GLU A N 1
ATOM 2880 C CA . GLU A 1 355 ? -8.334 -20.104 -22.359 1.00 86.88 355 GLU A CA 1
ATOM 2881 C C . GLU A 1 355 ? -9.405 -19.292 -21.626 1.00 86.88 355 GLU A C 1
ATOM 2883 O O . GLU A 1 355 ? -9.128 -18.349 -20.879 1.00 86.88 355 GLU A O 1
ATOM 2888 N N . PHE A 1 356 ? -10.660 -19.668 -21.842 1.00 79.44 356 PHE A N 1
ATOM 2889 C CA . PHE A 1 356 ? -11.807 -19.092 -21.155 1.00 79.44 356 PHE A CA 1
ATOM 2890 C C . PHE A 1 356 ? -12.589 -20.224 -20.503 1.00 79.44 356 PHE A C 1
ATOM 2892 O O . PHE A 1 356 ? -12.747 -21.280 -21.112 1.00 79.44 356 PHE A O 1
ATOM 2899 N N . GLY A 1 357 ? -13.112 -20.000 -19.295 1.00 69.44 357 GLY A N 1
ATOM 2900 C CA . GLY A 1 357 ? -14.033 -20.957 -18.667 1.00 69.44 357 GLY A CA 1
ATOM 2901 C C . GLY A 1 357 ? -15.317 -21.196 -19.491 1.00 69.44 357 GLY A C 1
ATOM 2902 O O . GLY A 1 357 ? -15.524 -20.628 -20.562 1.00 69.44 357 GLY A O 1
ATOM 2903 N N . ASN A 1 358 ? -16.259 -21.987 -18.983 1.00 57.03 358 ASN A N 1
ATOM 2904 C CA . ASN A 1 358 ? -17.537 -22.188 -19.675 1.00 57.03 358 ASN A CA 1
ATOM 2905 C C . ASN A 1 358 ? -18.408 -20.908 -19.629 1.00 57.03 358 ASN A C 1
ATOM 2907 O O . ASN A 1 358 ? -18.551 -20.300 -18.572 1.00 57.03 358 ASN A O 1
ATOM 2911 N N . SER A 1 359 ? -19.024 -20.538 -20.765 1.00 56.59 359 SER A N 1
ATOM 2912 C CA . SER A 1 359 ? -19.944 -19.392 -20.978 1.00 56.59 359 SER A CA 1
ATOM 2913 C C . SER A 1 359 ? -19.314 -18.006 -21.246 1.00 56.59 359 SER A C 1
ATOM 2915 O O . SER A 1 359 ? -19.401 -17.093 -20.422 1.00 56.59 359 SER A O 1
ATOM 2917 N N . TYR A 1 360 ? -18.810 -17.789 -22.471 1.00 58.97 360 TYR A N 1
ATOM 2918 C CA . TYR A 1 360 ? -18.360 -16.468 -22.946 1.00 58.97 360 TYR A CA 1
ATOM 2919 C C . TYR A 1 360 ? -19.003 -16.101 -24.286 1.00 58.97 360 TYR A C 1
ATOM 2921 O O . TYR A 1 360 ? -18.720 -16.723 -25.304 1.00 58.97 360 TYR A O 1
ATOM 2929 N N . ARG A 1 361 ? -19.839 -15.053 -24.297 1.00 61.41 361 ARG A N 1
ATOM 2930 C CA . ARG A 1 361 ? -20.318 -14.401 -25.536 1.00 61.41 361 ARG A CA 1
ATOM 2931 C C . ARG A 1 361 ? -19.617 -13.069 -25.834 1.00 61.41 361 ARG A C 1
ATOM 2933 O O . ARG A 1 361 ? -19.609 -12.650 -26.981 1.00 61.41 361 ARG A O 1
ATOM 2940 N N . ASN A 1 362 ? -19.040 -12.402 -24.826 1.00 66.31 362 ASN A N 1
ATOM 2941 C CA . ASN A 1 362 ? -18.382 -11.098 -24.967 1.00 66.31 362 ASN A CA 1
ATOM 2942 C C . ASN A 1 362 ? -16.991 -11.129 -24.302 1.00 66.31 362 ASN A C 1
ATOM 2944 O O . ASN A 1 362 ? -16.895 -11.462 -23.119 1.00 66.31 362 ASN A O 1
ATOM 2948 N N . LYS A 1 363 ? -15.941 -10.807 -25.069 1.00 73.94 363 LYS A N 1
ATOM 2949 C CA . LYS A 1 363 ? -14.518 -10.890 -24.694 1.00 73.94 363 LYS A CA 1
ATOM 2950 C C . LYS A 1 363 ? -13.834 -9.514 -24.685 1.00 73.94 363 LYS A C 1
ATOM 2952 O O . LYS A 1 363 ? -12.677 -9.393 -25.076 1.00 73.94 363 LYS A O 1
ATOM 2957 N N . THR A 1 364 ? -14.539 -8.470 -24.256 1.00 76.38 364 THR A N 1
ATOM 2958 C CA . THR A 1 364 ? -13.925 -7.157 -24.012 1.00 76.38 364 THR A CA 1
ATOM 2959 C C . THR A 1 364 ? -13.231 -7.114 -22.658 1.00 76.38 364 THR A C 1
ATOM 2961 O O . THR A 1 364 ? -13.869 -7.328 -21.626 1.00 76.38 364 THR A O 1
ATOM 2964 N N . PHE A 1 365 ? -11.935 -6.802 -22.661 1.00 72.00 365 PHE A N 1
ATOM 2965 C CA . PHE A 1 365 ? -11.123 -6.626 -21.464 1.00 72.00 365 PHE A CA 1
ATOM 2966 C C . PHE A 1 365 ? -10.466 -5.248 -21.442 1.00 72.00 365 PHE A C 1
ATOM 2968 O O . PHE A 1 365 ? -9.807 -4.808 -22.387 1.00 72.00 365 PHE A O 1
ATOM 2975 N N . ASN A 1 366 ? -10.570 -4.597 -20.289 1.00 74.25 366 ASN A N 1
ATOM 2976 C CA . ASN A 1 366 ? -9.865 -3.358 -20.008 1.00 74.25 366 ASN A CA 1
ATOM 2977 C C . ASN A 1 366 ? -8.434 -3.665 -19.513 1.00 74.25 366 ASN A C 1
ATOM 2979 O O . ASN A 1 366 ? -8.126 -3.502 -18.332 1.00 74.25 366 ASN A O 1
ATOM 2983 N N . LEU A 1 367 ? -7.584 -4.187 -20.406 1.00 73.38 367 LEU A N 1
ATOM 2984 C CA . LEU A 1 367 ? -6.203 -4.600 -20.117 1.00 73.38 367 LEU A CA 1
ATOM 2985 C C . LEU A 1 367 ? -5.184 -3.892 -21.019 1.00 73.38 367 LEU A C 1
ATOM 2987 O O . LEU A 1 367 ? -5.507 -3.471 -22.130 1.00 73.38 367 LEU A O 1
ATOM 2991 N N . LYS A 1 368 ? -3.945 -3.774 -20.528 1.00 82.00 368 LYS A N 1
ATOM 2992 C CA . LYS A 1 368 ? -2.765 -3.402 -21.325 1.00 82.00 368 LYS A CA 1
ATOM 2993 C C . LYS A 1 368 ? -2.026 -4.675 -21.708 1.00 82.00 368 LYS A C 1
ATOM 2995 O O . LYS A 1 368 ? -1.650 -5.430 -20.816 1.00 82.00 368 LYS A O 1
ATOM 3000 N N . ALA A 1 369 ? -1.802 -4.901 -22.996 1.00 88.06 369 ALA A N 1
ATOM 3001 C CA . ALA A 1 369 ? -1.111 -6.091 -23.491 1.00 88.06 369 ALA A CA 1
ATOM 3002 C C . ALA A 1 369 ? 0.304 -5.768 -23.990 1.00 88.06 369 ALA A C 1
ATOM 3004 O O . ALA A 1 369 ? 0.570 -4.645 -24.429 1.00 88.06 369 ALA A O 1
ATOM 3005 N N . ALA A 1 370 ? 1.199 -6.757 -23.932 1.00 91.69 370 ALA A N 1
ATOM 3006 C CA . ALA A 1 370 ? 2.488 -6.694 -24.618 1.00 91.69 370 ALA A CA 1
ATOM 3007 C C . ALA A 1 370 ? 2.283 -6.830 -26.135 1.00 91.69 370 ALA A C 1
ATOM 3009 O O . ALA A 1 370 ? 1.291 -7.415 -26.578 1.00 91.69 370 ALA A O 1
ATOM 3010 N N . CYS A 1 371 ? 3.191 -6.289 -26.946 1.00 92.75 371 CYS A N 1
ATOM 3011 C CA . CYS A 1 371 ? 2.998 -6.236 -28.399 1.00 92.75 371 CYS A CA 1
ATOM 3012 C C . CYS A 1 371 ? 2.964 -7.625 -29.057 1.00 92.75 371 CYS A C 1
ATOM 3014 O O . CYS A 1 371 ? 2.203 -7.825 -30.005 1.00 92.75 371 CYS A O 1
ATOM 3016 N N . TYR A 1 372 ? 3.744 -8.577 -28.547 1.00 92.50 372 TYR A N 1
ATOM 3017 C CA . TYR A 1 372 ? 3.844 -9.949 -29.040 1.00 92.50 372 TYR A CA 1
ATOM 3018 C C . TYR A 1 372 ? 2.545 -10.737 -28.808 1.00 92.50 372 TYR A C 1
ATOM 3020 O O . TYR A 1 372 ? 2.231 -11.663 -29.551 1.00 92.50 372 TYR A O 1
ATOM 3028 N N . MET A 1 373 ? 1.737 -10.333 -27.819 1.00 92.00 373 MET A N 1
ATOM 3029 C CA . MET A 1 373 ? 0.474 -10.997 -27.485 1.00 92.00 373 MET A CA 1
ATOM 3030 C C . MET A 1 373 ? -0.619 -10.762 -28.531 1.00 92.00 373 MET A C 1
ATOM 3032 O O . MET A 1 373 ? -1.657 -11.416 -28.469 1.00 92.00 373 MET A O 1
ATOM 3036 N N . LYS A 1 374 ? -0.428 -9.834 -29.480 1.00 91.19 374 LYS A N 1
ATOM 3037 C CA . LYS A 1 374 ? -1.458 -9.445 -30.453 1.00 91.19 374 LYS A CA 1
ATOM 3038 C C . LYS A 1 374 ? -2.064 -10.648 -31.182 1.00 91.19 374 LYS A C 1
ATOM 3040 O O . LYS A 1 374 ? -3.282 -10.771 -31.219 1.00 91.19 374 LYS A O 1
ATOM 3045 N N . SER A 1 375 ? -1.235 -11.551 -31.705 1.00 91.25 375 SER A N 1
ATOM 3046 C CA . SER A 1 375 ? -1.705 -12.745 -32.422 1.00 91.25 375 SER A CA 1
ATOM 3047 C C . SER A 1 375 ? -2.554 -13.663 -31.536 1.00 91.25 375 SER A C 1
ATOM 3049 O O . SER A 1 375 ? -3.570 -14.186 -31.985 1.00 91.25 375 SER A O 1
ATOM 3051 N N . ILE A 1 376 ? -2.179 -13.807 -30.261 1.00 90.88 376 ILE A N 1
ATOM 3052 C CA . ILE A 1 376 ? -2.893 -14.618 -29.266 1.00 90.88 376 ILE A CA 1
ATOM 3053 C C . ILE A 1 376 ? -4.256 -13.995 -28.951 1.00 90.88 376 ILE A C 1
ATOM 3055 O O . ILE A 1 376 ? -5.258 -14.708 -28.869 1.00 90.88 376 ILE A O 1
ATOM 3059 N N . LEU A 1 377 ? -4.305 -12.670 -28.784 1.00 88.94 377 LEU A N 1
ATOM 3060 C CA . LEU A 1 377 ? -5.539 -11.936 -28.504 1.00 88.94 377 LEU A CA 1
ATOM 3061 C C . LEU A 1 377 ? -6.506 -11.983 -29.693 1.00 88.94 377 LEU A C 1
ATOM 3063 O O . LEU A 1 377 ? -7.688 -12.278 -29.501 1.00 88.94 377 LEU A O 1
ATOM 3067 N N . ASP A 1 378 ? -5.994 -11.759 -30.905 1.00 87.62 378 ASP A N 1
ATOM 3068 C CA . ASP A 1 378 ? -6.773 -11.784 -32.144 1.00 87.62 378 ASP A CA 1
ATOM 3069 C C . ASP A 1 378 ? -7.347 -13.181 -32.408 1.00 87.62 378 ASP A C 1
ATOM 3071 O O . ASP A 1 378 ? -8.549 -13.319 -32.630 1.00 87.62 378 ASP A O 1
ATOM 3075 N N . ALA A 1 379 ? -6.526 -14.234 -32.286 1.00 88.81 379 ALA A N 1
ATOM 3076 C CA . ALA A 1 379 ? -6.968 -15.624 -32.440 1.00 88.81 379 ALA A CA 1
ATOM 3077 C C . ALA A 1 379 ? -8.081 -16.006 -31.448 1.00 88.81 379 ALA A C 1
ATOM 3079 O O . ALA A 1 379 ? -8.892 -16.893 -31.709 1.00 88.81 379 ALA A O 1
ATOM 3080 N N . ASN A 1 380 ? -8.140 -15.314 -30.308 1.00 85.88 380 ASN A N 1
ATOM 3081 C CA . ASN A 1 380 ? -9.143 -15.521 -29.277 1.00 85.88 380 ASN A CA 1
ATOM 3082 C C . ASN A 1 380 ? -10.328 -14.552 -29.350 1.00 85.88 380 ASN A C 1
ATOM 3084 O O . ASN A 1 380 ? -11.206 -14.646 -28.488 1.00 85.88 380 ASN A O 1
ATOM 3088 N N . ASN A 1 381 ? -10.405 -13.668 -30.351 1.00 86.00 381 ASN A N 1
ATOM 3089 C CA . ASN A 1 381 ? -11.424 -12.620 -30.474 1.00 86.00 381 ASN A CA 1
ATOM 3090 C C . ASN A 1 381 ? -11.531 -11.737 -29.213 1.00 86.00 381 ASN A C 1
ATOM 3092 O O . ASN A 1 381 ? -12.633 -11.412 -28.766 1.00 86.00 381 ASN A O 1
ATOM 3096 N N . ILE A 1 382 ? -10.395 -11.404 -28.590 1.00 83.00 382 ILE A N 1
ATOM 3097 C CA . ILE A 1 382 ? -10.344 -10.533 -27.409 1.00 83.00 382 ILE A CA 1
ATOM 3098 C C . ILE A 1 382 ? -10.335 -9.070 -27.851 1.00 83.00 382 ILE A C 1
ATOM 3100 O O . ILE A 1 382 ? -9.449 -8.645 -28.587 1.00 83.00 382 ILE A O 1
ATOM 3104 N N . ILE A 1 383 ? -11.279 -8.277 -27.342 1.00 79.19 383 ILE A N 1
ATOM 3105 C CA . ILE A 1 383 ? -11.303 -6.825 -27.544 1.00 79.19 383 ILE A CA 1
ATOM 3106 C C . ILE A 1 383 ? -10.503 -6.175 -26.409 1.00 79.19 383 ILE A C 1
ATOM 3108 O O . ILE A 1 383 ? -10.813 -6.377 -25.235 1.00 79.19 383 ILE A O 1
ATOM 3112 N N . TYR A 1 384 ? -9.481 -5.393 -26.752 1.00 76.81 384 TYR A N 1
ATOM 3113 C CA . TYR A 1 384 ? -8.578 -4.729 -25.807 1.00 76.81 384 TYR A CA 1
ATOM 3114 C C . TYR A 1 384 ? -8.700 -3.201 -25.916 1.00 76.81 384 TYR A C 1
ATOM 3116 O O . TYR A 1 384 ? -8.541 -2.626 -26.989 1.00 76.81 384 TYR A O 1
ATOM 3124 N N . GLU A 1 385 ? -8.975 -2.522 -24.799 1.00 73.31 385 GLU A N 1
ATOM 3125 C CA . GLU A 1 385 ? -9.294 -1.081 -24.814 1.00 73.31 385 GLU A CA 1
ATOM 3126 C C . GLU A 1 385 ? -8.086 -0.163 -24.552 1.00 73.31 385 GLU A C 1
ATOM 3128 O O . GLU A 1 385 ? -8.064 0.967 -25.035 1.00 73.31 385 GLU A O 1
ATOM 3133 N N . GLN A 1 386 ? -7.059 -0.619 -23.817 1.00 74.56 386 GLN A N 1
ATOM 3134 C CA . GLN A 1 386 ? -5.919 0.240 -23.430 1.00 74.56 386 GLN A CA 1
ATOM 3135 C C . GLN A 1 386 ? -4.710 0.180 -24.384 1.00 74.56 386 GLN A C 1
ATOM 3137 O O . GLN A 1 386 ? -3.686 0.810 -24.108 1.00 74.56 386 GLN A O 1
ATOM 3142 N N . GLY A 1 387 ? -4.820 -0.551 -25.498 1.00 83.56 387 GLY A N 1
ATOM 3143 C CA . GLY A 1 387 ? -3.771 -0.682 -26.513 1.00 83.56 387 GLY A CA 1
ATOM 3144 C C . GLY A 1 387 ? -2.552 -1.513 -26.086 1.00 83.56 387 GLY A C 1
ATOM 3145 O O . GLY A 1 387 ? -2.535 -2.160 -25.035 1.00 83.56 387 GLY A O 1
ATOM 3146 N N . PHE A 1 388 ? -1.523 -1.498 -26.940 1.00 90.31 388 PHE A N 1
ATOM 3147 C CA . PHE A 1 388 ? -0.291 -2.267 -26.758 1.00 90.31 388 PHE A CA 1
ATOM 3148 C C . PHE A 1 388 ? 0.844 -1.430 -26.164 1.00 90.31 388 PHE A C 1
ATOM 3150 O O . PHE A 1 388 ? 1.016 -0.248 -26.498 1.00 90.31 388 PHE A O 1
ATOM 3157 N N . VAL A 1 389 ? 1.631 -2.086 -25.311 1.00 91.56 389 VAL A N 1
ATOM 3158 C CA . VAL A 1 389 ? 2.858 -1.569 -24.704 1.00 91.56 389 VAL A CA 1
ATOM 3159 C C . VAL A 1 389 ? 4.031 -2.442 -25.143 1.00 91.56 389 VAL A C 1
ATOM 3161 O O . VAL A 1 389 ? 3.932 -3.661 -25.095 1.00 91.56 389 VAL A O 1
ATOM 3164 N N . PHE A 1 390 ? 5.144 -1.835 -25.549 1.00 92.88 390 PHE A N 1
ATOM 3165 C CA . PHE A 1 390 ? 6.384 -2.552 -25.849 1.00 92.88 390 PHE A CA 1
ATOM 3166 C C . PHE A 1 390 ? 7.145 -2.853 -24.553 1.00 92.88 390 PHE A C 1
ATOM 3168 O O . PHE A 1 390 ? 7.479 -1.943 -23.794 1.00 92.88 390 PHE A O 1
ATOM 3175 N N . THR A 1 391 ? 7.375 -4.126 -24.272 1.00 91.69 391 THR A N 1
ATOM 3176 C CA . THR A 1 391 ? 7.935 -4.662 -23.025 1.00 91.69 391 THR A CA 1
ATOM 3177 C C . THR A 1 391 ? 9.290 -5.325 -23.263 1.00 91.69 391 THR A C 1
ATOM 3179 O O . THR A 1 391 ? 9.762 -5.413 -24.392 1.00 91.69 391 THR A O 1
ATOM 3182 N N . LYS A 1 392 ? 9.927 -5.828 -22.199 1.00 89.25 392 LYS A N 1
ATOM 3183 C CA . LYS A 1 392 ? 11.192 -6.566 -22.317 1.00 89.25 392 LYS A CA 1
ATOM 3184 C C . LYS A 1 392 ? 11.055 -7.852 -23.147 1.00 89.25 392 LYS A C 1
ATOM 3186 O O . LYS A 1 392 ? 11.959 -8.167 -23.909 1.00 89.25 392 LYS A O 1
ATOM 3191 N N . ALA A 1 393 ? 9.924 -8.554 -23.049 1.00 87.44 393 ALA A N 1
ATOM 3192 C CA . ALA A 1 393 ? 9.645 -9.738 -23.870 1.00 87.44 393 ALA A CA 1
ATOM 3193 C C . ALA A 1 393 ? 9.562 -9.392 -25.368 1.00 87.44 393 ALA A C 1
ATOM 3195 O O . ALA A 1 393 ? 10.051 -10.130 -26.221 1.00 87.44 393 ALA A O 1
ATOM 3196 N N . ASP A 1 394 ? 9.000 -8.219 -25.679 1.00 93.06 394 ASP A N 1
ATOM 3197 C CA . ASP A 1 394 ? 8.882 -7.729 -27.052 1.00 93.06 394 ASP A CA 1
ATOM 3198 C C . ASP A 1 394 ? 10.248 -7.422 -27.683 1.00 93.06 394 ASP A C 1
ATOM 3200 O O . ASP A 1 394 ? 10.414 -7.600 -28.886 1.00 93.06 394 ASP A O 1
ATOM 3204 N N . VAL A 1 395 ? 11.250 -7.018 -26.891 1.00 92.19 395 VAL A N 1
ATOM 3205 C CA . VAL A 1 395 ? 12.610 -6.772 -27.400 1.00 92.19 395 VAL A CA 1
ATOM 3206 C C . VAL A 1 395 ? 13.183 -8.017 -28.063 1.00 92.19 395 VAL A C 1
ATOM 3208 O O . VAL A 1 395 ? 13.676 -7.932 -29.186 1.00 92.19 395 VAL A O 1
ATOM 3211 N N . THR A 1 396 ? 13.086 -9.167 -27.394 1.00 87.94 396 THR A N 1
ATOM 3212 C CA . THR A 1 396 ? 13.555 -10.446 -27.935 1.00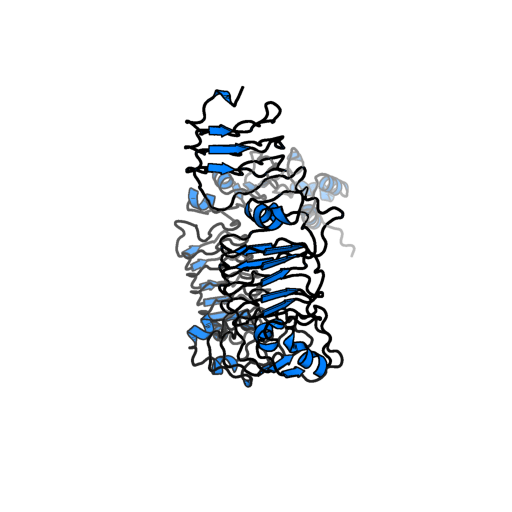 87.94 396 THR A CA 1
ATOM 3213 C C . THR A 1 396 ? 12.685 -10.903 -29.104 1.00 87.94 396 THR A C 1
ATOM 3215 O O . THR A 1 396 ? 13.210 -11.402 -30.092 1.00 87.94 396 THR A O 1
ATOM 3218 N N . HIS A 1 397 ? 11.366 -10.699 -29.024 1.00 90.69 397 HIS A N 1
ATOM 3219 C CA . HIS A 1 397 ? 10.432 -11.155 -30.055 1.00 90.69 397 HIS A CA 1
ATOM 3220 C C . HIS A 1 397 ? 10.560 -10.388 -31.379 1.00 90.69 397 HIS A C 1
ATOM 3222 O O . HIS A 1 397 ? 10.461 -10.981 -32.449 1.00 90.69 397 HIS A O 1
ATOM 3228 N N . PHE A 1 398 ? 10.784 -9.074 -31.318 1.00 93.94 398 PHE A N 1
ATOM 3229 C CA . PHE A 1 398 ? 10.846 -8.208 -32.498 1.00 93.94 398 PHE A CA 1
ATOM 3230 C C . PHE A 1 398 ? 12.264 -7.725 -32.838 1.00 93.94 398 PHE A C 1
ATOM 3232 O O . PHE A 1 398 ? 12.429 -6.904 -33.739 1.00 93.94 398 PHE A O 1
ATOM 3239 N N . GLY A 1 399 ? 13.293 -8.192 -32.122 1.00 91.94 399 GLY A N 1
ATOM 3240 C CA . GLY A 1 399 ? 14.688 -7.815 -32.373 1.00 91.94 399 GLY A CA 1
ATOM 3241 C C . GLY A 1 399 ? 14.938 -6.307 -32.269 1.00 91.94 399 GLY A C 1
ATOM 3242 O O . GLY A 1 399 ? 15.649 -5.747 -33.093 1.00 91.94 399 GLY A O 1
ATOM 3243 N N . GLY A 1 400 ? 14.293 -5.634 -31.310 1.00 88.56 400 GLY A N 1
ATOM 3244 C CA . GLY A 1 400 ? 14.396 -4.178 -31.128 1.00 88.56 400 GLY A CA 1
ATOM 3245 C C . GLY A 1 400 ? 13.505 -3.321 -32.042 1.00 88.56 400 GLY A C 1
ATOM 3246 O O . GLY A 1 400 ? 13.407 -2.111 -31.824 1.00 88.56 400 GLY A O 1
ATOM 3247 N N . LYS A 1 401 ? 12.788 -3.920 -33.004 1.00 94.44 401 LYS A N 1
ATOM 3248 C CA . LYS A 1 401 ? 11.823 -3.212 -33.860 1.00 94.44 401 LYS A CA 1
ATOM 3249 C C . LYS A 1 401 ? 10.483 -3.047 -33.150 1.00 94.44 401 LYS A C 1
ATOM 3251 O O . LYS A 1 401 ? 9.775 -4.019 -32.895 1.00 94.44 401 LYS A O 1
ATOM 3256 N N . VAL A 1 402 ? 10.098 -1.820 -32.820 1.00 94.25 402 VAL A N 1
ATOM 3257 C CA . VAL A 1 402 ? 8.825 -1.565 -32.141 1.00 94.25 402 VAL A CA 1
ATOM 3258 C C . VAL A 1 402 ? 7.679 -1.611 -33.167 1.00 94.25 402 VAL A C 1
ATOM 3260 O O . VAL A 1 402 ? 7.726 -0.885 -34.157 1.00 94.25 402 VAL A O 1
ATOM 3263 N N . PRO A 1 403 ? 6.619 -2.419 -32.966 1.00 93.88 403 PRO A N 1
ATOM 3264 C CA . PRO A 1 403 ? 5.530 -2.514 -33.937 1.00 93.88 403 PRO A CA 1
ATOM 3265 C C . PRO A 1 403 ? 4.724 -1.219 -34.075 1.00 93.88 403 PRO A C 1
ATOM 3267 O O . PRO A 1 403 ? 4.456 -0.533 -33.089 1.00 93.88 403 PRO A O 1
ATOM 3270 N N . SER A 1 404 ? 4.243 -0.917 -35.283 1.00 91.31 404 SER A N 1
ATOM 3271 C CA . SER A 1 404 ? 3.525 0.332 -35.605 1.00 91.31 404 SER A CA 1
ATOM 3272 C C . SER A 1 404 ? 2.210 0.544 -34.841 1.00 91.31 404 SER A C 1
ATOM 3274 O O . SER A 1 404 ? 1.768 1.681 -34.675 1.00 91.31 404 SER A O 1
ATOM 3276 N N . TYR A 1 405 ? 1.603 -0.537 -34.343 1.00 90.38 405 TYR A N 1
ATOM 3277 C CA . TYR A 1 405 ? 0.410 -0.514 -33.491 1.00 90.38 405 TYR A CA 1
ATOM 3278 C C . TYR A 1 405 ? 0.718 -0.263 -32.002 1.00 90.38 405 TYR A C 1
ATOM 3280 O O . TYR A 1 405 ? -0.201 -0.154 -31.187 1.00 90.38 405 TYR A O 1
ATOM 3288 N N . CYS A 1 406 ? 1.996 -0.193 -31.621 1.00 91.19 406 CYS A N 1
ATOM 3289 C CA . CYS A 1 406 ? 2.420 0.138 -30.270 1.00 91.19 406 CYS A CA 1
ATOM 3290 C C . CYS A 1 406 ? 2.229 1.631 -29.988 1.00 91.19 406 CYS A C 1
ATOM 3292 O O . CYS A 1 406 ? 2.664 2.489 -30.754 1.00 91.19 406 CYS A O 1
ATOM 3294 N N . SER A 1 407 ? 1.624 1.942 -28.841 1.00 87.81 407 SER A N 1
ATOM 3295 C CA . SER A 1 407 ? 1.416 3.328 -28.400 1.00 87.81 407 SER A CA 1
ATOM 3296 C C . SER A 1 407 ? 2.450 3.802 -27.376 1.00 87.81 407 SER A C 1
ATOM 3298 O O . SER A 1 407 ? 2.648 5.004 -27.191 1.00 87.81 407 SER A O 1
ATOM 3300 N N . ARG A 1 408 ? 3.121 2.878 -26.677 1.00 90.06 408 ARG A N 1
ATOM 3301 C CA . ARG A 1 408 ? 3.994 3.201 -25.546 1.00 90.06 408 ARG A CA 1
ATOM 3302 C C . ARG A 1 408 ? 5.084 2.158 -25.355 1.00 90.06 408 ARG A C 1
ATOM 3304 O O . ARG A 1 408 ? 4.798 0.970 -25.331 1.00 90.06 408 ARG A O 1
ATOM 3311 N N . ILE A 1 409 ? 6.298 2.607 -25.065 1.00 91.06 409 ILE A N 1
ATOM 3312 C CA . ILE A 1 409 ? 7.380 1.748 -24.580 1.00 91.06 409 ILE A CA 1
ATOM 3313 C C . ILE A 1 409 ? 7.329 1.708 -23.046 1.00 91.06 409 ILE A C 1
ATOM 3315 O O . ILE A 1 409 ? 7.303 2.742 -22.361 1.00 91.06 409 ILE A O 1
ATOM 3319 N N . GLY A 1 410 ? 7.206 0.497 -22.507 1.00 88.06 410 GLY A N 1
ATOM 3320 C CA . GLY A 1 410 ? 7.085 0.203 -21.084 1.00 88.06 410 GLY A CA 1
ATOM 3321 C C . GLY A 1 410 ? 8.373 0.471 -20.305 1.00 88.06 410 GLY A C 1
ATOM 3322 O O . GLY A 1 410 ? 9.437 0.686 -20.880 1.00 88.06 410 GLY A O 1
ATOM 3323 N N . GLY A 1 411 ? 8.264 0.486 -18.975 1.00 85.62 411 GLY A N 1
ATOM 3324 C CA . GLY A 1 411 ? 9.427 0.649 -18.100 1.00 85.62 411 GLY A CA 1
ATOM 3325 C C . GLY A 1 411 ? 10.414 -0.509 -18.255 1.00 85.62 411 GLY A C 1
ATOM 3326 O O . GLY A 1 411 ? 9.996 -1.651 -18.441 1.00 85.62 411 GLY A O 1
ATOM 3327 N N . GLN A 1 412 ? 11.709 -0.196 -18.197 1.00 86.25 412 GLN A N 1
ATOM 3328 C CA . GLN A 1 412 ? 12.841 -1.119 -18.343 1.00 86.25 412 GLN A CA 1
ATOM 3329 C C . GLN A 1 412 ? 12.839 -1.993 -19.615 1.00 86.25 412 GLN A C 1
ATOM 3331 O O . GLN A 1 412 ? 13.585 -2.969 -19.655 1.00 86.25 412 GLN A O 1
ATOM 3336 N N . ALA A 1 413 ? 12.050 -1.665 -20.651 1.00 90.88 413 ALA A N 1
ATOM 3337 C CA . ALA A 1 413 ? 11.936 -2.501 -21.853 1.00 90.88 413 ALA A CA 1
ATOM 3338 C C . ALA A 1 413 ? 13.311 -2.813 -22.465 1.00 90.88 413 ALA A C 1
ATOM 3340 O O . ALA A 1 413 ? 13.624 -3.974 -22.694 1.00 90.88 413 ALA A O 1
ATOM 3341 N N . PHE A 1 414 ? 14.160 -1.792 -22.613 1.00 93.44 414 PHE A N 1
ATOM 3342 C CA . PHE A 1 414 ? 15.506 -1.919 -23.173 1.00 93.44 414 PHE A CA 1
ATOM 3343 C C . PHE A 1 414 ? 16.622 -2.021 -22.119 1.00 93.44 414 PHE A C 1
ATOM 3345 O O . PHE A 1 414 ? 17.787 -1.901 -22.464 1.00 93.44 414 PHE A O 1
ATOM 3352 N N . HIS A 1 415 ? 16.348 -2.209 -20.823 1.00 92.44 415 HIS A N 1
ATOM 3353 C CA . HIS A 1 415 ? 17.449 -2.275 -19.846 1.00 92.44 415 HIS A CA 1
ATOM 3354 C C . HIS A 1 415 ? 18.288 -3.545 -20.055 1.00 92.44 415 HIS A C 1
ATOM 3356 O O . HIS A 1 415 ? 17.761 -4.649 -19.901 1.00 92.44 415 HIS A O 1
ATOM 3362 N N . LYS A 1 416 ? 19.591 -3.384 -20.346 1.00 93.31 416 LYS A N 1
ATOM 3363 C CA . LYS A 1 416 ? 20.521 -4.497 -20.623 1.00 93.31 416 LYS A CA 1
ATOM 3364 C C . LYS A 1 416 ? 20.041 -5.392 -21.768 1.00 93.31 416 LYS A C 1
ATOM 3366 O O . LYS A 1 416 ? 20.208 -6.608 -21.719 1.00 93.31 416 LYS A O 1
ATOM 3371 N N . ALA A 1 417 ? 19.378 -4.800 -22.759 1.00 92.81 417 ALA A N 1
ATOM 3372 C CA . ALA A 1 417 ? 18.954 -5.526 -23.942 1.00 92.81 417 ALA A CA 1
ATOM 3373 C C . ALA A 1 417 ? 20.164 -5.869 -24.820 1.00 92.81 417 ALA A C 1
ATOM 3375 O O . ALA A 1 417 ? 20.985 -5.000 -25.122 1.00 92.81 417 ALA A O 1
ATOM 3376 N N . ASP A 1 418 ? 20.242 -7.129 -25.244 1.00 92.75 418 ASP A N 1
ATOM 3377 C CA . ASP A 1 418 ? 21.225 -7.598 -26.219 1.00 92.75 418 ASP A CA 1
ATOM 3378 C C . ASP A 1 418 ? 20.634 -7.496 -27.631 1.00 92.75 418 ASP A C 1
ATOM 3380 O O . ASP A 1 418 ? 20.061 -8.443 -28.165 1.00 92.75 418 ASP A O 1
ATOM 3384 N N . ILE A 1 419 ? 20.672 -6.283 -28.182 1.00 95.25 419 ILE A N 1
ATOM 3385 C CA . ILE A 1 419 ? 20.161 -5.937 -29.514 1.00 95.25 419 ILE A CA 1
ATOM 3386 C C . ILE A 1 419 ? 21.126 -4.976 -30.199 1.00 95.25 419 ILE A C 1
ATOM 3388 O O . ILE A 1 419 ? 21.819 -4.217 -29.526 1.00 95.25 419 ILE A O 1
ATOM 3392 N N . THR A 1 420 ? 21.138 -4.979 -31.530 1.00 96.19 420 THR A N 1
ATOM 3393 C CA . THR A 1 420 ? 22.012 -4.118 -32.343 1.00 96.19 420 THR A CA 1
ATOM 3394 C C . THR A 1 420 ? 21.328 -2.840 -32.814 1.00 96.19 420 THR A C 1
ATOM 3396 O O . THR A 1 420 ? 22.002 -1.831 -33.014 1.00 96.19 420 THR A O 1
ATOM 3399 N N . SER A 1 421 ? 20.004 -2.845 -32.979 1.00 96.12 421 SER A N 1
ATOM 3400 C CA . SER A 1 421 ? 19.242 -1.669 -33.400 1.00 96.12 421 SER A CA 1
ATOM 3401 C C . SER A 1 421 ? 17.926 -1.518 -32.644 1.00 96.12 421 SER A C 1
ATOM 3403 O O . SER A 1 421 ? 17.345 -2.493 -32.166 1.00 96.12 421 SER A O 1
ATOM 3405 N N . ILE A 1 422 ? 17.459 -0.275 -32.529 1.00 95.75 422 ILE A N 1
ATOM 3406 C CA . ILE A 1 422 ? 16.120 0.066 -32.041 1.00 95.75 422 ILE A CA 1
ATOM 3407 C C . ILE A 1 422 ? 15.413 0.882 -33.118 1.00 95.75 422 ILE A C 1
ATOM 3409 O O . ILE A 1 422 ? 15.910 1.937 -33.503 1.00 95.75 422 ILE A O 1
ATOM 3413 N N . GLU A 1 423 ? 14.233 0.429 -33.542 1.00 93.94 423 GLU A N 1
ATOM 3414 C CA . GLU A 1 423 ? 13.391 1.124 -34.525 1.00 93.94 423 GLU A CA 1
ATOM 3415 C C . GLU A 1 423 ? 12.079 1.543 -33.854 1.00 93.94 423 GLU A C 1
ATOM 3417 O O . GLU A 1 423 ? 11.319 0.693 -33.385 1.00 93.94 423 GLU A O 1
ATOM 3422 N N . ILE A 1 424 ? 11.808 2.850 -33.765 1.00 91.81 424 ILE A N 1
ATOM 3423 C CA . ILE A 1 424 ? 10.615 3.392 -33.091 1.00 91.81 424 ILE A CA 1
ATOM 3424 C C . ILE A 1 424 ? 9.639 3.983 -34.124 1.00 91.81 424 ILE A C 1
ATOM 3426 O O . ILE A 1 424 ? 9.968 4.971 -34.787 1.00 91.81 424 ILE A O 1
ATOM 3430 N N . PRO A 1 425 ? 8.408 3.456 -34.241 1.00 91.25 425 PRO A N 1
ATOM 3431 C CA . PRO A 1 425 ? 7.439 3.902 -35.228 1.00 91.25 425 PRO A CA 1
ATOM 3432 C C . PRO A 1 425 ? 6.656 5.124 -34.746 1.00 91.25 425 PRO A C 1
ATOM 3434 O O . PRO A 1 425 ? 6.560 5.421 -33.552 1.00 91.25 425 PRO A O 1
ATOM 3437 N N . LYS A 1 426 ? 5.972 5.779 -35.688 1.00 84.62 426 LYS A N 1
ATOM 3438 C CA . LYS A 1 426 ? 5.175 7.004 -35.460 1.00 84.62 426 LYS A CA 1
ATOM 3439 C C . LYS A 1 426 ? 4.080 6.896 -34.389 1.00 84.62 426 LYS A C 1
ATOM 3441 O O . LYS A 1 426 ? 3.623 7.911 -33.866 1.00 84.62 426 LYS A O 1
ATOM 3446 N N . GLY A 1 427 ? 3.600 5.677 -34.131 1.00 83.75 427 GLY A N 1
ATOM 3447 C CA . GLY A 1 427 ? 2.495 5.400 -33.212 1.00 83.75 427 GLY A CA 1
ATOM 3448 C C . GLY A 1 427 ? 2.861 5.578 -31.739 1.00 83.75 427 GLY A C 1
ATOM 3449 O O . GLY A 1 427 ? 1.974 5.816 -30.917 1.00 83.75 427 GLY A O 1
ATOM 3450 N N . VAL A 1 428 ? 4.154 5.522 -31.405 1.00 88.56 428 VAL A N 1
ATOM 3451 C CA . VAL A 1 428 ? 4.630 5.641 -30.026 1.00 88.56 428 VAL A CA 1
ATOM 3452 C C . VAL A 1 428 ? 4.483 7.082 -29.553 1.00 88.56 428 VAL A C 1
ATOM 3454 O O . VAL A 1 428 ? 4.933 8.020 -30.203 1.00 88.56 428 VAL A O 1
ATOM 3457 N N . THR A 1 429 ? 3.864 7.269 -28.390 1.00 84.94 429 THR A N 1
ATOM 3458 C CA . THR A 1 429 ? 3.654 8.592 -27.784 1.00 84.94 429 THR A CA 1
ATOM 3459 C C . THR A 1 429 ? 4.369 8.759 -26.449 1.00 84.94 429 THR A C 1
ATOM 3461 O O . THR A 1 429 ? 4.253 9.815 -25.830 1.00 84.94 429 THR A O 1
ATOM 3464 N N . LYS A 1 430 ? 5.034 7.710 -25.948 1.00 86.75 430 LYS A N 1
ATOM 3465 C CA . LYS A 1 430 ? 5.739 7.731 -24.663 1.00 86.75 430 LYS A CA 1
ATOM 3466 C C . LYS A 1 430 ? 6.783 6.619 -24.567 1.00 86.75 430 LYS A C 1
ATOM 3468 O O . LYS A 1 430 ? 6.452 5.454 -24.789 1.00 86.75 430 LYS A O 1
ATOM 3473 N N . ILE A 1 431 ? 7.981 6.968 -24.102 1.00 88.31 431 ILE A N 1
ATOM 3474 C CA . ILE A 1 431 ? 8.977 6.042 -23.546 1.00 88.31 431 ILE A CA 1
ATOM 3475 C C . ILE A 1 431 ? 8.991 6.253 -22.034 1.00 88.31 431 ILE A C 1
ATOM 3477 O O . ILE A 1 431 ? 9.004 7.388 -21.567 1.00 88.31 431 ILE A O 1
ATOM 3481 N N . SER A 1 432 ? 8.854 5.174 -21.261 1.00 87.31 432 SER A N 1
ATOM 3482 C CA . SER A 1 432 ? 8.678 5.302 -19.807 1.00 87.31 432 SER A CA 1
ATOM 3483 C C . SER A 1 432 ? 9.997 5.477 -19.061 1.00 87.31 432 SER A C 1
ATOM 3485 O O . SER A 1 432 ? 10.041 6.301 -18.155 1.00 87.31 432 SER A O 1
ATOM 3487 N N . ASP A 1 433 ? 11.034 4.739 -19.463 1.00 87.75 433 ASP A N 1
ATOM 3488 C CA . ASP A 1 433 ? 12.337 4.703 -18.796 1.00 87.75 433 ASP A CA 1
ATOM 3489 C C . ASP A 1 433 ? 13.477 4.893 -19.813 1.00 87.75 433 ASP A C 1
ATOM 3491 O O . ASP A 1 433 ? 13.285 4.581 -20.992 1.00 87.75 433 ASP A O 1
ATOM 3495 N N . PRO A 1 434 ? 14.668 5.336 -19.368 1.00 88.75 434 PRO A N 1
ATOM 3496 C CA . PRO A 1 434 ? 15.846 5.435 -20.223 1.00 88.75 434 PRO A CA 1
ATOM 3497 C C . PRO A 1 434 ? 16.241 4.108 -20.884 1.00 88.75 434 PRO A C 1
ATOM 3499 O O . PRO A 1 434 ? 16.167 3.039 -20.268 1.00 88.75 434 PRO A O 1
ATOM 3502 N N . ILE A 1 435 ? 16.737 4.196 -22.119 1.00 93.56 435 ILE A N 1
ATOM 3503 C CA . ILE A 1 435 ? 17.456 3.116 -22.800 1.00 93.56 435 ILE A CA 1
ATOM 3504 C C . ILE A 1 435 ? 18.843 3.058 -22.172 1.00 93.56 435 ILE A C 1
ATOM 3506 O O . ILE A 1 435 ? 19.643 3.971 -22.353 1.00 93.56 435 ILE A O 1
ATOM 3510 N N . LYS A 1 436 ? 19.125 2.024 -21.382 1.00 93.94 436 LYS A N 1
ATOM 3511 C CA . LYS A 1 436 ? 20.349 1.989 -20.577 1.00 93.94 436 LYS A CA 1
ATOM 3512 C C . LYS A 1 436 ? 21.080 0.660 -20.653 1.00 93.94 436 LYS A C 1
ATOM 3514 O O . LYS A 1 436 ? 20.448 -0.401 -20.632 1.00 93.94 436 LYS A O 1
ATOM 3519 N N . GLN A 1 437 ? 22.410 0.738 -20.645 1.00 94.31 437 GLN A N 1
ATOM 3520 C CA . GLN A 1 437 ? 23.312 -0.418 -20.569 1.00 94.31 437 GLN A CA 1
ATOM 3521 C C . GLN A 1 437 ? 23.082 -1.435 -21.703 1.00 94.31 437 GLN A C 1
ATOM 3523 O O . GLN A 1 437 ? 23.143 -2.638 -21.475 1.00 94.31 437 GLN A O 1
ATOM 3528 N N . CYS A 1 438 ? 22.745 -0.965 -22.909 1.00 94.19 438 CYS A N 1
ATOM 3529 C CA . CYS A 1 438 ? 22.646 -1.814 -24.098 1.00 94.19 438 CYS A CA 1
ATOM 3530 C C . CYS A 1 438 ? 24.016 -1.851 -24.784 1.00 94.19 438 CYS A C 1
ATOM 3532 O O . CYS A 1 438 ? 24.309 -1.016 -25.640 1.00 94.19 438 CYS A O 1
ATOM 3534 N N . ASP A 1 439 ? 24.880 -2.779 -24.382 1.00 91.25 439 ASP A N 1
ATOM 3535 C CA . ASP A 1 439 ? 26.283 -2.783 -24.821 1.00 91.25 439 ASP A CA 1
ATOM 3536 C C . ASP A 1 439 ? 26.460 -3.229 -26.280 1.00 91.25 439 ASP A C 1
ATOM 3538 O O . ASP A 1 439 ? 27.446 -2.861 -26.918 1.00 91.25 439 ASP A O 1
ATOM 3542 N N . SER A 1 440 ? 25.495 -3.977 -26.824 1.00 95.31 440 SER A N 1
ATOM 3543 C CA . SER A 1 440 ? 25.457 -4.409 -28.228 1.00 95.31 440 SER A CA 1
ATOM 3544 C C . SER A 1 440 ? 24.789 -3.394 -29.161 1.00 95.31 440 SER A C 1
ATOM 3546 O O . SER A 1 440 ? 24.877 -3.556 -30.373 1.00 95.31 440 SER A O 1
ATOM 3548 N N . LEU A 1 441 ? 24.131 -2.362 -28.620 1.00 96.88 441 LEU A N 1
ATOM 3549 C CA . LEU A 1 441 ? 23.315 -1.428 -29.393 1.00 96.88 441 LEU A CA 1
ATOM 3550 C C . LEU A 1 441 ? 24.192 -0.504 -30.226 1.00 96.88 441 LEU A C 1
ATOM 3552 O O . LEU A 1 441 ? 25.033 0.203 -29.683 1.00 96.88 441 LEU A O 1
ATOM 3556 N N . GLU A 1 442 ? 23.957 -0.483 -31.532 1.00 96.81 442 GLU A N 1
ATOM 3557 C CA . GLU A 1 442 ? 24.728 0.291 -32.500 1.00 96.81 442 GLU A CA 1
ATOM 3558 C C . GLU A 1 442 ? 23.934 1.466 -33.072 1.00 96.81 442 GLU A C 1
ATOM 3560 O O . GLU A 1 442 ? 24.504 2.532 -33.303 1.00 96.81 442 GLU A O 1
ATOM 3565 N N . ILE A 1 443 ? 22.629 1.285 -33.297 1.00 96.38 443 ILE A N 1
ATOM 3566 C CA . ILE A 1 443 ? 21.782 2.262 -33.992 1.00 96.38 443 ILE A CA 1
ATOM 3567 C C . ILE A 1 443 ? 20.459 2.443 -33.249 1.00 96.38 443 ILE A C 1
ATOM 3569 O O . ILE A 1 443 ? 19.810 1.474 -32.861 1.00 96.38 443 ILE A O 1
ATOM 3573 N N . ILE A 1 444 ? 20.017 3.689 -33.097 1.00 94.94 444 ILE A N 1
ATOM 3574 C CA . ILE A 1 444 ? 18.641 4.007 -32.703 1.00 94.94 444 ILE A CA 1
ATOM 3575 C C . ILE A 1 444 ? 18.027 4.868 -33.800 1.00 94.94 444 ILE A C 1
ATOM 3577 O O . ILE A 1 444 ? 18.538 5.944 -34.099 1.00 94.94 444 ILE A O 1
ATOM 3581 N N . GLU A 1 445 ? 16.905 4.441 -34.363 1.00 92.25 445 GLU A N 1
ATOM 3582 C CA . GLU A 1 445 ? 16.186 5.195 -35.381 1.00 92.25 445 GLU A CA 1
ATOM 3583 C C . GLU A 1 445 ? 14.690 5.314 -35.090 1.00 92.25 445 GLU A C 1
ATOM 3585 O O . GLU A 1 445 ? 14.078 4.520 -34.374 1.00 92.25 445 GLU A O 1
ATOM 3590 N N . THR A 1 446 ? 14.090 6.363 -35.644 1.00 87.62 446 THR A N 1
ATOM 3591 C CA . THR A 1 446 ? 12.666 6.669 -35.485 1.00 87.62 446 THR A CA 1
ATOM 3592 C C . THR A 1 446 ? 12.044 6.917 -36.857 1.00 87.62 446 THR A C 1
ATOM 3594 O O . THR A 1 446 ? 12.556 7.737 -37.611 1.00 87.62 446 THR A O 1
ATOM 3597 N N . GLU A 1 447 ? 10.963 6.225 -37.226 1.00 75.00 447 GLU A N 1
ATOM 3598 C CA . GLU A 1 447 ? 10.473 6.220 -38.620 1.00 75.00 447 GLU A CA 1
ATOM 3599 C C . GLU A 1 447 ? 10.038 7.608 -39.120 1.00 75.00 447 GLU A C 1
ATOM 3601 O O . GLU A 1 447 ? 10.343 7.999 -40.242 1.00 75.00 447 GLU A O 1
ATOM 3606 N N . THR A 1 448 ? 9.293 8.365 -38.310 1.00 70.44 448 THR A N 1
ATOM 3607 C CA . THR A 1 448 ? 8.779 9.697 -38.674 1.00 70.44 448 THR A CA 1
ATOM 3608 C C . THR A 1 448 ? 8.526 10.538 -37.419 1.00 70.44 448 THR A C 1
ATOM 3610 O O . THR A 1 448 ? 8.844 10.127 -36.306 1.00 70.44 448 THR A O 1
ATOM 3613 N N . PHE A 1 449 ? 7.950 11.728 -37.598 1.00 68.25 449 PHE A N 1
ATOM 3614 C CA . PHE A 1 449 ? 7.675 12.690 -36.538 1.00 68.25 449 PHE A CA 1
ATOM 3615 C C . PHE A 1 449 ? 6.871 12.092 -35.362 1.00 68.25 449 PHE A C 1
ATOM 3617 O O . PHE A 1 449 ? 5.679 11.799 -35.491 1.00 68.25 449 PHE A O 1
ATOM 3624 N N . LEU A 1 450 ? 7.516 11.957 -34.200 1.00 66.69 450 LEU A N 1
ATOM 3625 C CA . LEU A 1 450 ? 6.914 11.442 -32.969 1.00 66.69 450 LEU A CA 1
ATOM 3626 C C . LEU A 1 450 ? 6.150 12.548 -32.223 1.00 66.69 450 LEU A C 1
ATOM 3628 O O . LEU A 1 450 ? 6.568 13.711 -32.182 1.00 66.69 450 LEU A O 1
ATOM 3632 N N . LYS A 1 451 ? 5.035 12.190 -31.567 1.00 66.38 451 LYS A N 1
ATOM 3633 C CA . LYS A 1 451 ? 4.397 13.093 -30.588 1.00 66.38 451 LYS A CA 1
ATOM 3634 C C . LYS A 1 451 ? 5.418 13.403 -29.482 1.00 66.38 451 LYS A C 1
ATOM 3636 O O . LYS A 1 451 ? 6.218 12.554 -29.138 1.00 66.38 451 LYS A O 1
ATOM 3641 N N . CYS A 1 452 ? 5.440 14.632 -28.973 1.00 63.00 452 CYS A N 1
ATOM 3642 C CA . CYS A 1 452 ? 6.501 15.155 -28.101 1.00 63.00 452 CYS A CA 1
ATOM 3643 C C . CYS A 1 452 ? 6.726 14.298 -26.829 1.00 63.00 452 CYS A C 1
ATOM 3645 O O . CYS A 1 452 ? 5.881 14.319 -25.935 1.00 63.00 452 CYS A O 1
ATOM 3647 N N . PHE A 1 453 ? 7.843 13.566 -26.735 1.00 74.56 453 PHE A N 1
ATOM 3648 C CA . PHE A 1 453 ? 8.326 12.929 -25.501 1.00 74.56 453 PHE A CA 1
ATOM 3649 C C . PHE A 1 453 ? 9.852 12.907 -25.453 1.00 74.56 453 PHE A C 1
ATOM 3651 O O . PHE A 1 453 ? 10.516 13.058 -26.480 1.00 74.56 453 PHE A O 1
ATOM 3658 N N . ASP A 1 454 ? 10.371 12.737 -24.242 1.00 83.00 454 ASP A N 1
ATOM 3659 C CA . ASP A 1 454 ? 11.797 12.757 -23.962 1.00 83.00 454 ASP A CA 1
ATOM 3660 C C . ASP A 1 454 ? 12.449 11.398 -24.284 1.00 83.00 454 ASP A C 1
ATOM 3662 O O . ASP A 1 454 ? 11.866 10.336 -24.044 1.00 83.00 454 ASP A O 1
ATOM 3666 N N . LEU A 1 455 ? 13.666 11.442 -24.816 1.00 87.50 455 LEU A N 1
ATOM 3667 C CA . LEU A 1 455 ? 14.582 10.330 -24.997 1.00 87.50 455 LEU A CA 1
ATOM 3668 C C . LEU A 1 455 ? 15.720 10.446 -23.984 1.00 87.50 455 LEU A C 1
ATOM 3670 O O . LEU A 1 455 ? 16.429 11.447 -23.935 1.00 87.50 455 LEU A O 1
ATOM 3674 N N . PHE A 1 456 ? 15.943 9.376 -23.235 1.00 91.25 456 PHE A N 1
ATOM 3675 C CA . PHE A 1 456 ? 17.104 9.239 -22.368 1.00 91.25 456 PHE A CA 1
ATOM 3676 C C . PHE A 1 456 ? 17.855 7.974 -22.777 1.00 91.25 456 PHE A C 1
ATOM 3678 O O . PHE A 1 456 ? 17.254 6.898 -22.814 1.00 91.25 456 PHE A O 1
ATOM 3685 N N . VAL A 1 457 ? 19.142 8.103 -23.098 1.00 93.50 457 VAL A N 1
ATOM 3686 C CA . VAL A 1 457 ? 20.037 6.999 -23.456 1.00 93.50 457 VAL A CA 1
ATOM 3687 C C . VAL A 1 457 ? 21.284 7.067 -22.582 1.00 93.50 457 VAL A C 1
ATOM 3689 O O . VAL A 1 457 ? 21.914 8.114 -22.479 1.00 93.50 457 VAL A O 1
ATOM 3692 N N . GLU A 1 458 ? 21.651 5.964 -21.938 1.00 94.19 458 GLU A N 1
ATOM 3693 C CA . GLU A 1 458 ? 22.745 5.950 -20.966 1.00 94.19 458 GLU A CA 1
ATOM 3694 C C . GLU A 1 458 ? 23.612 4.694 -21.101 1.00 94.19 458 GLU A C 1
ATOM 3696 O O . GLU A 1 458 ? 23.101 3.577 -21.210 1.00 94.19 458 GLU A O 1
ATOM 3701 N N . ASN A 1 459 ? 24.934 4.847 -21.022 1.00 94.00 459 ASN A N 1
ATOM 3702 C CA . ASN A 1 459 ? 25.885 3.732 -20.943 1.00 94.00 459 ASN A CA 1
ATOM 3703 C C . ASN A 1 459 ? 25.763 2.718 -22.103 1.00 94.00 459 ASN A C 1
ATOM 3705 O O . ASN A 1 459 ? 25.923 1.522 -21.879 1.00 94.00 459 ASN A O 1
ATOM 3709 N N . CYS A 1 460 ? 25.454 3.157 -23.327 1.00 95.06 460 CYS A N 1
ATOM 3710 C CA . CYS A 1 460 ? 25.369 2.274 -24.498 1.00 95.06 460 CYS A CA 1
ATOM 3711 C C . CYS A 1 460 ? 26.686 2.337 -25.282 1.00 95.06 460 CYS A C 1
ATOM 3713 O O . CYS A 1 460 ? 26.909 3.243 -26.086 1.00 95.06 460 CYS A O 1
ATOM 3715 N N . GLN A 1 461 ? 27.596 1.397 -25.007 1.00 93.94 461 GLN A N 1
ATOM 3716 C CA . GLN A 1 461 ? 29.004 1.527 -25.400 1.00 93.94 461 GLN A CA 1
ATOM 3717 C C . GLN A 1 461 ? 29.248 1.468 -26.911 1.00 93.94 461 GLN A C 1
ATOM 3719 O O . GLN A 1 461 ? 30.168 2.130 -27.385 1.00 93.94 461 GLN A O 1
ATOM 3724 N N . LYS A 1 462 ? 28.457 0.706 -27.674 1.00 96.38 462 LYS A N 1
ATOM 3725 C CA . LYS A 1 462 ? 28.615 0.558 -29.133 1.00 96.38 462 LYS A CA 1
ATOM 3726 C C . LYS A 1 462 ? 27.737 1.491 -29.966 1.00 96.38 462 LYS A C 1
ATOM 3728 O O . LYS A 1 462 ? 27.839 1.454 -31.192 1.00 96.38 462 LYS A O 1
ATOM 3733 N N . LEU A 1 463 ? 26.920 2.333 -29.329 1.00 96.88 463 LEU A N 1
ATOM 3734 C CA . LEU A 1 463 ? 25.989 3.203 -30.040 1.00 96.88 463 LEU A CA 1
ATOM 3735 C C . LEU A 1 463 ? 26.791 4.151 -30.931 1.00 96.88 463 LEU A C 1
ATOM 3737 O O . LEU A 1 463 ? 27.563 4.940 -30.400 1.00 96.88 463 LEU A O 1
ATOM 3741 N N . ARG A 1 464 ? 26.623 4.058 -32.255 1.00 96.06 464 ARG A N 1
ATOM 3742 C CA . ARG A 1 464 ? 27.324 4.878 -33.259 1.00 96.06 464 ARG A CA 1
ATOM 3743 C C . ARG A 1 464 ? 26.431 5.936 -33.893 1.00 96.06 464 ARG A C 1
ATOM 3745 O O . ARG A 1 464 ? 26.903 7.034 -34.183 1.00 96.06 464 ARG A O 1
ATOM 3752 N N . GLU A 1 465 ? 25.149 5.631 -34.068 1.00 95.75 465 GLU A N 1
ATOM 3753 C CA . GLU A 1 465 ? 24.212 6.478 -34.806 1.00 95.75 465 GLU A CA 1
ATOM 3754 C C . GLU A 1 465 ? 22.873 6.596 -34.072 1.00 95.75 465 GLU A C 1
ATOM 3756 O O . GLU A 1 465 ? 22.306 5.606 -33.603 1.00 95.75 465 GLU A O 1
ATOM 3761 N N . LEU A 1 466 ? 22.352 7.822 -33.994 1.00 94.12 466 LEU A N 1
ATOM 3762 C CA . LEU A 1 466 ? 21.005 8.109 -33.496 1.00 94.12 466 LEU A CA 1
ATOM 3763 C C . LEU A 1 466 ? 20.252 8.994 -34.494 1.00 94.12 466 LEU A C 1
ATOM 3765 O O . LEU A 1 466 ? 20.654 10.128 -34.733 1.00 94.12 466 LEU A O 1
ATOM 3769 N N . ALA A 1 467 ? 19.105 8.536 -34.987 1.00 91.88 467 ALA A N 1
ATOM 3770 C CA . ALA A 1 467 ? 18.158 9.337 -35.759 1.00 91.88 467 ALA A CA 1
ATOM 3771 C C . ALA A 1 467 ? 16.867 9.577 -34.958 1.00 91.88 467 ALA A C 1
ATOM 3773 O O . ALA A 1 467 ? 15.953 8.747 -34.937 1.00 91.88 467 ALA A O 1
ATOM 3774 N N . TRP A 1 468 ? 16.780 10.738 -34.302 1.00 88.12 468 TRP A N 1
ATOM 3775 C CA . TRP A 1 468 ? 15.676 11.114 -33.423 1.00 88.12 468 TRP A CA 1
ATOM 3776 C C . TRP A 1 468 ? 14.737 12.153 -34.045 1.00 88.12 468 TRP A C 1
ATOM 3778 O O . TRP A 1 468 ? 15.068 13.326 -34.205 1.00 88.12 468 TRP A O 1
ATOM 3788 N N . ARG A 1 469 ? 13.502 11.737 -34.323 1.00 84.88 469 ARG A N 1
ATOM 3789 C CA . ARG A 1 469 ? 12.466 12.547 -34.978 1.00 84.88 469 ARG A CA 1
ATOM 3790 C C . ARG A 1 469 ? 11.362 12.997 -34.007 1.00 84.88 469 ARG A C 1
ATOM 3792 O O . ARG A 1 469 ? 10.208 13.162 -34.396 1.00 84.88 469 ARG A O 1
ATOM 3799 N N . GLY A 1 470 ? 11.696 13.178 -32.724 1.00 78.19 470 GLY A N 1
ATOM 3800 C CA . GLY A 1 470 ? 10.791 13.660 -31.668 1.00 78.19 470 GLY A CA 1
ATOM 3801 C C . GLY A 1 470 ? 11.045 15.114 -31.240 1.00 78.19 470 GLY A C 1
ATOM 3802 O O . GLY A 1 470 ? 12.064 15.703 -31.580 1.00 78.19 470 GLY A O 1
ATOM 3803 N N . LYS A 1 471 ? 10.108 15.698 -30.473 1.00 73.94 471 LYS A N 1
ATOM 3804 C CA . LYS A 1 471 ? 10.170 17.098 -29.979 1.00 73.94 471 LYS A CA 1
ATOM 3805 C C . LYS A 1 471 ? 10.580 17.275 -28.504 1.00 73.94 471 LYS A C 1
ATOM 3807 O O . LYS A 1 471 ? 10.674 18.417 -28.059 1.00 73.94 471 LYS A O 1
ATOM 3812 N N . GLY A 1 472 ? 10.743 16.192 -27.740 1.00 76.25 472 GLY A N 1
ATOM 3813 C CA . GLY A 1 472 ? 11.097 16.270 -26.315 1.00 76.25 472 GLY A CA 1
ATOM 3814 C C . GLY A 1 472 ? 12.600 16.390 -26.064 1.00 76.25 472 GLY A C 1
ATOM 3815 O O . GLY A 1 472 ? 13.389 16.536 -26.998 1.00 76.25 472 GLY A O 1
ATOM 3816 N N . LYS A 1 473 ? 12.987 16.321 -24.789 1.00 80.38 473 LYS A N 1
ATOM 3817 C CA . LYS A 1 473 ? 14.384 16.328 -24.344 1.00 80.38 473 LYS A CA 1
ATOM 3818 C C . LYS A 1 473 ? 15.105 15.060 -24.791 1.00 80.38 473 LYS A C 1
ATOM 3820 O O . LYS A 1 473 ? 14.541 13.986 -24.710 1.00 80.38 473 LYS A O 1
ATOM 3825 N N . VAL A 1 474 ? 16.342 15.173 -25.237 1.00 85.12 474 VAL A N 1
ATOM 3826 C CA . VAL A 1 474 ? 17.250 14.108 -25.640 1.00 85.12 474 VAL A CA 1
ATOM 3827 C C . VAL A 1 474 ? 18.507 14.174 -24.778 1.00 85.12 474 VAL A C 1
ATOM 3829 O O . VAL A 1 474 ? 19.387 14.996 -25.006 1.00 85.12 474 VAL A O 1
ATOM 3832 N N . CYS A 1 475 ? 18.617 13.297 -23.792 1.00 87.31 475 CYS A N 1
ATOM 3833 C CA . CYS A 1 475 ? 19.827 13.169 -22.986 1.00 87.31 475 CYS A CA 1
ATOM 3834 C C . CYS A 1 475 ? 20.534 11.866 -23.348 1.00 87.31 475 CYS A C 1
ATOM 3836 O O . CYS A 1 475 ? 19.963 10.789 -23.182 1.00 87.31 475 CYS A O 1
ATOM 3838 N N . ILE A 1 476 ? 21.768 11.963 -23.831 1.00 89.94 476 ILE A N 1
ATOM 3839 C CA . ILE A 1 476 ? 22.633 10.838 -24.168 1.00 89.94 476 ILE A CA 1
ATOM 3840 C C . ILE A 1 476 ? 23.902 10.951 -23.343 1.00 89.94 476 ILE A C 1
ATOM 3842 O O . ILE A 1 476 ? 24.705 11.861 -23.529 1.00 89.94 476 ILE A O 1
ATOM 3846 N N . GLN A 1 477 ? 24.089 10.009 -22.432 1.00 89.75 477 GLN A N 1
ATOM 3847 C CA . GLN A 1 477 ? 25.200 10.040 -21.496 1.00 89.75 477 GLN A CA 1
ATOM 3848 C C . GLN A 1 477 ? 26.049 8.782 -21.628 1.00 89.75 477 GLN A C 1
ATOM 3850 O O . GLN A 1 477 ? 25.535 7.669 -21.769 1.00 89.75 477 GLN A O 1
ATOM 3855 N N . ASN A 1 478 ? 27.368 8.962 -21.571 1.00 90.00 478 ASN A N 1
ATOM 3856 C CA . ASN A 1 478 ? 28.343 7.870 -21.572 1.00 90.00 478 ASN A CA 1
ATOM 3857 C C . ASN A 1 478 ? 28.162 6.882 -22.743 1.00 90.00 478 ASN A C 1
ATOM 3859 O O . ASN A 1 478 ? 28.145 5.662 -22.564 1.00 90.00 478 ASN A O 1
ATOM 3863 N N . CYS A 1 479 ? 28.011 7.429 -23.951 1.00 93.25 479 CYS A N 1
ATOM 3864 C CA . CYS A 1 479 ? 27.972 6.680 -25.209 1.00 93.25 479 CYS A CA 1
ATOM 3865 C C . CYS A 1 479 ? 29.220 7.037 -26.046 1.00 93.25 479 CYS A C 1
ATOM 3867 O O . CYS A 1 479 ? 29.139 7.829 -26.986 1.00 93.25 479 CYS A O 1
ATOM 3869 N N . PRO A 1 480 ? 30.414 6.518 -25.693 1.00 91.44 480 PRO A N 1
ATOM 3870 C CA . PRO A 1 480 ? 31.691 7.020 -26.209 1.00 91.44 480 PRO A CA 1
ATOM 3871 C C . PRO A 1 480 ? 31.939 6.739 -27.697 1.00 91.44 480 PRO A C 1
ATOM 3873 O O . PRO A 1 480 ? 32.842 7.347 -28.272 1.00 91.44 480 PRO A O 1
ATOM 3876 N N . ASN A 1 481 ? 31.181 5.830 -28.320 1.00 94.75 481 ASN A N 1
ATOM 3877 C CA . ASN A 1 481 ? 31.294 5.514 -29.746 1.00 94.75 481 ASN A CA 1
ATOM 3878 C C . ASN A 1 481 ? 30.267 6.222 -30.635 1.00 94.75 481 ASN A C 1
ATOM 3880 O O . ASN A 1 481 ? 30.303 6.007 -31.844 1.00 94.75 481 ASN A O 1
ATOM 3884 N N . LEU A 1 482 ? 29.417 7.089 -30.077 1.00 95.25 482 LEU A N 1
ATOM 3885 C CA . LEU A 1 482 ? 28.440 7.839 -30.861 1.00 95.25 482 LEU A CA 1
ATOM 3886 C C . LEU A 1 482 ? 29.189 8.783 -31.802 1.00 95.25 482 LEU A C 1
ATOM 3888 O O . LEU A 1 482 ? 29.965 9.604 -31.326 1.00 95.25 482 LEU A O 1
ATOM 3892 N N . THR A 1 483 ? 28.991 8.659 -33.115 1.00 94.62 483 THR A N 1
ATOM 3893 C CA . THR A 1 483 ? 29.687 9.461 -34.137 1.00 94.62 483 THR A CA 1
ATOM 3894 C C . THR A 1 483 ? 28.775 10.448 -34.845 1.00 94.62 483 THR A C 1
ATOM 3896 O O . THR A 1 483 ? 29.248 11.525 -35.220 1.00 94.62 483 THR A O 1
ATOM 3899 N N . ALA A 1 484 ? 27.493 10.104 -35.002 1.00 93.75 484 ALA A N 1
ATOM 3900 C CA . ALA A 1 484 ? 26.523 10.919 -35.721 1.00 93.75 484 ALA A CA 1
ATOM 3901 C C . ALA A 1 484 ? 25.149 10.939 -35.037 1.00 93.75 484 ALA A C 1
ATOM 3903 O O . ALA A 1 484 ? 24.657 9.916 -34.553 1.00 93.75 484 ALA A O 1
ATOM 3904 N N . VAL A 1 485 ? 24.508 12.110 -35.046 1.00 92.12 485 VAL A N 1
ATOM 3905 C CA . VAL A 1 485 ? 23.116 12.287 -34.616 1.00 92.12 485 VAL A CA 1
ATOM 3906 C C . VAL A 1 485 ? 22.308 13.041 -35.668 1.00 92.12 485 VAL A C 1
ATOM 3908 O O . VAL A 1 485 ? 22.775 14.017 -36.251 1.00 92.12 485 VAL A O 1
ATOM 3911 N N . THR A 1 486 ? 21.075 12.605 -35.902 1.00 90.31 486 THR A N 1
ATOM 3912 C CA . THR A 1 486 ? 20.135 13.231 -36.836 1.00 90.31 486 THR A CA 1
ATOM 3913 C C . THR A 1 486 ? 18.868 13.648 -36.101 1.00 90.31 486 THR A C 1
ATOM 3915 O O . THR A 1 486 ? 18.281 12.844 -35.380 1.00 90.31 486 THR A O 1
ATOM 3918 N N . PHE A 1 487 ? 18.422 14.885 -36.318 1.00 85.38 487 PHE A N 1
ATOM 3919 C CA . PHE A 1 487 ? 17.171 15.429 -35.792 1.00 85.38 487 PHE A CA 1
ATOM 3920 C C . PHE A 1 487 ? 16.269 15.942 -36.917 1.00 85.38 487 PHE A C 1
ATOM 3922 O O . PHE A 1 487 ? 16.752 16.479 -37.910 1.00 85.38 487 PHE A O 1
ATOM 3929 N N . THR A 1 488 ? 14.946 15.835 -36.762 1.00 79.94 488 THR A N 1
ATOM 3930 C CA . THR A 1 488 ? 14.011 16.316 -37.800 1.00 79.94 488 THR A CA 1
ATOM 3931 C C . THR A 1 488 ? 13.973 17.831 -37.935 1.00 79.94 488 THR A C 1
ATOM 3933 O O . THR A 1 488 ? 13.864 18.338 -39.042 1.00 79.94 488 THR A O 1
ATOM 3936 N N . GLU A 1 489 ? 14.022 18.573 -36.838 1.00 76.44 489 GLU A N 1
ATOM 3937 C CA . GLU A 1 489 ? 13.999 20.038 -36.829 1.00 76.44 489 GLU A CA 1
ATOM 3938 C C . GLU A 1 489 ? 14.931 20.543 -35.729 1.00 76.44 489 GLU A C 1
ATOM 3940 O O . GLU A 1 489 ? 15.466 19.744 -34.967 1.00 76.44 489 GLU A O 1
ATOM 3945 N N . ILE A 1 490 ? 15.125 21.858 -35.638 1.00 68.44 490 ILE A N 1
ATOM 3946 C CA . ILE A 1 490 ? 15.841 22.494 -34.526 1.00 68.44 490 ILE A CA 1
ATOM 3947 C C . ILE A 1 490 ? 14.915 22.478 -33.285 1.00 68.44 490 ILE A C 1
ATOM 3949 O O . ILE A 1 490 ? 13.941 23.238 -33.277 1.00 68.44 490 ILE A O 1
ATOM 3953 N N . PRO A 1 491 ? 15.144 21.652 -32.238 1.00 62.72 491 PRO A N 1
ATOM 3954 C CA . PRO A 1 491 ? 14.314 21.663 -31.035 1.00 62.72 491 PRO A CA 1
ATOM 3955 C C . PRO A 1 491 ? 14.230 23.043 -30.373 1.00 62.72 491 PRO A C 1
ATOM 3957 O O . PRO A 1 491 ? 15.220 23.620 -29.944 1.00 62.72 491 PRO A O 1
ATOM 3960 N N . LYS A 1 492 ? 13.012 23.565 -30.202 1.00 58.41 492 LYS A N 1
ATOM 3961 C CA . LYS A 1 492 ? 12.755 24.922 -29.672 1.00 58.41 492 LYS A CA 1
ATOM 3962 C C . LYS A 1 492 ? 13.238 25.173 -28.227 1.00 58.41 492 LYS A C 1
ATOM 3964 O O . LYS A 1 492 ? 13.057 26.271 -27.719 1.00 58.41 492 LYS A O 1
ATOM 3969 N N . GLN A 1 493 ? 13.794 24.172 -27.538 1.00 59.75 493 GLN A N 1
ATOM 3970 C CA . GLN A 1 493 ? 14.197 24.229 -26.123 1.00 59.75 493 GLN A CA 1
ATOM 3971 C C . GLN A 1 493 ? 15.641 23.742 -25.868 1.00 59.75 493 GLN A C 1
ATOM 3973 O O . GLN A 1 493 ? 15.947 23.342 -24.743 1.00 59.75 493 GLN A O 1
ATOM 3978 N N . PHE A 1 494 ? 16.511 23.798 -26.893 1.00 57.03 494 PHE A N 1
ATOM 3979 C CA . PHE A 1 494 ? 17.825 23.133 -26.997 1.00 57.03 494 PHE A CA 1
ATOM 3980 C C . PHE A 1 494 ? 18.612 22.930 -25.686 1.00 57.03 494 PHE A C 1
ATOM 3982 O O . PHE A 1 494 ? 19.066 21.815 -25.453 1.00 57.03 494 PHE A O 1
ATOM 3989 N N . VAL A 1 495 ? 18.739 23.912 -24.784 1.00 53.00 495 VAL A N 1
ATOM 3990 C CA . VAL A 1 495 ? 19.721 23.798 -23.681 1.00 53.00 495 VAL A CA 1
ATOM 3991 C C . VAL A 1 495 ? 19.234 23.065 -22.426 1.00 53.00 495 VAL A C 1
ATOM 3993 O O . VAL A 1 495 ? 20.022 22.375 -21.795 1.00 53.00 495 VAL A O 1
ATOM 3996 N N . SER A 1 496 ? 17.941 23.079 -22.087 1.00 53.59 496 SER A N 1
ATOM 3997 C CA . SER A 1 496 ? 17.449 22.156 -21.035 1.00 53.59 496 SER A CA 1
ATOM 3998 C C . SER A 1 496 ? 17.088 20.774 -21.586 1.00 53.59 496 SER A C 1
ATOM 4000 O O . SER A 1 496 ? 16.568 19.929 -20.848 1.00 53.59 496 SER A O 1
ATOM 4002 N N . SER A 1 497 ? 17.283 20.595 -22.898 1.00 59.97 497 SER A N 1
ATOM 4003 C CA . SER A 1 497 ? 16.712 19.502 -23.663 1.00 59.97 497 SER A CA 1
ATOM 4004 C C . SER A 1 497 ? 17.731 18.634 -24.379 1.00 59.97 497 SER A C 1
ATOM 4006 O O . SER A 1 497 ? 17.331 17.545 -24.717 1.00 59.97 497 SER A O 1
ATOM 4008 N N . ILE A 1 498 ? 18.979 19.043 -24.635 1.00 71.31 498 ILE A N 1
ATOM 4009 C CA . ILE A 1 498 ? 19.967 18.175 -25.300 1.00 71.31 498 ILE A CA 1
ATOM 4010 C C . ILE A 1 498 ? 21.262 18.102 -24.496 1.00 71.31 498 ILE A C 1
ATOM 4012 O O . ILE A 1 498 ? 21.887 19.124 -24.232 1.00 71.31 498 ILE A O 1
ATOM 4016 N N . ASP A 1 499 ? 21.655 16.884 -24.132 1.00 77.06 499 ASP A N 1
ATOM 4017 C CA . ASP A 1 499 ? 22.863 16.576 -23.364 1.00 77.06 499 ASP A CA 1
ATOM 4018 C C . ASP A 1 499 ? 23.603 15.412 -24.040 1.00 77.06 499 ASP A C 1
ATOM 4020 O O . ASP A 1 499 ? 22.985 14.386 -24.313 1.00 77.06 499 ASP A O 1
ATOM 4024 N N . PHE A 1 500 ? 24.899 15.581 -24.324 1.00 84.19 500 PHE A N 1
ATOM 4025 C CA . PHE A 1 500 ? 25.778 14.563 -24.920 1.00 84.19 500 PHE A CA 1
ATOM 4026 C C . PHE A 1 500 ? 26.982 14.236 -24.023 1.00 84.19 500 PHE A C 1
ATOM 4028 O O . PHE A 1 500 ? 28.049 13.858 -24.516 1.00 84.19 500 PHE A O 1
ATOM 4035 N N . SER A 1 501 ? 26.840 14.397 -22.707 1.00 80.38 501 SER A N 1
ATOM 4036 C CA . SER A 1 501 ? 27.926 14.187 -21.747 1.00 80.38 501 SER A CA 1
ATOM 4037 C C . SER A 1 501 ? 28.666 12.863 -21.991 1.00 80.38 501 SER A C 1
ATOM 4039 O O . SER A 1 501 ? 28.069 11.786 -22.090 1.00 80.38 501 SER A O 1
ATOM 4041 N N . TYR A 1 502 ? 29.995 12.941 -22.087 1.00 81.25 502 TYR A N 1
ATOM 4042 C CA . TYR A 1 502 ? 30.897 11.811 -22.352 1.00 81.25 502 TYR A CA 1
ATOM 4043 C C . TYR A 1 502 ? 30.744 11.115 -23.727 1.00 81.25 502 TYR A C 1
ATOM 4045 O O . TYR A 1 502 ? 31.304 10.035 -23.927 1.00 81.25 502 TYR A O 1
ATOM 4053 N N . CYS A 1 503 ? 30.085 11.726 -24.717 1.00 86.06 503 CYS A N 1
ATOM 4054 C CA . CYS A 1 503 ? 30.004 11.216 -26.099 1.00 86.06 503 CYS A CA 1
ATOM 4055 C C . CYS A 1 503 ? 31.207 11.653 -26.962 1.00 86.06 503 CYS A C 1
ATOM 4057 O O . CYS A 1 503 ? 31.062 12.305 -27.990 1.00 86.06 503 CYS A O 1
ATOM 4059 N N . LYS A 1 504 ? 32.430 11.297 -26.550 1.00 81.44 504 LYS A N 1
ATOM 4060 C CA . LYS A 1 504 ? 33.693 11.887 -27.054 1.00 81.44 504 LYS A CA 1
ATOM 4061 C C . LYS A 1 504 ? 33.951 11.778 -28.567 1.00 81.44 504 LYS A C 1
ATOM 4063 O O . LYS A 1 504 ? 34.783 12.521 -29.083 1.00 81.44 504 LYS A O 1
ATOM 4068 N N . LYS A 1 505 ? 33.313 10.839 -29.273 1.00 90.31 505 LYS A N 1
ATOM 4069 C CA . LYS A 1 505 ? 33.504 10.626 -30.720 1.00 90.31 505 LYS A CA 1
ATOM 4070 C C . LYS A 1 505 ? 32.449 11.306 -31.596 1.00 90.31 505 LYS A C 1
ATOM 4072 O O . LYS A 1 505 ? 32.573 11.205 -32.818 1.00 90.31 505 LYS A O 1
ATOM 4077 N N . LEU A 1 506 ? 31.464 12.001 -31.018 1.00 89.25 506 LEU A N 1
ATOM 4078 C CA . LEU A 1 506 ? 30.405 12.635 -31.799 1.00 89.25 506 LEU A CA 1
ATOM 4079 C C . LEU A 1 506 ? 31.003 13.818 -32.571 1.00 89.25 506 LEU A C 1
ATOM 4081 O O . LEU A 1 506 ? 31.607 14.721 -31.994 1.00 89.25 506 LEU A O 1
ATOM 4085 N N . LYS A 1 507 ? 30.895 13.747 -33.901 1.00 88.12 507 LYS A N 1
ATOM 4086 C CA . LYS A 1 507 ? 31.475 14.712 -34.851 1.00 88.12 507 LYS A CA 1
ATOM 4087 C C . LYS A 1 507 ? 30.462 15.236 -35.854 1.00 88.12 507 LYS A C 1
ATOM 4089 O O . LYS A 1 507 ? 30.705 16.261 -36.480 1.00 88.12 507 LYS A O 1
ATOM 4094 N N . GLU A 1 508 ? 29.342 14.541 -36.014 1.00 89.50 508 GLU A N 1
ATOM 4095 C CA . GLU A 1 508 ? 28.330 14.902 -36.987 1.00 89.50 508 GLU A CA 1
ATOM 4096 C C . GLU A 1 508 ? 26.962 15.107 -36.337 1.00 89.50 508 GLU A C 1
ATOM 4098 O O . GLU A 1 508 ? 26.435 14.239 -35.645 1.00 89.50 508 GLU A O 1
ATOM 4103 N N . MET A 1 509 ? 26.363 16.263 -36.620 1.00 88.38 509 MET A N 1
ATOM 4104 C CA . MET A 1 509 ? 24.955 16.533 -36.368 1.00 88.38 509 MET A CA 1
ATOM 4105 C C . MET A 1 509 ? 24.267 16.918 -37.682 1.00 88.38 509 MET A C 1
ATOM 4107 O O . MET A 1 509 ? 24.763 17.762 -38.438 1.00 88.38 509 MET A O 1
ATOM 4111 N N . VAL A 1 510 ? 23.122 16.294 -37.955 1.00 87.62 510 VAL A N 1
ATOM 4112 C CA . VAL A 1 510 ? 22.273 16.560 -39.124 1.00 87.62 510 VAL A CA 1
ATOM 4113 C C . VAL A 1 510 ? 20.902 17.029 -38.650 1.00 87.62 510 VAL A C 1
ATOM 4115 O O . VAL A 1 510 ? 20.288 16.396 -37.797 1.00 87.62 510 VAL A O 1
ATOM 4118 N N . ILE A 1 511 ? 20.406 18.132 -39.215 1.00 85.56 511 ILE A N 1
ATOM 4119 C CA . ILE A 1 511 ? 19.040 18.622 -38.989 1.00 85.56 511 ILE A CA 1
ATOM 4120 C C . ILE A 1 511 ? 18.285 18.554 -40.319 1.00 85.56 511 ILE A C 1
ATOM 4122 O O . ILE A 1 511 ? 18.612 19.291 -41.246 1.00 85.56 511 ILE A O 1
ATOM 4126 N N . GLU A 1 512 ? 17.288 17.676 -40.428 1.00 84.31 512 GLU A N 1
ATOM 4127 C CA . GLU A 1 512 ? 16.595 17.387 -41.695 1.00 84.31 512 GLU A CA 1
ATOM 4128 C C . GLU A 1 512 ? 15.817 18.602 -42.229 1.00 84.31 512 GLU A C 1
ATOM 4130 O O . GLU A 1 512 ? 15.873 18.916 -43.416 1.00 84.31 512 GLU A O 1
ATOM 4135 N N . LYS A 1 513 ? 15.093 19.311 -41.354 1.00 79.50 513 LYS A N 1
ATOM 4136 C CA . LYS A 1 513 ? 14.317 20.518 -41.677 1.00 79.50 513 LYS A CA 1
ATOM 4137 C C . LYS A 1 513 ? 14.987 21.747 -41.081 1.00 79.50 513 LYS A C 1
ATOM 4139 O O . LYS A 1 513 ? 14.546 22.286 -40.063 1.00 79.50 513 LYS A O 1
ATOM 4144 N N . MET A 1 514 ? 16.060 22.196 -41.723 1.00 71.62 514 MET A N 1
ATOM 4145 C CA . MET A 1 514 ? 16.654 23.494 -41.405 1.00 71.62 514 MET A CA 1
ATOM 4146 C C . MET A 1 514 ? 15.647 24.636 -41.674 1.00 71.62 514 MET A C 1
ATOM 4148 O O . MET A 1 514 ? 14.915 24.582 -42.666 1.00 71.62 514 MET A O 1
ATOM 4152 N N . PRO A 1 515 ? 15.586 25.687 -40.831 1.00 63.06 515 PRO A N 1
ATOM 4153 C CA . PRO A 1 515 ? 14.786 26.878 -41.113 1.00 63.06 515 PRO A CA 1
ATOM 4154 C C . PRO A 1 515 ? 15.238 27.548 -42.416 1.00 63.06 515 PRO A C 1
ATOM 4156 O O . PRO A 1 515 ? 16.417 27.480 -42.775 1.00 63.06 515 PRO A O 1
ATOM 4159 N N . GLN A 1 516 ? 14.334 28.265 -43.093 1.00 57.34 516 GLN A N 1
ATOM 4160 C CA . GLN A 1 516 ? 14.706 29.089 -44.249 1.00 57.34 516 GLN A CA 1
ATOM 4161 C C . GLN A 1 516 ? 15.876 30.023 -43.877 1.00 57.34 516 GLN A C 1
ATOM 4163 O O . GLN A 1 516 ? 15.823 30.729 -42.869 1.00 57.34 516 GLN A O 1
ATOM 4168 N N . ASN A 1 517 ? 16.934 29.996 -44.694 1.00 61.28 517 ASN A N 1
ATOM 4169 C CA . ASN A 1 517 ? 18.211 30.716 -44.548 1.00 61.28 517 ASN A CA 1
ATOM 4170 C C . ASN A 1 517 ? 19.226 30.165 -43.522 1.00 61.28 517 ASN A C 1
ATOM 4172 O O . ASN A 1 517 ? 20.277 30.784 -43.351 1.00 61.28 517 ASN A O 1
ATOM 4176 N N . GLY A 1 518 ? 18.967 29.028 -42.859 1.00 63.97 518 GLY A N 1
ATOM 4177 C CA . GLY A 1 518 ? 19.969 28.342 -42.021 1.00 63.97 518 GLY A CA 1
ATOM 4178 C C . GLY A 1 518 ? 20.461 29.147 -40.809 1.00 63.97 518 GLY A C 1
ATOM 4179 O O . GLY A 1 518 ? 21.608 28.991 -40.391 1.00 63.97 518 GLY A O 1
ATOM 4180 N N . VAL A 1 519 ? 19.626 30.049 -40.275 1.00 70.31 519 VAL A N 1
ATOM 4181 C CA . VAL A 1 519 ? 19.981 30.934 -39.154 1.00 70.31 519 VAL A CA 1
ATOM 4182 C C . VAL A 1 519 ? 19.508 30.350 -37.819 1.00 70.31 519 VAL A C 1
ATOM 4184 O O . VAL A 1 519 ? 18.307 30.183 -37.605 1.00 70.31 519 VAL A O 1
ATOM 4187 N N . PHE A 1 520 ? 20.441 30.116 -36.898 1.00 71.38 520 PHE A N 1
ATOM 4188 C CA . PHE A 1 520 ? 20.202 29.719 -35.512 1.00 71.38 520 PHE A CA 1
ATOM 4189 C C . PHE A 1 520 ? 20.114 30.962 -34.611 1.00 71.38 520 PHE A C 1
ATOM 4191 O O . PHE A 1 520 ? 21.009 31.808 -34.644 1.00 71.38 520 PHE A O 1
ATOM 4198 N N . LYS A 1 521 ? 19.037 31.085 -33.820 1.00 68.31 521 LYS A N 1
ATOM 4199 C CA . LYS A 1 521 ? 18.753 32.262 -32.964 1.00 68.31 521 LYS A CA 1
ATOM 4200 C C . LYS A 1 521 ? 18.436 31.931 -31.498 1.00 68.31 521 LYS A C 1
ATOM 4202 O O . LYS A 1 521 ? 18.016 32.808 -30.754 1.00 68.31 521 LYS A O 1
ATOM 4207 N N . GLU A 1 522 ? 18.581 30.669 -31.106 1.00 71.19 522 GLU A N 1
ATOM 4208 C CA . GLU A 1 522 ? 18.140 30.161 -29.799 1.00 71.19 522 GLU A CA 1
ATOM 4209 C C . GLU A 1 522 ? 19.320 29.976 -28.827 1.00 71.19 522 GLU A C 1
ATOM 4211 O O . GLU A 1 522 ? 20.414 30.497 -29.050 1.00 71.19 522 GLU A O 1
ATOM 4216 N N . ARG A 1 523 ? 19.113 29.254 -27.718 1.00 74.75 523 ARG A N 1
ATOM 4217 C CA . ARG A 1 523 ? 20.180 28.879 -26.772 1.00 74.75 523 ARG A CA 1
ATOM 4218 C C . ARG A 1 523 ? 20.992 27.688 -27.318 1.00 74.75 523 ARG A C 1
ATOM 4220 O O . ARG A 1 523 ? 20.400 26.763 -27.871 1.00 74.75 523 ARG A O 1
ATOM 4227 N N . VAL A 1 524 ? 22.317 27.683 -27.147 1.00 75.25 524 VAL A N 1
ATOM 4228 C CA . VAL A 1 524 ? 23.233 26.617 -27.607 1.00 75.25 524 VAL A CA 1
ATOM 4229 C C . VAL A 1 524 ? 24.319 26.320 -26.561 1.00 75.25 524 VAL A C 1
ATOM 4231 O O . VAL A 1 524 ? 24.774 27.228 -25.862 1.00 75.25 524 VAL A O 1
ATOM 4234 N N . SER A 1 525 ? 24.748 25.059 -26.454 1.00 76.56 525 SER A N 1
ATOM 4235 C CA . SER A 1 525 ? 25.963 24.676 -25.716 1.00 76.56 525 SER A CA 1
ATOM 4236 C C . SER A 1 525 ? 27.201 24.753 -26.616 1.00 76.56 525 SER A C 1
ATOM 4238 O O . SER A 1 525 ? 27.079 24.727 -27.843 1.00 76.56 525 SER A O 1
ATOM 4240 N N . SER A 1 526 ? 28.402 24.809 -26.030 1.00 75.06 526 SER A N 1
ATOM 4241 C CA . SER A 1 526 ? 29.664 24.816 -26.792 1.00 75.06 526 SER A CA 1
ATOM 4242 C C . SER A 1 526 ? 29.779 23.634 -27.747 1.00 75.06 526 SER A C 1
ATOM 4244 O O . SER A 1 526 ? 30.163 23.788 -28.901 1.00 75.06 526 SER A O 1
ATOM 4246 N N . TYR A 1 527 ? 29.379 22.460 -27.275 1.00 76.62 527 TYR A N 1
ATOM 4247 C CA . TYR A 1 527 ? 29.511 21.220 -28.017 1.00 76.62 527 TYR A CA 1
ATOM 4248 C C . TYR A 1 527 ? 28.566 21.149 -29.218 1.00 76.62 527 TYR A C 1
ATOM 4250 O O . TYR A 1 527 ? 28.976 20.807 -30.323 1.00 76.62 527 TYR A O 1
ATOM 4258 N N . VAL A 1 528 ? 27.307 21.559 -29.035 1.00 78.00 528 VAL A N 1
ATOM 4259 C CA . VAL A 1 528 ? 26.338 21.634 -30.139 1.00 78.00 528 VAL A CA 1
ATOM 4260 C C . VAL A 1 528 ? 26.731 22.723 -31.139 1.00 78.00 528 VAL A C 1
ATOM 4262 O O . VAL A 1 528 ? 26.570 22.528 -32.343 1.00 78.00 528 VAL A O 1
ATOM 4265 N N . PHE A 1 529 ? 27.274 23.848 -30.664 1.00 78.81 529 PHE A N 1
ATOM 4266 C CA . PHE A 1 529 ? 27.802 24.894 -31.538 1.00 78.81 529 PHE A CA 1
ATOM 4267 C C . PHE A 1 529 ? 28.908 24.345 -32.447 1.00 78.81 529 PHE A C 1
ATOM 4269 O O . PHE A 1 529 ? 28.832 24.510 -33.663 1.00 78.81 529 PHE A O 1
ATOM 4276 N N . ASP A 1 530 ? 29.895 23.642 -31.884 1.00 79.81 530 ASP A N 1
ATOM 4277 C CA . ASP A 1 530 ? 31.012 23.084 -32.652 1.00 79.81 530 ASP A CA 1
ATOM 4278 C C . ASP A 1 530 ? 30.570 22.095 -33.735 1.00 79.81 530 ASP A C 1
ATOM 4280 O O . ASP A 1 530 ? 31.170 22.066 -34.80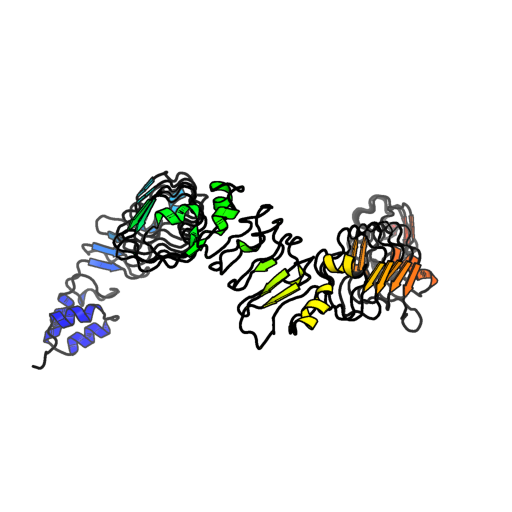8 1.00 79.81 530 ASP A O 1
ATOM 4284 N N . LEU A 1 531 ? 29.498 21.337 -33.494 1.00 82.56 531 LEU A N 1
ATOM 4285 C CA . LEU A 1 531 ? 28.932 20.393 -34.463 1.00 82.56 531 LEU A CA 1
ATOM 4286 C C . LEU A 1 531 ? 28.168 21.072 -35.614 1.00 82.56 531 LEU A C 1
ATOM 4288 O O . LEU A 1 531 ? 27.956 20.457 -36.660 1.00 82.56 531 LEU A O 1
ATOM 4292 N N . LEU A 1 532 ? 27.719 22.317 -35.427 1.00 81.88 532 LEU A N 1
ATOM 4293 C CA . LEU A 1 532 ? 26.822 23.013 -36.356 1.00 81.88 532 LEU A CA 1
ATOM 4294 C C . LEU A 1 532 ? 27.433 24.264 -37.008 1.00 81.88 532 LEU A C 1
ATOM 4296 O O . LEU A 1 532 ? 26.869 24.744 -37.994 1.00 81.88 532 LEU A O 1
ATOM 4300 N N . LYS A 1 533 ? 28.560 24.783 -36.501 1.00 80.31 533 LYS A N 1
ATOM 4301 C CA . LYS A 1 533 ? 29.195 26.042 -36.944 1.00 80.31 533 LYS A CA 1
ATOM 4302 C C . LYS A 1 533 ? 29.479 26.131 -38.443 1.00 80.31 533 LYS A C 1
ATOM 4304 O O . LYS A 1 533 ? 29.294 27.193 -39.024 1.00 80.31 533 LYS A O 1
ATOM 4309 N N . ASP A 1 534 ? 29.833 25.017 -39.079 1.00 81.75 534 ASP A N 1
ATOM 4310 C CA . ASP A 1 534 ? 30.141 24.991 -40.515 1.00 81.75 534 ASP A CA 1
ATOM 4311 C C . ASP A 1 534 ? 28.881 24.877 -41.392 1.00 81.75 534 ASP A C 1
ATOM 4313 O O . ASP A 1 534 ? 28.913 25.160 -42.588 1.00 81.75 534 ASP A O 1
ATOM 4317 N N . LYS A 1 535 ? 27.750 24.462 -40.802 1.00 77.88 535 LYS A N 1
ATOM 4318 C CA . LYS A 1 535 ? 26.484 24.188 -41.505 1.00 77.88 535 LYS A CA 1
ATOM 4319 C C . LYS A 1 535 ? 25.401 25.246 -41.245 1.00 77.88 535 LYS A C 1
ATOM 4321 O O . LYS A 1 535 ? 24.375 25.229 -41.921 1.00 77.88 535 LYS A O 1
ATOM 4326 N N . SER A 1 536 ? 25.587 26.136 -40.265 1.00 77.81 536 SER A N 1
ATOM 4327 C CA . SER A 1 536 ? 24.563 27.084 -39.792 1.00 77.81 536 SER A CA 1
ATOM 4328 C C . SER A 1 536 ? 25.144 28.464 -39.477 1.00 77.81 536 SER A C 1
ATOM 4330 O O . SER A 1 536 ? 26.267 28.583 -39.000 1.00 77.81 536 SER A O 1
ATOM 4332 N N . LYS A 1 537 ? 24.354 29.525 -39.681 1.00 78.69 537 LYS A N 1
ATOM 4333 C CA . LYS A 1 537 ? 24.703 30.893 -39.256 1.00 78.69 537 LYS A CA 1
ATOM 4334 C C . LYS A 1 537 ? 24.135 31.173 -37.866 1.00 78.69 537 LYS A C 1
ATOM 4336 O O . LYS A 1 537 ? 22.935 31.025 -37.668 1.00 78.69 537 LYS A O 1
ATOM 4341 N N . PHE A 1 538 ? 24.952 31.641 -36.928 1.00 76.50 538 PHE A N 1
ATOM 4342 C CA . PHE A 1 538 ? 24.529 31.942 -35.554 1.00 76.50 538 PHE A CA 1
ATOM 4343 C C . PHE A 1 538 ? 24.294 33.447 -35.392 1.00 76.50 538 PHE A C 1
ATOM 4345 O O . PHE A 1 538 ? 25.187 34.249 -35.654 1.00 76.50 538 PHE A O 1
ATOM 4352 N N . VAL A 1 539 ? 23.076 33.844 -35.008 1.00 75.25 539 VAL A N 1
ATOM 4353 C CA . VAL A 1 539 ? 22.683 35.256 -34.863 1.00 75.25 539 VAL A CA 1
ATOM 4354 C C . VAL A 1 539 ? 21.817 35.431 -33.618 1.00 75.25 539 VAL A C 1
ATOM 4356 O O . VAL A 1 539 ? 20.728 34.874 -33.561 1.00 75.25 539 VAL A O 1
ATOM 4359 N N . ASN A 1 540 ? 22.226 36.276 -32.665 1.00 72.06 540 ASN A N 1
ATOM 4360 C CA . ASN A 1 540 ? 21.489 36.514 -31.411 1.00 72.06 540 ASN A CA 1
ATOM 4361 C C . ASN A 1 540 ? 21.382 35.273 -30.511 1.00 72.06 540 ASN A C 1
ATOM 4363 O O . ASN A 1 540 ? 20.356 35.051 -29.876 1.00 72.06 540 ASN A O 1
ATOM 4367 N N . VAL A 1 541 ? 22.451 34.482 -30.443 1.00 77.00 541 VAL A N 1
ATOM 4368 C CA . VAL A 1 541 ? 22.465 33.187 -29.750 1.00 77.00 541 VAL A CA 1
ATOM 4369 C C . VAL A 1 541 ? 22.855 33.345 -28.281 1.00 77.00 541 VAL A C 1
ATOM 4371 O O . VAL A 1 541 ? 23.663 34.206 -27.917 1.00 77.00 541 VAL A O 1
ATOM 4374 N N . VAL A 1 542 ? 22.271 32.505 -27.428 1.00 77.81 542 VAL A N 1
ATOM 4375 C CA . VAL A 1 542 ? 22.537 32.461 -25.983 1.00 77.81 542 VAL A CA 1
ATOM 4376 C C . VAL A 1 542 ? 23.439 31.266 -25.657 1.00 77.81 542 VAL A C 1
ATOM 4378 O O . VAL A 1 542 ? 23.126 30.149 -26.058 1.00 77.81 542 VAL A O 1
ATOM 4381 N N . PHE A 1 543 ? 24.542 31.480 -24.938 1.00 77.44 543 PHE A N 1
ATOM 4382 C CA . PHE A 1 543 ? 25.613 30.488 -24.781 1.00 77.44 543 PHE A CA 1
ATOM 4383 C C . PHE A 1 543 ? 25.671 29.853 -23.394 1.00 77.44 543 PHE A C 1
ATOM 4385 O O . PHE A 1 543 ? 26.143 30.465 -22.440 1.00 77.44 543 PHE A O 1
ATOM 4392 N N . ASP A 1 544 ? 25.174 28.631 -23.268 1.00 65.19 544 ASP A N 1
ATOM 4393 C CA . ASP A 1 544 ? 24.447 28.267 -22.051 1.00 65.19 544 ASP A CA 1
ATOM 4394 C C . ASP A 1 544 ? 24.965 26.997 -21.348 1.00 65.19 544 ASP A C 1
ATOM 4396 O O . ASP A 1 544 ? 24.427 26.593 -20.324 1.00 65.19 544 ASP A O 1
ATOM 4400 N N . ASN A 1 545 ? 26.049 26.400 -21.856 1.00 68.00 545 ASN A N 1
ATOM 4401 C CA . ASN A 1 545 ? 26.886 25.437 -21.134 1.00 68.00 545 ASN A CA 1
ATOM 4402 C C . ASN A 1 545 ? 28.204 25.214 -21.897 1.00 68.00 545 ASN A C 1
ATOM 4404 O O . ASN A 1 545 ? 28.184 25.121 -23.129 1.00 68.00 545 ASN A O 1
ATOM 4408 N N . VAL A 1 546 ? 29.325 25.104 -21.185 1.00 67.69 546 VAL A N 1
ATOM 4409 C CA . VAL A 1 546 ? 30.628 24.739 -21.761 1.00 67.69 546 VAL A CA 1
ATOM 4410 C C . VAL A 1 546 ? 31.003 23.352 -21.263 1.00 67.69 546 VAL A C 1
ATOM 4412 O O . VAL A 1 546 ? 31.135 23.160 -20.053 1.00 67.69 546 VAL A O 1
ATOM 4415 N N . ASP A 1 547 ? 31.162 22.402 -22.187 1.00 61.78 547 ASP A N 1
ATOM 4416 C CA . ASP A 1 547 ? 31.553 21.020 -21.874 1.00 61.78 547 ASP A CA 1
ATOM 4417 C C . ASP A 1 547 ? 32.930 20.962 -21.191 1.00 61.78 547 ASP A C 1
ATOM 4419 O O . ASP A 1 547 ? 33.727 21.886 -21.321 1.00 61.78 547 ASP A O 1
ATOM 4423 N N . GLU A 1 548 ? 33.167 19.868 -20.455 1.00 58.31 548 GLU A N 1
ATOM 4424 C CA . GLU A 1 548 ? 34.185 19.524 -19.430 1.00 58.31 548 GLU A CA 1
ATOM 4425 C C . GLU A 1 548 ? 35.665 19.942 -19.594 1.00 58.31 548 GLU A C 1
ATOM 4427 O O . GLU A 1 548 ? 36.516 19.538 -18.804 1.00 58.31 548 GLU A O 1
ATOM 4432 N N . ASN A 1 549 ? 36.015 20.787 -20.544 1.00 57.75 549 ASN A N 1
ATOM 4433 C CA . ASN A 1 549 ? 37.354 21.306 -20.717 1.00 57.75 549 ASN A CA 1
ATOM 4434 C C . ASN A 1 549 ? 37.572 22.510 -19.790 1.00 57.75 549 ASN A C 1
ATOM 4436 O O . ASN A 1 549 ? 37.340 23.659 -20.162 1.00 57.75 549 ASN A O 1
ATOM 4440 N N . ASP A 1 550 ? 38.045 22.244 -18.570 1.00 65.81 550 ASP A N 1
ATOM 4441 C CA . ASP A 1 550 ? 38.670 23.248 -17.698 1.00 65.81 550 ASP A CA 1
ATOM 4442 C C . ASP A 1 550 ? 40.026 23.652 -18.313 1.00 65.81 550 ASP A C 1
ATOM 4444 O O . ASP A 1 550 ? 41.096 23.228 -17.872 1.00 65.81 550 ASP A O 1
ATOM 4448 N N . VAL A 1 551 ? 39.959 24.372 -19.438 1.00 80.69 551 VAL A N 1
ATOM 4449 C CA . VAL A 1 551 ? 41.104 24.804 -20.248 1.00 80.69 551 VAL A CA 1
ATOM 4450 C C . VAL A 1 551 ? 41.619 26.163 -19.795 1.00 80.69 551 VAL A C 1
ATOM 4452 O O . VAL A 1 551 ? 40.825 27.014 -19.397 1.00 80.69 551 VAL A O 1
ATOM 4455 N N . PRO A 1 552 ? 42.930 26.427 -19.933 1.00 85.75 552 PRO A N 1
ATOM 4456 C CA . PRO A 1 552 ? 43.505 27.716 -19.566 1.00 85.75 552 PRO A CA 1
ATOM 4457 C C . PRO A 1 552 ? 43.025 28.867 -20.452 1.00 85.75 552 PRO A C 1
ATOM 4459 O O . PRO A 1 552 ? 42.896 29.987 -19.968 1.00 85.75 552 PRO A O 1
ATOM 4462 N N . VAL A 1 553 ? 42.724 28.624 -21.729 1.00 87.69 553 VAL A N 1
ATOM 4463 C CA . VAL A 1 553 ? 42.259 29.665 -22.654 1.00 87.69 553 VAL A CA 1
ATOM 4464 C C . VAL A 1 553 ? 40.971 29.216 -23.326 1.00 87.69 553 VAL A C 1
ATOM 4466 O O . VAL A 1 553 ? 40.943 28.152 -23.941 1.00 87.69 553 VAL A O 1
ATOM 4469 N N . TYR A 1 554 ? 39.925 30.039 -23.242 1.00 87.50 554 TYR A N 1
ATOM 4470 C CA . TYR A 1 554 ? 38.641 29.779 -23.886 1.00 87.50 554 TYR A CA 1
ATOM 4471 C C . TYR A 1 554 ? 38.268 30.886 -24.872 1.00 87.50 554 TYR A C 1
ATOM 4473 O O . TYR A 1 554 ? 38.310 32.069 -24.538 1.00 87.50 554 TYR A O 1
ATOM 4481 N N . MET A 1 555 ? 37.876 30.504 -26.085 1.00 87.44 555 MET A N 1
ATOM 4482 C CA . MET A 1 555 ? 37.394 31.428 -27.112 1.00 87.44 555 MET A CA 1
ATOM 4483 C C . MET A 1 555 ? 35.881 31.268 -27.229 1.00 87.44 555 MET A C 1
ATOM 4485 O O . MET A 1 555 ? 35.401 30.225 -27.666 1.00 87.44 555 MET A O 1
ATOM 4489 N N . VAL A 1 556 ? 35.130 32.283 -26.801 1.00 85.25 556 VAL A N 1
ATOM 4490 C CA . VAL A 1 556 ? 33.673 32.296 -26.947 1.00 85.25 556 VAL A CA 1
ATOM 4491 C C . VAL A 1 556 ? 33.351 32.513 -28.432 1.00 85.25 556 VAL A C 1
ATOM 4493 O O . VAL A 1 556 ? 33.866 33.471 -29.012 1.00 85.25 556 VAL A O 1
ATOM 4496 N N . PRO A 1 557 ? 32.534 31.654 -29.064 1.00 83.25 557 PRO A N 1
ATOM 4497 C CA . PRO A 1 557 ? 32.326 31.731 -30.506 1.00 83.25 557 PRO A CA 1
ATOM 4498 C C . PRO A 1 557 ? 31.629 33.009 -30.993 1.00 83.25 557 PRO A C 1
ATOM 4500 O O . PRO A 1 557 ? 30.798 33.589 -30.290 1.00 83.25 557 PRO A O 1
ATOM 4503 N N . ASP A 1 558 ? 31.912 33.411 -32.236 1.00 80.94 558 ASP A N 1
ATOM 4504 C CA . ASP A 1 558 ? 31.213 34.515 -32.904 1.00 80.94 558 ASP A CA 1
ATOM 4505 C C . ASP A 1 558 ? 29.723 34.198 -33.130 1.00 80.94 558 ASP A C 1
ATOM 4507 O O . ASP A 1 558 ? 29.331 33.059 -33.385 1.00 80.94 558 ASP A O 1
ATOM 4511 N N . GLY A 1 559 ? 28.867 35.221 -33.027 1.00 78.62 559 GLY A N 1
ATOM 4512 C CA . GLY A 1 559 ? 27.406 35.084 -33.117 1.00 78.62 559 GLY A CA 1
ATOM 4513 C C . GLY A 1 559 ? 26.707 34.861 -31.769 1.00 78.62 559 GLY A C 1
ATOM 4514 O O . GLY A 1 559 ? 25.473 34.896 -31.704 1.00 78.62 559 GLY A O 1
ATOM 4515 N N . ILE A 1 560 ? 27.476 34.687 -30.686 1.00 85.00 560 ILE A N 1
ATOM 4516 C CA . ILE A 1 560 ? 26.972 34.692 -29.309 1.00 85.00 560 ILE A CA 1
ATOM 4517 C C . ILE A 1 560 ? 26.711 36.130 -28.850 1.00 85.00 560 ILE A C 1
ATOM 4519 O O . ILE A 1 560 ? 27.561 37.012 -28.987 1.00 85.00 560 ILE A O 1
ATOM 4523 N N . ASN A 1 561 ? 25.532 36.359 -28.269 1.00 87.81 561 ASN A N 1
ATOM 4524 C CA . ASN A 1 561 ? 25.089 37.667 -27.787 1.00 87.81 561 ASN A CA 1
ATOM 4525 C C . ASN A 1 561 ? 24.869 37.708 -26.273 1.00 87.81 561 ASN A C 1
ATOM 4527 O O . ASN A 1 561 ? 24.989 38.783 -25.686 1.00 87.81 561 ASN A O 1
ATOM 4531 N N . ILE A 1 562 ? 24.552 36.577 -25.643 1.00 86.88 562 ILE A N 1
ATOM 4532 C CA . ILE A 1 562 ? 24.287 36.503 -24.202 1.00 86.88 562 ILE A CA 1
ATOM 4533 C C . ILE A 1 562 ? 25.059 35.329 -23.602 1.00 86.88 562 ILE A C 1
ATOM 4535 O O . ILE A 1 562 ? 24.927 34.208 -24.090 1.00 86.88 562 ILE A O 1
ATOM 4539 N N . ILE A 1 563 ? 25.814 35.582 -22.530 1.00 88.06 563 ILE A N 1
ATOM 4540 C CA . ILE A 1 563 ? 26.393 34.553 -21.654 1.00 88.06 563 ILE A CA 1
ATOM 4541 C C . ILE A 1 563 ? 25.538 34.489 -20.380 1.00 88.06 563 ILE A C 1
ATOM 4543 O O . ILE A 1 563 ? 25.584 35.436 -19.591 1.00 88.06 563 ILE A O 1
ATOM 4547 N N . PRO A 1 564 ? 24.733 33.434 -20.180 1.00 85.12 564 PRO A N 1
ATOM 4548 C CA . PRO A 1 564 ? 23.812 33.329 -19.058 1.00 85.12 564 PRO A CA 1
ATOM 4549 C C . PRO A 1 564 ? 24.453 33.095 -17.699 1.00 85.12 564 PRO A C 1
ATOM 4551 O O . PRO A 1 564 ? 25.660 32.892 -17.538 1.00 85.12 564 PRO A O 1
ATOM 4554 N N . LYS A 1 565 ? 23.586 33.119 -16.686 1.00 85.94 565 LYS A N 1
ATOM 4555 C CA . LYS A 1 565 ? 23.958 32.842 -15.305 1.00 85.94 565 LYS A CA 1
ATOM 4556 C C . LYS A 1 565 ? 24.632 31.474 -15.191 1.00 85.94 565 LYS A C 1
ATOM 4558 O O . LYS A 1 565 ? 24.017 30.444 -15.440 1.00 85.94 565 LYS A O 1
ATOM 4563 N N . GLY A 1 566 ? 25.866 31.489 -14.698 1.00 80.75 566 GLY A N 1
ATOM 4564 C CA . GLY A 1 566 ? 26.614 30.298 -14.311 1.00 80.75 566 GLY A CA 1
ATOM 4565 C C . GLY A 1 566 ? 27.310 29.525 -15.437 1.00 80.75 566 GLY A C 1
ATOM 4566 O O . GLY A 1 566 ? 27.890 28.487 -15.136 1.00 80.75 566 GLY A O 1
ATOM 4567 N N . THR A 1 567 ? 27.315 30.008 -16.688 1.00 84.50 567 THR A N 1
ATOM 4568 C CA . THR A 1 567 ? 27.903 29.292 -17.847 1.00 84.50 567 THR A CA 1
ATOM 4569 C C . THR A 1 567 ? 29.340 28.797 -17.617 1.00 84.50 567 THR A C 1
ATOM 4571 O O . THR A 1 567 ? 29.690 27.694 -18.027 1.00 84.50 567 THR A O 1
ATOM 4574 N N . PHE A 1 568 ? 30.174 29.596 -16.953 1.00 86.81 568 PHE A N 1
ATOM 4575 C CA . PHE A 1 568 ? 31.572 29.299 -16.622 1.00 86.81 568 PHE A CA 1
ATOM 4576 C C . PHE A 1 568 ? 31.806 29.218 -15.108 1.00 86.81 568 PHE A C 1
ATOM 4578 O O . PHE A 1 568 ? 32.935 29.369 -14.653 1.00 86.81 568 PHE A O 1
ATOM 4585 N N . GLN A 1 569 ? 30.765 29.011 -14.301 1.00 86.62 569 GLN A N 1
ATOM 4586 C CA . GLN A 1 569 ? 30.908 29.041 -12.848 1.00 86.62 569 GLN A CA 1
ATOM 4587 C C . GLN A 1 569 ? 31.925 27.997 -12.356 1.00 86.62 569 GLN A C 1
ATOM 4589 O O . GLN A 1 569 ? 31.883 26.837 -12.760 1.00 86.62 569 GLN A O 1
ATOM 4594 N N . ASN A 1 570 ? 32.810 28.402 -11.442 1.00 87.00 570 ASN A N 1
ATOM 4595 C CA . ASN A 1 570 ? 33.827 27.562 -10.801 1.00 87.00 570 ASN A CA 1
ATOM 4596 C C . ASN A 1 570 ? 34.801 26.856 -11.769 1.00 87.00 570 ASN A C 1
ATOM 4598 O O . ASN A 1 570 ? 35.336 25.797 -11.434 1.00 87.00 570 ASN A O 1
ATOM 4602 N N . ARG A 1 571 ? 35.063 27.421 -12.955 1.00 86.75 571 ARG A N 1
ATOM 4603 C CA . ARG A 1 571 ? 36.100 26.919 -13.875 1.00 86.75 571 ARG A CA 1
ATOM 4604 C C . ARG A 1 571 ? 37.480 27.358 -13.395 1.00 86.75 571 ARG A C 1
ATOM 4606 O O . ARG A 1 571 ? 37.950 28.451 -13.712 1.00 86.75 571 ARG A O 1
ATOM 4613 N N . LYS A 1 572 ? 38.094 26.534 -12.546 1.00 86.06 572 LYS A N 1
ATOM 4614 C CA . LYS A 1 572 ? 39.307 26.898 -11.810 1.00 86.06 572 LYS A CA 1
ATOM 4615 C C . LYS A 1 572 ? 40.548 26.952 -12.688 1.00 86.06 572 LYS A C 1
ATOM 4617 O O . LYS A 1 572 ? 41.427 27.737 -12.366 1.00 86.06 572 LYS A O 1
ATOM 4622 N N . ASN A 1 573 ? 40.647 26.198 -13.778 1.00 87.81 573 ASN A N 1
ATOM 4623 C CA . ASN A 1 573 ? 41.812 26.278 -14.666 1.00 87.81 573 ASN A CA 1
ATOM 4624 C C . ASN A 1 573 ? 41.709 27.406 -15.692 1.00 87.81 573 ASN A C 1
ATOM 4626 O O . ASN A 1 573 ? 42.711 27.702 -16.337 1.00 87.81 573 ASN A O 1
ATOM 4630 N N . LEU A 1 574 ? 40.544 28.037 -15.855 1.00 89.06 574 LEU A N 1
ATOM 4631 C CA . LEU A 1 574 ? 40.336 29.093 -16.840 1.00 89.06 574 LEU A CA 1
ATOM 4632 C C . LEU A 1 574 ? 41.160 30.341 -16.504 1.00 89.06 574 LEU A C 1
ATOM 4634 O O . LEU A 1 574 ? 40.895 31.012 -15.513 1.00 89.06 574 LEU A O 1
ATOM 4638 N N . GLN A 1 575 ? 42.136 30.665 -17.354 1.00 91.44 575 GLN A N 1
ATOM 4639 C CA . GLN A 1 575 ? 43.070 31.785 -17.181 1.00 91.44 575 GLN A CA 1
ATOM 4640 C C . GLN A 1 575 ? 42.778 32.966 -18.106 1.00 91.44 575 GLN A C 1
ATOM 4642 O O . GLN A 1 575 ? 43.002 34.118 -17.731 1.00 91.44 575 GLN A O 1
ATOM 4647 N N . ARG A 1 576 ? 42.271 32.705 -19.312 1.00 90.19 576 ARG A N 1
ATOM 4648 C CA . ARG A 1 576 ? 41.984 33.729 -20.317 1.00 90.19 576 ARG A CA 1
ATOM 4649 C C . ARG A 1 576 ? 40.704 33.412 -21.078 1.00 90.19 576 ARG A C 1
ATOM 4651 O O . ARG A 1 576 ? 40.514 32.283 -21.521 1.00 90.19 576 ARG A O 1
ATOM 4658 N N . VAL A 1 577 ? 39.867 34.424 -21.296 1.00 89.81 577 VAL A N 1
ATOM 4659 C CA . VAL A 1 577 ? 38.664 34.318 -22.136 1.00 89.81 577 VAL A CA 1
ATOM 4660 C C . VAL A 1 577 ? 38.712 35.349 -23.258 1.00 89.81 577 VAL A C 1
ATOM 4662 O O . VAL A 1 577 ? 38.953 36.529 -23.013 1.00 89.81 577 VAL A O 1
ATOM 4665 N N . VAL A 1 578 ? 38.465 34.918 -24.492 1.00 89.25 578 VAL A N 1
ATOM 4666 C CA . VAL A 1 578 ? 38.299 35.802 -25.653 1.00 89.25 578 VAL A CA 1
ATOM 4667 C C . VAL A 1 578 ? 36.811 35.887 -25.981 1.00 89.25 578 VAL A C 1
ATOM 4669 O O . VAL A 1 578 ? 36.179 34.865 -26.231 1.00 89.25 578 VAL A O 1
ATOM 4672 N N . MET A 1 579 ? 36.256 37.095 -25.935 1.00 88.62 579 MET A N 1
ATOM 4673 C CA . MET A 1 579 ? 34.850 37.393 -26.205 1.00 88.62 579 MET A CA 1
ATOM 4674 C C . MET A 1 579 ? 34.639 37.729 -27.688 1.00 88.62 579 MET A C 1
ATOM 4676 O O . MET A 1 579 ? 35.509 38.372 -28.283 1.00 88.62 579 MET A O 1
ATOM 4680 N N . PRO A 1 580 ? 33.490 37.361 -28.280 1.00 88.31 580 PRO A N 1
ATOM 4681 C CA . PRO A 1 580 ? 33.167 37.716 -29.650 1.00 88.31 580 PRO A CA 1
ATOM 4682 C C . PRO A 1 580 ? 32.713 39.172 -29.735 1.00 88.31 580 PRO A C 1
ATOM 4684 O O . PRO A 1 580 ? 32.130 39.728 -28.799 1.00 88.31 580 PRO A O 1
ATOM 4687 N N . THR A 1 581 ? 32.882 39.770 -30.911 1.00 85.62 581 THR A N 1
ATOM 4688 C CA . THR A 1 581 ? 32.431 41.150 -31.176 1.00 85.62 581 THR A CA 1
ATOM 4689 C C . THR A 1 581 ? 30.908 41.302 -31.121 1.00 85.62 581 THR A C 1
ATOM 4691 O O . THR A 1 581 ? 30.399 42.393 -30.878 1.00 85.62 581 THR A O 1
ATOM 4694 N N . SER A 1 582 ? 30.171 40.202 -31.307 1.00 86.12 582 SER A N 1
ATOM 4695 C CA . SER A 1 582 ? 28.708 40.153 -31.254 1.00 86.12 582 SER A CA 1
ATOM 4696 C C . SER A 1 582 ? 28.126 40.164 -29.836 1.00 86.12 582 SER A C 1
ATOM 4698 O O . SER A 1 582 ? 26.904 40.267 -29.692 1.00 86.12 582 SER A O 1
ATOM 4700 N N . LEU A 1 583 ? 28.950 40.023 -28.791 1.00 89.50 583 LEU A N 1
ATOM 4701 C CA . LEU A 1 583 ? 28.473 39.913 -27.414 1.00 89.50 583 LEU A CA 1
ATOM 4702 C C . LEU A 1 583 ? 27.719 41.184 -26.991 1.00 89.50 583 LEU A C 1
ATOM 4704 O O . LEU A 1 583 ? 28.170 42.295 -27.244 1.00 89.50 583 LEU A O 1
ATOM 4708 N N . LYS A 1 584 ? 26.567 41.022 -26.334 1.00 90.25 584 LYS A N 1
ATOM 4709 C CA . LYS A 1 584 ? 25.735 42.128 -25.826 1.00 90.25 584 LYS A CA 1
ATOM 4710 C C . LYS A 1 584 ? 25.541 42.079 -24.316 1.00 90.25 584 LYS A C 1
ATOM 4712 O O . LYS A 1 584 ? 25.382 43.129 -23.703 1.00 90.25 584 LYS A O 1
ATOM 4717 N N . LYS A 1 585 ? 25.514 40.886 -23.712 1.00 89.94 585 LYS A N 1
ATOM 4718 C CA . LYS A 1 585 ? 25.170 40.713 -22.296 1.00 89.94 585 LYS A CA 1
ATOM 4719 C C . LYS A 1 585 ? 25.936 39.569 -21.624 1.00 89.94 585 LYS A C 1
ATOM 4721 O O . LYS A 1 585 ? 26.041 38.482 -22.187 1.00 89.94 585 LYS A O 1
ATOM 4726 N N . ILE A 1 586 ? 26.388 39.793 -20.393 1.00 91.19 586 ILE A N 1
ATOM 4727 C CA . ILE A 1 586 ? 26.900 38.775 -19.465 1.00 91.19 586 ILE A CA 1
ATOM 4728 C C . ILE A 1 586 ? 26.022 38.802 -18.214 1.00 91.19 586 ILE A C 1
ATOM 4730 O O . ILE A 1 586 ? 25.902 39.834 -17.557 1.00 91.19 586 ILE A O 1
ATOM 4734 N N . GLU A 1 587 ? 25.386 37.682 -17.894 1.00 92.06 587 GLU A N 1
ATOM 4735 C CA . GLU A 1 587 ? 24.428 37.588 -16.793 1.00 92.06 587 GLU A CA 1
ATOM 4736 C C . GLU A 1 587 ? 25.087 37.266 -15.445 1.00 92.06 587 GLU A C 1
ATOM 4738 O O . GLU A 1 587 ? 26.259 36.883 -15.345 1.00 92.06 587 GLU A O 1
ATOM 4743 N N . ARG A 1 588 ? 24.302 37.429 -14.375 1.00 90.12 588 ARG A N 1
ATOM 4744 C CA . ARG A 1 588 ? 24.744 37.285 -12.988 1.00 90.12 588 ARG A CA 1
ATOM 4745 C C . ARG A 1 588 ? 25.490 35.974 -12.760 1.00 90.12 588 ARG A C 1
ATOM 4747 O O . ARG A 1 588 ? 24.932 34.896 -12.924 1.00 90.12 588 ARG A O 1
ATOM 4754 N N . GLY A 1 589 ? 26.722 36.062 -12.267 1.00 87.88 589 GLY A N 1
ATOM 4755 C CA . GLY A 1 589 ? 27.521 34.898 -11.879 1.00 87.88 589 GLY A CA 1
ATOM 4756 C C . GLY A 1 589 ? 28.040 34.032 -13.029 1.00 87.88 589 GLY A C 1
ATOM 4757 O O . GLY A 1 589 ? 28.483 32.919 -12.756 1.00 87.88 589 GLY A O 1
ATOM 4758 N N . ALA A 1 590 ? 27.994 34.503 -14.282 1.00 89.94 590 ALA A N 1
ATOM 4759 C CA . ALA A 1 590 ? 28.484 33.770 -15.454 1.00 89.94 590 ALA A CA 1
ATOM 4760 C C . ALA A 1 590 ? 29.895 33.179 -15.281 1.00 89.94 590 ALA A C 1
ATOM 4762 O O . ALA A 1 590 ? 30.105 32.032 -15.646 1.00 89.94 590 ALA A O 1
ATOM 4763 N N . PHE A 1 591 ? 30.826 33.917 -14.676 1.00 90.69 591 PHE A N 1
ATOM 4764 C CA . PHE A 1 591 ? 32.217 33.524 -14.409 1.00 90.69 591 PHE A CA 1
ATOM 4765 C C . PHE A 1 591 ? 32.526 33.492 -12.904 1.00 90.69 591 PHE A C 1
ATOM 4767 O O . PHE A 1 591 ? 33.671 33.664 -12.492 1.00 90.69 591 PHE A O 1
ATOM 4774 N N . CYS A 1 592 ? 31.509 33.331 -12.052 1.00 90.12 592 CYS A N 1
ATOM 4775 C CA . CYS A 1 592 ? 31.717 33.342 -10.606 1.00 90.12 592 CYS A CA 1
ATOM 4776 C C . CYS A 1 592 ? 32.613 32.169 -10.175 1.00 90.12 592 CYS A C 1
ATOM 4778 O O . CYS A 1 592 ? 32.339 31.025 -10.528 1.00 90.12 592 CYS A O 1
ATOM 4780 N N . GLY A 1 593 ? 33.660 32.435 -9.390 1.00 89.56 593 GLY A N 1
ATOM 4781 C CA . GLY A 1 593 ? 34.569 31.404 -8.876 1.00 89.56 593 GLY A CA 1
ATOM 4782 C C . GLY A 1 593 ? 35.625 30.909 -9.869 1.00 89.56 593 GLY A C 1
ATOM 4783 O O . GLY A 1 593 ? 36.253 29.883 -9.607 1.00 89.56 593 GLY A O 1
ATOM 4784 N N . CYS A 1 594 ? 35.848 31.602 -10.991 1.00 90.50 594 CYS A N 1
ATOM 4785 C CA . CYS A 1 594 ? 36.990 31.340 -11.875 1.00 90.50 594 CYS A CA 1
ATOM 4786 C C . CYS A 1 594 ? 38.282 31.892 -11.252 1.00 90.50 594 CYS A C 1
ATOM 4788 O O . CYS A 1 594 ? 38.788 32.944 -11.643 1.00 90.50 594 CYS A O 1
ATOM 4790 N N . GLU A 1 595 ? 38.794 31.190 -10.242 1.00 90.88 595 GLU A N 1
ATOM 4791 C CA . GLU A 1 595 ? 39.860 31.672 -9.355 1.00 90.88 595 GLU A CA 1
ATOM 4792 C C . GLU A 1 595 ? 41.155 32.052 -10.090 1.00 90.88 595 GLU A C 1
ATOM 4794 O O . GLU A 1 595 ? 41.825 32.980 -9.650 1.00 90.88 595 GLU A O 1
ATOM 4799 N N . ASN A 1 596 ? 41.479 31.404 -11.217 1.00 90.94 596 ASN A N 1
ATOM 4800 C CA . ASN A 1 596 ? 42.699 31.666 -11.991 1.00 90.94 596 ASN A CA 1
ATOM 4801 C C . ASN A 1 596 ? 42.493 32.575 -13.214 1.00 90.94 596 ASN A C 1
ATOM 4803 O O . ASN A 1 596 ? 43.437 32.773 -13.977 1.00 90.94 596 ASN A O 1
ATOM 4807 N N . LEU A 1 597 ? 41.300 33.148 -13.410 1.00 91.06 597 LEU A N 1
ATOM 4808 C CA . LEU A 1 597 ? 41.015 34.004 -14.563 1.00 91.06 597 LEU A CA 1
ATOM 4809 C C . LEU A 1 597 ? 41.790 35.324 -14.450 1.00 91.06 597 LEU A C 1
ATOM 4811 O O . LEU A 1 597 ? 41.507 36.148 -13.583 1.00 91.06 597 LEU A O 1
ATOM 4815 N N . MET A 1 598 ? 42.757 35.528 -15.343 1.00 89.75 598 MET A N 1
ATOM 4816 C CA . MET A 1 598 ? 43.655 36.687 -15.374 1.00 89.75 598 MET A CA 1
ATOM 4817 C C . MET A 1 598 ? 43.242 37.734 -16.413 1.00 89.75 598 MET A C 1
ATOM 4819 O O . MET A 1 598 ? 43.482 38.930 -16.223 1.00 89.75 598 MET A O 1
ATOM 4823 N N . GLU A 1 599 ? 42.648 37.300 -17.526 1.00 88.75 599 GLU A N 1
ATOM 4824 C CA . GLU A 1 599 ? 42.441 38.157 -18.692 1.00 88.75 599 GLU A CA 1
ATOM 4825 C C . GLU A 1 599 ? 41.113 37.871 -19.410 1.00 88.75 599 GLU A C 1
ATOM 4827 O O . GLU A 1 599 ? 40.774 36.723 -19.695 1.00 88.75 599 GLU A O 1
ATOM 4832 N N . VAL A 1 600 ? 40.383 38.935 -19.761 1.00 88.81 600 VAL A N 1
ATOM 4833 C CA . VAL A 1 600 ? 39.249 38.876 -20.692 1.00 88.81 600 VAL A CA 1
ATOM 4834 C C . VAL A 1 600 ? 39.514 39.845 -21.843 1.00 88.81 600 VAL A C 1
ATOM 4836 O O . VAL A 1 600 ? 39.753 41.028 -21.614 1.00 88.81 600 VAL A O 1
ATOM 4839 N N . VAL A 1 601 ? 39.502 39.350 -23.081 1.00 86.38 601 VAL A N 1
ATOM 4840 C CA . VAL A 1 601 ? 39.889 40.103 -24.291 1.00 86.38 601 VAL A CA 1
ATOM 4841 C C . VAL A 1 601 ? 38.723 40.151 -25.275 1.00 86.38 601 VAL A C 1
ATOM 4843 O O . VAL A 1 601 ? 37.893 39.251 -25.279 1.00 86.38 601 VAL A O 1
ATOM 4846 N N . GLY A 1 602 ? 38.651 41.181 -26.122 1.00 79.19 602 GLY A N 1
ATOM 4847 C CA . GLY A 1 602 ? 37.648 41.265 -27.198 1.00 79.19 602 GLY A CA 1
ATOM 4848 C C . GLY A 1 602 ? 36.268 41.764 -26.758 1.00 79.19 602 GLY A C 1
ATOM 4849 O O . GLY A 1 602 ? 35.331 41.755 -27.549 1.00 79.19 602 GLY A O 1
ATOM 4850 N N . MET A 1 603 ? 36.127 42.223 -25.511 1.00 79.44 603 MET A N 1
ATOM 4851 C CA . MET A 1 603 ? 34.874 42.777 -24.997 1.00 79.44 603 MET A CA 1
ATOM 4852 C C . MET A 1 603 ? 34.687 44.232 -25.453 1.00 79.44 603 MET A C 1
ATOM 4854 O O . MET A 1 603 ? 35.537 45.085 -25.191 1.00 79.44 603 MET A O 1
ATOM 4858 N N . ASN A 1 604 ? 33.568 44.521 -26.121 1.00 77.81 604 ASN A N 1
ATOM 4859 C CA . ASN A 1 604 ? 33.166 45.889 -26.455 1.00 77.81 604 ASN A CA 1
ATOM 4860 C C . ASN A 1 604 ? 32.698 46.635 -25.184 1.00 77.81 604 ASN A C 1
ATOM 4862 O O . ASN A 1 604 ? 32.111 46.030 -24.289 1.00 77.81 604 ASN A O 1
ATOM 4866 N N . LYS A 1 605 ? 32.904 47.958 -25.123 1.00 78.06 605 LYS A N 1
ATOM 4867 C CA . LYS A 1 605 ? 32.405 48.838 -24.048 1.00 78.06 605 LYS A CA 1
ATOM 4868 C C . LYS A 1 605 ? 30.879 48.818 -23.903 1.00 78.06 605 LYS A C 1
ATOM 4870 O O . LYS A 1 605 ? 30.364 49.172 -22.852 1.00 78.06 605 LYS A O 1
ATOM 4875 N N . GLU A 1 606 ? 30.161 48.424 -24.950 1.00 83.81 606 GLU A N 1
ATOM 4876 C CA . GLU A 1 606 ? 28.694 48.370 -24.977 1.00 83.81 606 GLU A CA 1
ATOM 4877 C C . GLU A 1 606 ? 28.104 47.080 -24.370 1.00 83.81 606 GLU A C 1
ATOM 4879 O O . GLU A 1 606 ? 26.883 46.930 -24.310 1.00 83.81 606 GLU A O 1
ATOM 4884 N N . VAL A 1 607 ? 28.937 46.133 -23.920 1.00 88.19 607 VAL A N 1
ATOM 4885 C CA . VAL A 1 607 ? 28.468 44.877 -23.311 1.00 88.19 607 VAL A CA 1
ATOM 4886 C C . VAL A 1 607 ? 27.878 45.143 -21.924 1.00 88.19 607 VAL A C 1
ATOM 4888 O O . VAL A 1 607 ? 28.560 45.627 -21.024 1.00 88.19 607 VAL A O 1
ATOM 4891 N N . HIS A 1 608 ? 26.618 44.760 -21.713 1.00 90.06 608 HIS A N 1
ATOM 4892 C CA . HIS A 1 608 ? 25.968 44.847 -20.408 1.00 90.06 608 HIS A CA 1
ATOM 4893 C C . HIS A 1 608 ? 26.418 43.704 -19.485 1.00 90.06 608 HIS A C 1
ATOM 4895 O O . HIS A 1 608 ? 26.173 42.535 -19.783 1.00 90.06 608 HIS A O 1
ATOM 4901 N N . ILE A 1 609 ? 27.038 44.028 -18.349 1.00 90.50 609 ILE A N 1
ATOM 4902 C CA . ILE A 1 609 ? 27.518 43.052 -17.360 1.00 90.50 609 ILE A CA 1
ATOM 4903 C C . ILE A 1 609 ? 26.650 43.148 -16.102 1.00 90.50 609 ILE A C 1
ATOM 4905 O O . ILE A 1 609 ? 26.605 44.187 -15.448 1.00 90.50 609 ILE A O 1
ATOM 4909 N N . GLU A 1 610 ? 25.964 42.063 -15.748 1.00 91.50 610 GLU A N 1
ATOM 4910 C CA . GLU A 1 610 ? 25.153 41.998 -14.532 1.00 91.50 610 GLU A CA 1
ATOM 4911 C C . GLU A 1 610 ? 26.004 41.783 -13.265 1.00 91.50 610 GLU A C 1
ATOM 4913 O O . GLU A 1 610 ? 27.135 41.285 -13.299 1.00 91.50 610 GLU A O 1
ATOM 4918 N N . ASN A 1 611 ? 25.421 42.115 -12.108 1.00 85.44 611 ASN A N 1
ATOM 4919 C CA . ASN A 1 611 ? 26.073 41.992 -10.803 1.00 85.44 611 ASN A CA 1
ATOM 4920 C C . ASN A 1 611 ? 26.669 40.593 -10.589 1.00 85.44 611 ASN A C 1
ATOM 4922 O O . ASN A 1 611 ? 26.043 39.582 -10.905 1.00 85.44 611 ASN A O 1
ATOM 4926 N N . HIS A 1 612 ? 27.849 40.531 -9.970 1.00 88.75 612 HIS A N 1
ATOM 4927 C CA . HIS A 1 612 ? 28.542 39.285 -9.618 1.00 88.75 612 HIS A CA 1
ATOM 4928 C C . HIS A 1 612 ? 28.991 38.412 -10.803 1.00 88.75 612 HIS A C 1
ATOM 4930 O O . HIS A 1 612 ? 29.424 37.285 -10.577 1.00 88.75 612 HIS A O 1
ATOM 4936 N N . ALA A 1 613 ? 28.922 38.890 -12.054 1.00 89.00 613 ALA A N 1
ATOM 4937 C CA . ALA A 1 613 ? 29.368 38.131 -13.229 1.00 89.00 613 ALA A CA 1
ATOM 4938 C C . ALA A 1 613 ? 30.790 37.556 -13.083 1.00 89.00 613 ALA A C 1
ATOM 4940 O O . ALA A 1 613 ? 31.004 36.414 -13.467 1.00 89.00 613 ALA A O 1
ATOM 4941 N N . PHE A 1 614 ? 31.716 38.296 -12.464 1.00 90.44 614 PHE A N 1
ATOM 4942 C CA . PHE A 1 614 ? 33.114 37.897 -12.226 1.00 90.44 614 PHE A CA 1
ATOM 4943 C C . PHE A 1 614 ? 33.471 37.845 -10.727 1.00 90.44 614 PHE A C 1
ATOM 4945 O O . PHE A 1 614 ? 34.594 38.147 -10.324 1.00 90.44 614 PHE A O 1
ATOM 4952 N N . GLU A 1 615 ? 32.502 37.536 -9.860 1.00 89.38 615 GLU A N 1
ATOM 4953 C CA . GLU A 1 615 ? 32.764 37.420 -8.421 1.00 89.38 615 GLU A CA 1
ATOM 4954 C C . GLU A 1 615 ? 33.752 36.274 -8.135 1.00 89.38 615 GLU A C 1
ATOM 4956 O O . GLU A 1 615 ? 33.638 35.205 -8.728 1.00 89.38 615 GLU A O 1
ATOM 4961 N N . LYS A 1 616 ? 34.686 36.460 -7.191 1.00 89.19 616 LYS A N 1
ATOM 4962 C CA . LYS A 1 616 ? 35.735 35.477 -6.840 1.00 89.19 616 LYS A CA 1
ATOM 4963 C C . LYS A 1 616 ? 36.731 35.163 -7.978 1.00 89.19 616 LYS A C 1
ATOM 4965 O O . LYS A 1 616 ? 37.243 34.051 -8.048 1.00 89.19 616 LYS A O 1
ATOM 4970 N N . CYS A 1 617 ? 37.054 36.158 -8.811 1.00 89.00 617 CYS A N 1
ATOM 4971 C CA . CYS A 1 617 ? 38.141 36.110 -9.804 1.00 89.00 617 CYS A CA 1
ATOM 4972 C C . CYS A 1 617 ? 39.297 37.056 -9.391 1.00 89.00 617 CYS A C 1
ATOM 4974 O O . CYS A 1 617 ? 39.392 38.166 -9.919 1.00 89.00 617 CYS A O 1
ATOM 4976 N N . PRO A 1 618 ? 40.147 36.686 -8.411 1.00 83.31 618 PRO A N 1
ATOM 4977 C CA . PRO A 1 618 ? 41.092 37.601 -7.755 1.00 83.31 618 PRO A CA 1
ATOM 4978 C C . PRO A 1 618 ? 42.213 38.133 -8.660 1.00 83.31 618 PRO A C 1
ATOM 4980 O O . PRO A 1 618 ? 42.763 39.196 -8.375 1.00 83.31 618 PRO A O 1
ATOM 4983 N N . PHE A 1 619 ? 42.557 37.425 -9.740 1.00 84.19 619 PHE A N 1
ATOM 4984 C CA . PHE A 1 619 ? 43.647 37.809 -10.645 1.00 84.19 619 PHE A CA 1
ATOM 4985 C C . PHE A 1 619 ? 43.186 38.601 -11.877 1.00 84.19 619 PHE A C 1
ATOM 4987 O O . PHE A 1 619 ? 44.025 39.062 -12.656 1.00 84.19 619 PHE A O 1
ATOM 4994 N N . LEU A 1 620 ? 41.874 38.799 -12.055 1.00 84.00 620 LEU A N 1
ATOM 4995 C CA . LEU A 1 620 ? 41.332 39.531 -13.195 1.00 84.00 620 LEU A CA 1
ATOM 4996 C C . LEU A 1 620 ? 41.599 41.033 -13.024 1.00 84.00 620 LEU A C 1
ATOM 4998 O O . LEU A 1 620 ? 41.085 41.680 -12.110 1.00 84.00 620 LEU A O 1
ATOM 5002 N N . LYS A 1 621 ? 42.416 41.611 -13.913 1.00 67.75 621 LYS A N 1
ATOM 5003 C CA . LYS A 1 621 ? 42.818 43.026 -13.828 1.00 67.75 621 LYS A CA 1
ATOM 5004 C C . LYS A 1 621 ? 41.596 43.954 -13.937 1.00 67.75 621 LYS A C 1
ATOM 5006 O O . LYS A 1 621 ? 40.879 43.952 -14.934 1.00 67.75 621 LYS A O 1
ATOM 5011 N N . SER A 1 622 ? 41.421 44.825 -12.943 1.00 56.41 622 SER A N 1
ATOM 5012 C CA . SER A 1 622 ? 40.239 45.682 -12.717 1.00 56.41 622 SER A CA 1
ATOM 5013 C C . SER A 1 622 ? 39.883 46.696 -13.820 1.00 56.41 622 SER A C 1
ATOM 5015 O O . SER A 1 622 ? 38.837 47.338 -13.744 1.00 56.41 622 SER A O 1
ATOM 5017 N N . LYS A 1 623 ? 40.711 46.856 -14.860 1.00 55.22 623 LYS A N 1
ATOM 5018 C CA . LYS A 1 623 ? 40.489 47.827 -15.949 1.00 55.22 623 LYS A CA 1
ATOM 5019 C C . LYS A 1 623 ? 39.363 47.452 -16.926 1.00 55.22 623 LYS A C 1
ATOM 5021 O O . LYS A 1 623 ? 39.005 48.290 -17.742 1.00 55.22 623 LYS A O 1
ATOM 5026 N N . LEU A 1 624 ? 38.817 46.238 -16.842 1.00 57.47 624 LEU A N 1
ATOM 5027 C CA . LEU A 1 624 ? 37.724 45.738 -17.694 1.00 57.47 624 LEU A CA 1
ATOM 5028 C C . LEU A 1 624 ? 36.311 45.984 -17.123 1.00 57.47 624 LEU A C 1
ATOM 5030 O O . LEU A 1 624 ? 35.336 45.713 -17.811 1.00 57.47 624 LEU A O 1
ATOM 5034 N N . LEU A 1 625 ? 36.190 46.465 -15.878 1.00 53.62 625 LEU A N 1
ATOM 5035 C CA . LEU A 1 625 ? 34.925 46.543 -15.121 1.00 53.62 625 LEU A CA 1
ATOM 5036 C C . LEU A 1 625 ? 34.479 47.989 -14.802 1.00 53.62 625 LEU A C 1
ATOM 5038 O O . LEU A 1 625 ? 33.714 48.192 -13.859 1.00 53.62 625 LEU A O 1
ATOM 5042 N N . LYS A 1 626 ? 34.986 48.992 -15.534 1.00 44.44 626 LYS A N 1
ATOM 5043 C CA . LYS A 1 626 ? 34.587 50.406 -15.408 1.00 44.44 626 LYS A CA 1
ATOM 5044 C C . LYS A 1 626 ? 33.907 50.920 -16.662 1.00 44.44 626 LYS A C 1
ATOM 5046 O O . LYS A 1 626 ? 34.444 50.638 -17.756 1.00 44.44 626 LYS A O 1
#

InterPro domains:
  IPR026906 BspA-type LRR region [PF13306] (139-222)
  IPR026906 BspA-type LRR region [PF13306] (275-360)
  IPR026906 BspA-type LRR region [PF13306] (401-507)
  IPR026906 BspA-type LRR region [PF13306] (557-618)
  IPR032675 Leucine-rich repeat domain superfamily [G3DSA:3.80.10.10] (45-255)
  IPR032675 Leucine-rich repeat domain superfamily [G3DSA:3.80.10.10] (256-494)
  IPR032675 Leucine-rich repeat domain superfamily [G3DSA:3.80.10.10] (495-625)
  IPR053139 Putative surface bspA-like protein [PTHR45661] (49-358)